Protein AF-0000000082399153 (afdb_homodimer)

InterPro domains:
  IPR025422 Transcription factor TGA like domain [PF14144] (25-101)
  IPR025422 Transcription factor TGA like domain [PS51806] (7-243)
  IPR051886 Seed Development and Stress Response Regulator [PTHR46354] (11-244)

Solvent-accessible surface area (backbone atoms only — not comparable to full-atom values): 25823 Å² total; per-residue (Å²): 63,61,31,47,47,44,48,49,49,50,36,49,52,49,52,51,48,52,51,50,43,52,54,49,32,53,52,40,50,53,63,68,64,56,80,64,89,65,48,62,63,57,38,41,51,50,42,51,50,54,50,46,52,52,45,51,49,43,49,51,50,40,57,51,23,67,76,46,25,39,49,49,59,52,50,81,76,52,36,46,57,50,44,63,47,54,40,72,68,36,66,52,54,59,40,60,56,36,40,50,51,42,46,30,54,44,47,50,59,68,32,35,58,59,37,62,40,90,75,56,67,82,67,37,55,64,54,68,48,70,67,44,51,50,51,50,50,51,50,48,53,52,47,50,52,53,50,49,52,52,50,50,50,50,48,47,57,53,46,44,33,43,73,25,61,61,43,51,37,34,61,40,88,54,82,61,51,66,68,58,49,50,49,41,51,48,52,51,28,50,54,48,22,50,55,35,38,52,42,41,50,48,37,48,49,50,51,51,52,51,44,68,61,38,51,50,57,23,29,36,53,49,53,32,48,53,42,37,33,54,51,40,46,49,52,52,14,50,50,50,50,40,59,23,45,48,47,84,72,76,87,118,67,60,32,48,47,44,51,48,48,51,33,48,51,49,51,52,48,52,52,49,44,51,55,49,31,52,54,40,49,52,57,66,61,51,80,61,82,63,47,63,62,58,37,42,50,50,42,53,50,53,52,48,52,53,46,51,49,44,50,53,50,42,58,51,22,67,77,44,24,37,49,48,56,51,51,80,76,52,37,45,59,51,43,63,47,51,42,78,64,33,66,53,53,60,41,58,54,37,40,51,52,41,46,29,53,45,45,44,56,70,30,37,59,44,48,66,44,90,72,55,72,79,66,36,56,63,51,67,47,72,66,42,51,51,51,49,51,52,49,48,53,52,46,50,52,53,49,51,53,52,49,50,50,51,48,47,56,53,48,43,32,43,72,24,60,60,43,51,35,36,61,41,86,54,81,62,52,66,66,60,49,51,50,43,51,49,51,50,29,51,54,48,23,51,54,37,37,51,48,42,50,48,36,47,49,50,52,50,51,51,44,67,61,38,50,48,59,23,29,38,53,49,52,31,47,52,42,36,32,54,52,41,44,49,52,52,14,49,50,49,49,40,59,24,44,47,48,85,72,80,87,118

Secondary structure (DSSP, 8-state):
-HHHHHHHHHHHHHHHHHHHHHHHHHHHHHHHHS-SS--HHHHHHHHHHHHHHHHHHHHHHHHHHHH-HHHHTS-TTS-HHHHTT-BTTB--HHHHHHHHHHHHHHHHHHHHHHHHSS---TTSGGG--HHHHHHHHHHHHHHHHHHHHHHHHHHHHHHGGGGSHHHHHHHSSS---HHHHHHHHHHHHHHHHHHHHHHHHHHHHHHHHHHHHS-HHHHHHHHHHHHHHHHHHHHHHHHHHHHHH-------/-HHHHHHHHHHHHHHHHHHHHHHHHHHHHHHHH--S---HHHHHHHHHHHHHHHHHHHHHHHHHHHH-HHHHTS-TTS-HHHHTT-BTTB--HHHHHHHHHHHHHHHHHHHHHHHHTT---TTSGGG--HHHHHHHHHHHHHHHHHHHHHHHHHHHHHHGGGGSHHHHHHHSSS---HHHHHHHHHHHHHHHHHHHHHHHHHHHHHHHHHHHHS-HHHHHHHHHHHHHHHHHHHHHHHHHHHHHH-------

Radius of gyration: 25.87 Å; Cα contacts (8 Å, |Δi|>4): 519; chains: 2; bounding box: 43×85×64 Å

Nearest PDB structures (foldseek):
  7tae-assembly1_A-2  TM=8.956E-01  e=6.624E-08  Arabidopsis thaliana
  8gyz-assembly1_A  TM=8.492E-01  e=3.349E-08  Arabidopsis thaliana
  7tad-assembly1_C  TM=8.921E-01  e=1.571E-07  Arabidopsis thaliana
  5msj-assembly3_Q  TM=2.856E-01  e=2.211E+00  Mus musculus
  5msj-assembly4_W  TM=2.194E-01  e=2.211E+00  Mus musculus

Structure (mmCIF, N/CA/C/O backbone):
data_AF-0000000082399153-model_v1
#
loop_
_entity.id
_entity.type
_entity.pdbx_description
1 polymer 'DOG1 domain-containing protein'
#
loop_
_atom_site.group_PDB
_atom_site.id
_atom_site.type_symbol
_atom_site.label_atom_id
_atom_site.label_alt_id
_atom_site.label_comp_id
_atom_site.label_asym_id
_atom_site.label_entity_id
_atom_site.label_seq_id
_atom_site.pdbx_PDB_ins_code
_atom_site.Cartn_x
_atom_site.Cartn_y
_atom_site.Cartn_z
_atom_site.occupancy
_atom_site.B_iso_or_equiv
_atom_site.auth_seq_id
_atom_site.auth_comp_id
_atom_site.auth_asym_id
_atom_site.auth_atom_id
_atom_site.pdbx_PDB_model_num
ATOM 1 N N . MET A 1 1 ? 10.719 13.797 -20.812 1 27.77 1 MET A N 1
ATOM 2 C CA . MET A 1 1 ? 10.531 12.781 -21.844 1 27.77 1 MET A CA 1
ATOM 3 C C . MET A 1 1 ? 10.531 11.383 -21.25 1 27.77 1 MET A C 1
ATOM 5 O O . MET A 1 1 ? 10.016 10.445 -21.859 1 27.77 1 MET A O 1
ATOM 9 N N . GLY A 1 2 ? 11.242 11.102 -20.047 1 37.06 2 GLY A N 1
ATOM 10 C CA . GLY A 1 2 ? 11.773 9.914 -19.406 1 37.06 2 GLY A CA 1
ATOM 11 C C . GLY A 1 2 ? 10.742 9.188 -18.562 1 37.06 2 GLY A C 1
ATOM 12 O O . GLY A 1 2 ? 10.719 7.953 -18.531 1 37.06 2 GLY A O 1
ATOM 13 N N . GLY A 1 3 ? 9.773 9.93 -17.891 1 45.81 3 GLY A N 1
ATOM 14 C CA . GLY A 1 3 ? 8.852 9.359 -16.922 1 45.81 3 GLY A CA 1
ATOM 15 C C . GLY A 1 3 ? 7.766 8.516 -17.562 1 45.81 3 GLY A C 1
ATOM 16 O O . GLY A 1 3 ? 7.551 7.367 -17.172 1 45.81 3 GLY A O 1
ATOM 17 N N . ALA A 1 4 ? 7.078 9.117 -18.656 1 51.53 4 ALA A N 1
ATOM 18 C CA . ALA A 1 4 ? 6.09 8.375 -19.422 1 51.53 4 ALA A CA 1
ATOM 19 C C . ALA A 1 4 ? 6.723 7.156 -20.094 1 51.53 4 ALA A C 1
ATOM 21 O O . ALA A 1 4 ? 6.121 6.082 -20.141 1 51.53 4 ALA A O 1
ATOM 22 N N . HIS A 1 5 ? 7.918 7.516 -20.422 1 55.16 5 HIS A N 1
ATOM 23 C CA . HIS A 1 5 ? 8.664 6.441 -21.062 1 55.16 5 HIS A CA 1
ATOM 24 C C . HIS A 1 5 ? 8.945 5.301 -20.094 1 55.16 5 HIS A C 1
ATOM 26 O O . HIS A 1 5 ? 8.867 4.125 -20.469 1 55.16 5 HIS A O 1
ATOM 32 N N . ASP A 1 6 ? 9.07 5.824 -18.953 1 65.88 6 ASP A N 1
ATOM 33 C CA . ASP A 1 6 ? 9.375 4.805 -17.953 1 65.88 6 ASP A CA 1
ATOM 34 C C . ASP A 1 6 ? 8.141 3.977 -17.625 1 65.88 6 ASP A C 1
ATOM 36 O O . ASP A 1 6 ? 8.211 2.75 -17.531 1 65.88 6 ASP A O 1
ATOM 40 N N . GLN A 1 7 ? 7.047 4.738 -17.719 1 69.62 7 GLN A N 1
ATOM 41 C CA . GLN A 1 7 ? 5.816 4.016 -17.438 1 69.62 7 GLN A CA 1
ATOM 42 C C . GLN A 1 7 ? 5.48 3.033 -18.547 1 69.62 7 GLN A C 1
ATOM 44 O O . GLN A 1 7 ? 5.008 1.925 -18.297 1 69.62 7 GLN A O 1
ATOM 49 N N . GLU A 1 8 ? 5.793 3.51 -19.672 1 77.56 8 GLU A N 1
ATOM 50 C CA . GLU A 1 8 ? 5.559 2.631 -20.812 1 77.56 8 GLU A CA 1
ATOM 51 C C . GLU A 1 8 ? 6.488 1.42 -20.781 1 77.56 8 GLU A C 1
ATOM 53 O O . GLU A 1 8 ? 6.082 0.311 -21.125 1 77.56 8 GLU A O 1
ATOM 58 N N . ARG A 1 9 ? 7.633 1.707 -20.312 1 82.56 9 ARG A N 1
ATOM 59 C CA . ARG A 1 9 ? 8.594 0.615 -20.203 1 82.56 9 ARG A CA 1
ATOM 60 C C . ARG A 1 9 ? 8.148 -0.396 -19.141 1 82.56 9 ARG A C 1
ATOM 62 O O . ARG A 1 9 ? 8.258 -1.605 -19.359 1 82.56 9 ARG A O 1
ATOM 69 N N . TYR A 1 10 ? 7.617 0.101 -18.141 1 84.5 10 TYR A N 1
ATOM 70 C CA . TYR A 1 10 ? 7.152 -0.785 -17.078 1 84.5 10 TYR A CA 1
ATOM 71 C C . TYR A 1 10 ? 5.926 -1.573 -17.531 1 84.5 10 TYR A C 1
ATOM 73 O O . TYR A 1 10 ? 5.816 -2.771 -17.25 1 84.5 10 TYR A O 1
ATOM 81 N N . GLN A 1 11 ? 5.152 -0.875 -18.234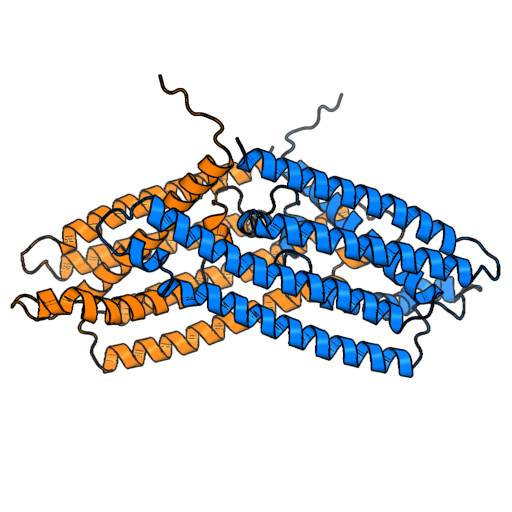 1 87.25 11 GLN A N 1
ATOM 82 C CA . GLN A 1 11 ? 3.963 -1.522 -18.781 1 87.25 11 GLN A CA 1
ATOM 83 C C . GLN A 1 11 ? 4.34 -2.631 -19.766 1 87.25 11 GLN A C 1
ATOM 85 O O . GLN A 1 11 ? 3.752 -3.713 -19.734 1 87.25 11 GLN A O 1
ATOM 90 N N . ARG A 1 12 ? 5.25 -2.318 -20.516 1 89.38 12 ARG A N 1
ATOM 91 C CA . ARG A 1 12 ? 5.703 -3.314 -21.484 1 89.38 12 ARG A CA 1
ATOM 92 C C . ARG A 1 12 ? 6.309 -4.523 -20.781 1 89.38 12 ARG A C 1
ATOM 94 O O . ARG A 1 12 ? 6.055 -5.664 -21.172 1 89.38 12 ARG A O 1
ATOM 101 N N . CYS A 1 13 ? 7.055 -4.215 -19.812 1 90 13 CYS A N 1
ATOM 102 C CA . CYS A 1 13 ? 7.664 -5.293 -19.047 1 90 13 CYS A CA 1
ATOM 103 C C . CYS A 1 13 ? 6.598 -6.184 -18.422 1 90 13 CYS A C 1
ATOM 105 O O . CYS A 1 13 ? 6.699 -7.41 -18.469 1 90 13 CYS A O 1
ATOM 107 N N . PHE A 1 14 ? 5.645 -5.566 -17.953 1 90.75 14 PHE A N 1
ATOM 108 C CA . PHE A 1 14 ? 4.562 -6.312 -17.328 1 90.75 14 PHE A CA 1
ATOM 109 C C . PHE A 1 14 ? 3.799 -7.137 -18.359 1 90.75 14 PHE A C 1
ATOM 111 O O . PHE A 1 14 ? 3.467 -8.297 -18.109 1 90.75 14 PHE A O 1
ATOM 118 N N . HIS A 1 15 ? 3.533 -6.574 -19.422 1 90.88 15 HIS A N 1
ATOM 119 C CA . HIS A 1 15 ? 2.805 -7.281 -20.484 1 90.88 15 HIS A CA 1
ATOM 120 C C . HIS A 1 15 ? 3.6 -8.477 -21 1 90.88 15 HIS A C 1
ATOM 122 O O . HIS A 1 15 ? 3.033 -9.539 -21.25 1 90.88 15 HIS A O 1
ATOM 128 N N . GLU A 1 16 ? 4.84 -8.266 -21.141 1 93.56 16 GLU A N 1
ATOM 129 C CA . GLU A 1 16 ? 5.703 -9.375 -21.531 1 93.56 16 GLU A CA 1
ATOM 130 C C . GLU A 1 16 ? 5.668 -10.492 -20.5 1 93.56 16 GLU A C 1
ATOM 132 O O . GLU A 1 16 ? 5.691 -11.672 -20.844 1 93.56 16 GLU A O 1
ATOM 137 N N . TRP A 1 17 ? 5.672 -10.062 -19.328 1 93.31 17 TRP A N 1
ATOM 138 C CA . TRP A 1 17 ? 5.59 -11.023 -18.234 1 93.31 17 TRP A CA 1
ATOM 139 C C . TRP A 1 17 ? 4.277 -11.797 -18.281 1 93.31 17 TRP A C 1
ATOM 141 O O . TRP A 1 17 ? 4.266 -13.023 -18.109 1 93.31 17 TRP A O 1
ATOM 151 N N . VAL A 1 18 ? 3.203 -11.18 -18.531 1 92.62 18 VAL A N 1
ATOM 152 C CA . VAL A 1 18 ? 1.892 -11.812 -18.609 1 92.62 18 VAL A CA 1
ATOM 153 C C . VAL A 1 18 ? 1.868 -12.812 -19.75 1 92.62 18 VAL A C 1
ATOM 155 O O . VAL A 1 18 ? 1.393 -13.945 -19.594 1 92.62 18 VAL A O 1
ATOM 158 N N . GLU A 1 19 ? 2.41 -12.406 -20.766 1 94 19 GLU A N 1
ATOM 159 C CA . GLU A 1 19 ? 2.475 -13.305 -21.922 1 94 19 GLU A CA 1
ATOM 160 C C . GLU A 1 19 ? 3.322 -14.531 -21.609 1 94 19 GLU A C 1
ATOM 162 O O . GLU A 1 19 ? 2.963 -15.648 -21.984 1 94 19 GLU A O 1
ATOM 167 N N . GLN A 1 20 ? 4.41 -14.25 -21.031 1 94.56 20 GLN A N 1
ATOM 168 C CA . GLN A 1 20 ? 5.293 -15.344 -20.641 1 94.56 20 GLN A CA 1
ATOM 169 C C . GLN A 1 20 ? 4.586 -16.297 -19.688 1 94.56 20 GLN A C 1
ATOM 171 O O . GLN A 1 20 ? 4.742 -17.516 -19.797 1 94.56 20 GLN A O 1
ATOM 176 N N . GLN A 1 21 ? 3.846 -15.781 -18.766 1 92.81 21 GLN A N 1
ATOM 177 C CA . GLN A 1 21 ? 3.111 -16.609 -17.828 1 92.81 21 GLN A CA 1
ATOM 178 C C . GLN A 1 21 ? 2.051 -17.453 -18.531 1 92.81 21 GLN A C 1
ATOM 180 O O . GLN A 1 21 ? 1.809 -18.609 -18.156 1 92.81 21 GLN A O 1
ATOM 185 N N . GLU A 1 22 ? 1.438 -16.875 -19.469 1 93.44 22 GLU A N 1
ATOM 186 C CA . GLU A 1 22 ? 0.438 -17.609 -20.234 1 93.44 22 GLU A CA 1
ATOM 187 C C . GLU A 1 22 ? 1.069 -18.781 -20.984 1 93.44 22 GLU A C 1
ATOM 189 O O . GLU A 1 22 ? 0.515 -19.891 -21 1 93.44 22 GLU A O 1
ATOM 194 N N . ALA A 1 23 ? 2.158 -18.484 -21.609 1 95.25 23 ALA A N 1
ATOM 195 C CA . ALA A 1 23 ? 2.873 -19.531 -22.328 1 95.25 23 ALA A CA 1
ATOM 196 C C . ALA A 1 23 ? 3.318 -20.641 -21.375 1 95.25 23 ALA A C 1
ATOM 198 O O . ALA A 1 23 ? 3.172 -21.828 -21.688 1 95.25 23 ALA A O 1
ATOM 199 N N . ASP A 1 24 ? 3.893 -20.25 -20.25 1 94.31 24 ASP A N 1
ATOM 200 C CA . ASP A 1 24 ? 4.332 -21.219 -19.25 1 94.31 24 ASP A CA 1
ATOM 201 C C . ASP A 1 24 ? 3.164 -22.078 -18.766 1 94.31 24 ASP A C 1
ATOM 203 O O . ASP A 1 24 ? 3.299 -23.281 -18.609 1 94.31 24 ASP A O 1
ATOM 207 N N . LEU A 1 25 ? 2.084 -21.391 -18.484 1 91.69 25 LEU A N 1
ATOM 208 C CA . LEU A 1 25 ? 0.917 -22.109 -17.969 1 91.69 25 LEU A CA 1
ATOM 209 C C . LEU A 1 25 ? 0.461 -23.172 -18.953 1 91.69 25 LEU A C 1
ATOM 211 O O . LEU A 1 25 ? 0.18 -24.312 -18.562 1 91.69 25 LEU A O 1
ATOM 215 N N . SER A 1 26 ? 0.383 -22.781 -20.188 1 91.06 26 SER A N 1
ATOM 216 C CA . SER A 1 26 ? -0.024 -23.734 -21.219 1 91.06 26 SER A CA 1
ATOM 217 C C . SER A 1 26 ? 0.901 -24.938 -21.25 1 91.06 26 SER A C 1
ATOM 219 O O . SER A 1 26 ? 0.439 -26.078 -21.359 1 91.06 26 SER A O 1
ATOM 221 N N . GLU A 1 27 ? 2.188 -24.672 -21.156 1 91.94 27 GLU A N 1
ATOM 222 C CA . GLU A 1 27 ? 3.168 -25.75 -21.172 1 91.94 27 GLU A CA 1
ATOM 223 C C . GLU A 1 27 ? 3.027 -26.656 -19.938 1 91.94 27 GLU A C 1
ATOM 225 O O . GLU A 1 27 ? 3.133 -27.875 -20.047 1 91.94 27 GLU A O 1
ATOM 230 N N . LEU A 1 28 ? 2.852 -26.062 -18.828 1 89.75 28 LEU A N 1
ATOM 231 C CA . LEU A 1 28 ? 2.711 -26.812 -17.578 1 89.75 28 LEU A CA 1
ATOM 232 C C . LEU A 1 28 ? 1.464 -27.688 -17.609 1 89.75 28 LEU A C 1
ATOM 234 O O . LEU A 1 28 ? 1.515 -28.859 -17.219 1 89.75 28 LEU A O 1
ATOM 238 N N . LEU A 1 29 ? 0.375 -27.125 -18.062 1 86.12 29 LEU A N 1
ATOM 239 C CA . LEU A 1 29 ? -0.881 -27.875 -18.125 1 86.12 29 LEU A CA 1
ATOM 240 C C . LEU A 1 29 ? -0.784 -29.031 -19.109 1 86.12 29 LEU A C 1
ATOM 242 O O . LEU A 1 29 ? -1.327 -30.109 -18.859 1 86.12 29 LEU A O 1
ATOM 246 N N . GLN A 1 30 ? -0.141 -28.766 -20.188 1 86.38 30 GLN A N 1
ATOM 247 C CA . GLN A 1 30 ? 0.069 -29.828 -21.156 1 86.38 30 GLN A CA 1
ATOM 248 C C . GLN A 1 30 ? 0.884 -30.969 -20.562 1 86.38 30 GLN A C 1
ATOM 250 O O . GLN A 1 30 ? 0.612 -32.156 -20.828 1 86.38 30 GLN A O 1
ATOM 255 N N . ALA A 1 31 ? 1.885 -30.578 -19.766 1 84.56 31 ALA A N 1
ATOM 256 C CA . ALA A 1 31 ? 2.723 -31.594 -19.125 1 84.56 31 ALA A CA 1
ATOM 257 C C . ALA A 1 31 ? 1.928 -32.406 -18.094 1 84.56 31 ALA A C 1
ATOM 259 O O . ALA A 1 31 ? 2.17 -33.594 -17.922 1 84.56 31 ALA A O 1
ATOM 260 N N . LEU A 1 32 ? 1.047 -31.797 -17.406 1 81.5 32 LEU A N 1
ATOM 261 C CA . LEU A 1 32 ? 0.241 -32.469 -16.391 1 81.5 32 LEU A CA 1
ATOM 262 C C . LEU A 1 32 ? -0.811 -33.375 -17.016 1 81.5 32 LEU A C 1
ATOM 264 O O . LEU A 1 32 ? -1.191 -34.375 -16.438 1 81.5 32 LEU A O 1
ATOM 268 N N . ALA A 1 33 ? -1.481 -32.969 -18.109 1 75.88 33 ALA A N 1
ATOM 269 C CA . ALA A 1 33 ? -2.506 -33.75 -18.797 1 75.88 33 ALA A CA 1
ATOM 270 C C . ALA A 1 33 ? -1.9 -34.969 -19.469 1 75.88 33 ALA A C 1
ATOM 272 O O . ALA A 1 33 ? -2.596 -35.969 -19.703 1 75.88 33 ALA A O 1
ATOM 273 N N . GLY A 1 34 ? -0.936 -34.969 -20 1 62.09 34 GLY A N 1
ATOM 274 C CA . GLY A 1 34 ? -0.326 -36.125 -20.688 1 62.09 34 GLY A CA 1
ATOM 275 C C . GLY A 1 34 ? -0.109 -37.312 -19.781 1 62.09 34 GLY A C 1
ATOM 276 O O . GLY A 1 34 ? -0.024 -37.188 -18.562 1 62.09 34 GLY A O 1
ATOM 277 N N . ASP A 1 35 ? -1.024 -38.562 -19.969 1 51.97 35 ASP A N 1
ATOM 278 C CA . ASP A 1 35 ? -1.108 -39.875 -19.359 1 51.97 35 ASP A CA 1
ATOM 279 C C . ASP A 1 35 ? 0.171 -40.188 -18.594 1 51.97 35 ASP A C 1
ATOM 281 O O . ASP A 1 35 ? 0.12 -40.812 -17.531 1 51.97 35 ASP A O 1
ATOM 285 N N . ARG A 1 36 ? 1.016 -40.938 -19.312 1 50.5 36 ARG A N 1
ATOM 286 C CA . ARG A 1 36 ? 2.09 -41.875 -19 1 50.5 36 ARG A CA 1
ATOM 287 C C . ARG A 1 36 ? 2.963 -41.344 -17.875 1 50.5 36 ARG A C 1
ATOM 289 O O . ARG A 1 36 ? 2.922 -40.156 -17.547 1 50.5 36 ARG A O 1
ATOM 296 N N . GLU A 1 37 ? 3.543 -42.125 -17.156 1 48.12 37 GLU A N 1
ATOM 297 C CA . GLU A 1 37 ? 4.785 -42.219 -16.406 1 48.12 37 GLU A CA 1
ATOM 298 C C . GLU A 1 37 ? 5.68 -41 -16.641 1 48.12 37 GLU A C 1
ATOM 300 O O . GLU A 1 37 ? 6.734 -41.094 -17.266 1 48.12 37 GLU A O 1
ATOM 305 N N . ALA A 1 38 ? 5.18 -40.125 -17.234 1 51.41 38 ALA A N 1
ATOM 306 C CA . ALA A 1 38 ? 5.945 -39.031 -17.797 1 51.41 38 ALA A CA 1
ATOM 307 C C . ALA A 1 38 ? 7.078 -38.594 -16.875 1 51.41 38 ALA A C 1
ATOM 309 O O . ALA A 1 38 ? 6.977 -38.75 -15.648 1 51.41 38 ALA A O 1
ATOM 310 N N . ASP A 1 39 ? 8.086 -38.031 -17.422 1 63.66 39 ASP A N 1
ATOM 311 C CA . ASP A 1 39 ? 9.508 -37.688 -17.422 1 63.66 39 ASP A CA 1
ATOM 312 C C . ASP A 1 39 ? 9.836 -36.719 -16.281 1 63.66 39 ASP A C 1
ATOM 314 O O . ASP A 1 39 ? 9.469 -35.531 -16.344 1 63.66 39 ASP A O 1
ATOM 318 N N . ALA A 1 40 ? 9.805 -37.344 -15.211 1 74.25 40 ALA A N 1
ATOM 319 C CA . ALA A 1 40 ? 10.375 -36.594 -14.102 1 74.25 40 ALA A CA 1
ATOM 320 C C . ALA A 1 40 ? 11.336 -35.531 -14.609 1 74.25 40 ALA A C 1
ATOM 322 O O . ALA A 1 40 ? 11.359 -34.406 -14.102 1 74.25 40 ALA A O 1
ATOM 323 N N . ALA A 1 41 ? 11.977 -36 -15.664 1 82.69 41 ALA A N 1
ATOM 324 C CA . ALA A 1 41 ? 12.961 -35.062 -16.219 1 82.69 41 ALA A CA 1
ATOM 325 C C . ALA A 1 41 ? 12.273 -33.875 -16.891 1 82.69 41 ALA A C 1
ATOM 327 O O . ALA A 1 41 ? 12.734 -32.75 -16.781 1 82.69 41 ALA A O 1
ATOM 328 N N . ALA A 1 42 ? 11.281 -34.188 -17.594 1 86.25 42 ALA A N 1
ATOM 329 C CA . ALA A 1 42 ? 10.547 -33.156 -18.297 1 86.25 42 ALA A CA 1
ATOM 330 C C . ALA A 1 42 ? 9.883 -32.188 -17.297 1 86.25 42 ALA A C 1
ATOM 332 O O . ALA A 1 42 ? 9.883 -30.969 -17.484 1 86.25 42 ALA A O 1
ATOM 333 N N . LEU A 1 43 ? 9.375 -32.781 -16.281 1 88.69 43 LEU A N 1
ATOM 334 C CA . LEU A 1 43 ? 8.734 -31.984 -15.25 1 88.69 43 LEU A CA 1
ATOM 335 C C . LEU A 1 43 ? 9.758 -31.094 -14.539 1 88.69 43 LEU A C 1
ATOM 337 O O . LEU A 1 43 ? 9.484 -29.922 -14.266 1 88.69 43 LEU A O 1
ATOM 341 N N . HIS A 1 44 ? 10.906 -31.656 -14.367 1 89.12 44 HIS A N 1
ATOM 342 C CA . HIS A 1 44 ? 11.977 -30.891 -13.734 1 89.12 44 HIS A CA 1
ATOM 343 C C . HIS A 1 44 ? 12.414 -29.734 -14.617 1 89.12 44 HIS A C 1
ATOM 345 O O . HIS A 1 44 ? 12.688 -28.641 -14.109 1 89.12 44 HIS A O 1
ATOM 351 N N . SER A 1 45 ? 12.484 -30.047 -15.82 1 91.5 45 SER A N 1
ATOM 352 C CA . SER A 1 45 ? 12.898 -29 -16.75 1 91.5 45 SER A CA 1
ATOM 353 C C . SER A 1 45 ? 11.883 -27.859 -16.781 1 91.5 45 SER A C 1
ATOM 355 O O . SER A 1 45 ? 12.25 -26.688 -16.797 1 91.5 45 SER A O 1
ATOM 357 N N . LEU A 1 46 ? 10.641 -28.219 -16.781 1 91.38 46 LEU A N 1
ATOM 358 C CA . LEU A 1 46 ? 9.586 -27.219 -16.828 1 91.38 46 LEU A CA 1
ATOM 359 C C . LEU A 1 46 ? 9.555 -26.406 -15.531 1 91.38 46 LEU A C 1
ATOM 361 O O . LEU A 1 46 ? 9.375 -25.188 -15.57 1 91.38 46 LEU A O 1
ATOM 365 N N . MET A 1 47 ? 9.719 -27.141 -14.516 1 90.81 47 MET A N 1
ATOM 366 C CA . MET A 1 47 ? 9.75 -26.469 -13.219 1 90.81 47 MET A CA 1
ATOM 367 C C . MET A 1 47 ? 10.906 -25.469 -13.148 1 90.81 47 MET A C 1
ATOM 369 O O . MET A 1 47 ? 10.727 -24.344 -12.711 1 90.81 47 MET A O 1
ATOM 373 N N . THR A 1 48 ? 12.055 -25.875 -13.578 1 91.81 48 THR A N 1
ATOM 374 C CA . THR A 1 48 ? 13.242 -25.047 -13.547 1 91.81 48 THR A CA 1
ATOM 375 C C . THR A 1 48 ? 13.078 -23.828 -14.461 1 91.81 48 THR A C 1
ATOM 377 O O . THR A 1 48 ? 13.445 -22.719 -14.086 1 91.81 48 THR A O 1
ATOM 380 N N . LYS A 1 49 ? 12.531 -24.078 -15.562 1 94.12 49 LYS A N 1
ATOM 381 C CA . LYS A 1 49 ? 12.273 -23 -16.5 1 94.12 49 LYS A CA 1
ATOM 382 C C . LYS A 1 49 ? 11.32 -21.969 -15.914 1 94.12 49 LYS A C 1
ATOM 384 O O . LYS A 1 49 ? 11.562 -20.766 -16.016 1 94.12 49 LYS A O 1
ATOM 389 N N . SER A 1 50 ? 10.273 -22.438 -15.375 1 93.06 50 SER A N 1
ATOM 390 C CA . SER A 1 50 ? 9.281 -21.547 -14.781 1 93.06 50 SER A CA 1
ATOM 391 C C . SER A 1 50 ? 9.891 -20.719 -13.648 1 93.06 50 SER A C 1
ATOM 393 O O . SER A 1 50 ? 9.641 -19.516 -13.547 1 93.06 50 SER A O 1
ATOM 395 N N . LEU A 1 51 ? 10.68 -21.359 -12.836 1 93.19 51 LEU A N 1
ATOM 396 C CA . LEU A 1 51 ? 11.328 -20.672 -11.727 1 93.19 51 LEU A CA 1
ATOM 397 C C . LEU A 1 51 ? 12.297 -19.609 -12.242 1 93.19 51 LEU A C 1
ATOM 399 O O . LEU A 1 51 ? 12.391 -18.531 -11.672 1 93.19 51 LEU A O 1
ATOM 403 N N . GLN A 1 52 ? 12.953 -19.953 -13.273 1 94.69 52 GLN A N 1
ATOM 404 C CA . GLN A 1 52 ? 13.891 -19.016 -13.867 1 94.69 52 GLN A CA 1
ATOM 405 C C . GLN A 1 52 ? 13.164 -17.781 -14.391 1 94.69 52 GLN A C 1
ATOM 407 O O . GLN A 1 52 ? 13.672 -16.656 -14.273 1 94.69 52 GLN A O 1
ATOM 412 N N . HIS A 1 53 ? 12.047 -17.984 -14.938 1 94.06 53 HIS A N 1
ATOM 413 C CA . HIS A 1 53 ? 11.273 -16.859 -15.43 1 94.06 53 HIS A CA 1
ATOM 414 C C . HIS A 1 53 ? 10.844 -15.938 -14.289 1 94.06 53 HIS A C 1
ATOM 416 O O . HIS A 1 53 ? 10.836 -14.719 -14.438 1 94.06 53 HIS A O 1
ATOM 422 N N . PHE A 1 54 ? 10.484 -16.516 -13.188 1 92.19 54 PHE A N 1
ATOM 423 C CA . PHE A 1 54 ? 10.133 -15.711 -12.023 1 92.19 54 PHE A CA 1
ATOM 424 C C . PHE A 1 54 ? 11.344 -14.922 -11.531 1 92.19 54 PHE A C 1
ATOM 426 O O . PHE A 1 54 ? 11.219 -13.75 -11.172 1 92.19 54 PHE A O 1
ATOM 433 N N . GLU A 1 55 ? 12.461 -15.578 -11.578 1 93.19 55 GLU A N 1
ATOM 434 C CA . GLU A 1 55 ? 13.695 -14.922 -11.141 1 93.19 55 GLU A CA 1
ATOM 435 C C . GLU A 1 55 ? 14.07 -13.773 -12.07 1 93.19 55 GLU A C 1
ATOM 437 O O . GLU A 1 55 ? 14.438 -12.688 -11.609 1 93.19 55 GLU A O 1
ATOM 442 N N . ASP A 1 56 ? 13.961 -14.07 -13.312 1 94.25 56 ASP A N 1
ATOM 443 C CA . ASP A 1 56 ? 14.289 -13.047 -14.297 1 94.25 56 ASP A CA 1
ATOM 444 C C . ASP A 1 56 ? 13.375 -11.828 -14.148 1 94.25 56 ASP A C 1
ATOM 446 O O . ASP A 1 56 ? 13.836 -10.688 -14.242 1 94.25 56 ASP A O 1
ATOM 450 N N . TYR A 1 57 ? 12.172 -12.047 -13.984 1 92.56 57 TYR A N 1
ATOM 451 C CA . TYR A 1 57 ? 11.219 -10.953 -13.828 1 92.56 57 TYR A CA 1
ATOM 452 C C . TYR A 1 57 ? 11.508 -10.156 -12.562 1 92.56 57 TYR A C 1
ATOM 454 O O . TYR A 1 57 ? 11.461 -8.922 -12.57 1 92.56 57 TYR A O 1
ATOM 462 N N . GLY A 1 58 ? 11.734 -10.922 -11.477 1 89.69 58 GLY A N 1
ATOM 463 C CA . GLY A 1 58 ? 12.07 -10.25 -10.227 1 89.69 58 GLY A CA 1
ATOM 464 C C . GLY A 1 58 ? 13.281 -9.344 -10.344 1 89.69 58 GLY A C 1
ATOM 465 O O . GLY A 1 58 ? 13.289 -8.234 -9.805 1 89.69 58 GLY A O 1
ATOM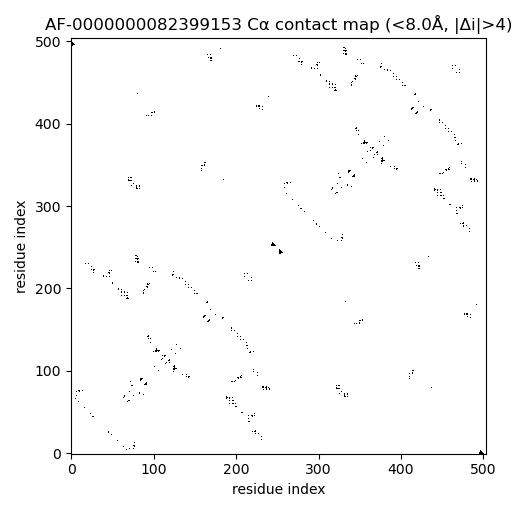 466 N N . GLU A 1 59 ? 14.234 -9.836 -11.109 1 90.56 59 GLU A N 1
ATOM 467 C CA . GLU A 1 59 ? 15.445 -9.047 -11.297 1 90.56 59 GLU A CA 1
ATOM 468 C C . GLU A 1 59 ? 15.172 -7.812 -12.148 1 90.56 59 GLU A C 1
ATOM 470 O O . GLU A 1 59 ? 15.672 -6.723 -11.852 1 90.56 59 GLU A O 1
ATOM 475 N N . ARG A 1 60 ? 14.477 -8.055 -13.195 1 90.25 60 ARG A N 1
ATOM 476 C CA . ARG A 1 60 ? 14.133 -6.938 -14.07 1 90.25 60 ARG A CA 1
ATOM 477 C C . ARG A 1 60 ? 13.344 -5.871 -13.32 1 90.25 60 ARG A C 1
ATOM 479 O O . ARG A 1 60 ? 13.617 -4.676 -13.461 1 90.25 60 ARG A O 1
ATOM 486 N N . ARG A 1 61 ? 12.43 -6.277 -12.555 1 88.75 61 ARG A N 1
ATOM 487 C CA . ARG A 1 61 ? 11.602 -5.363 -11.781 1 88.75 61 ARG A CA 1
ATOM 488 C C . ARG A 1 61 ? 12.438 -4.59 -10.766 1 88.75 61 ARG A C 1
ATOM 490 O O . ARG A 1 61 ? 12.242 -3.387 -10.586 1 88.75 61 ARG A O 1
ATOM 497 N N . SER A 1 62 ? 13.32 -5.316 -10.141 1 87.44 62 SER A N 1
ATOM 498 C CA . SER A 1 62 ? 14.18 -4.684 -9.141 1 87.44 62 SER A CA 1
ATOM 499 C C . SER A 1 62 ? 15.062 -3.615 -9.773 1 87.44 62 SER A C 1
ATOM 501 O O . SER A 1 62 ? 15.266 -2.545 -9.188 1 87.44 62 SER A O 1
ATOM 503 N N . ARG A 1 63 ? 15.555 -3.93 -10.945 1 89 63 ARG A N 1
ATOM 504 C CA . ARG A 1 63 ? 16.391 -2.957 -11.648 1 89 63 ARG A CA 1
ATOM 505 C C . ARG A 1 63 ? 15.57 -1.727 -12.039 1 89 63 ARG A C 1
ATOM 507 O O . ARG A 1 63 ? 16.031 -0.594 -11.875 1 89 63 ARG A O 1
ATOM 514 N N . MET A 1 64 ? 14.445 -1.954 -12.508 1 89.62 64 MET A N 1
ATOM 515 C CA . MET A 1 64 ? 13.586 -0.857 -12.945 1 89.62 64 MET A CA 1
ATOM 516 C C . MET A 1 64 ? 13.133 -0.012 -11.758 1 89.62 64 MET A C 1
ATOM 518 O O . MET A 1 64 ? 13 1.207 -11.875 1 89.62 64 MET A O 1
ATOM 522 N N . SER A 1 65 ? 12.93 -0.664 -10.648 1 87.75 65 SER A N 1
ATOM 523 C CA . SER A 1 65 ? 12.453 0.052 -9.469 1 87.75 65 SER A CA 1
ATOM 524 C C . SER A 1 65 ? 13.516 1.007 -8.938 1 87.75 65 SER A C 1
ATOM 526 O O . SER A 1 65 ? 13.188 1.986 -8.258 1 87.75 65 SER A O 1
ATOM 528 N N . ARG A 1 66 ? 14.75 0.696 -9.242 1 88 66 ARG A N 1
ATOM 529 C CA . ARG A 1 66 ? 15.82 1.589 -8.805 1 88 66 ARG A CA 1
ATOM 530 C C . ARG A 1 66 ? 15.773 2.91 -9.562 1 88 66 ARG A C 1
ATOM 532 O O . ARG A 1 66 ? 16.219 3.941 -9.055 1 88 66 ARG A O 1
ATOM 539 N N . GLU A 1 67 ? 15.211 2.836 -10.719 1 86.31 67 GLU A N 1
ATOM 540 C CA . GLU A 1 67 ? 15.062 4.051 -11.516 1 86.31 67 GLU A CA 1
ATOM 541 C C . GLU A 1 67 ? 13.875 4.879 -11.039 1 86.31 67 GLU A C 1
ATOM 543 O O . GLU A 1 67 ? 13.938 6.109 -10.992 1 86.31 67 GLU A O 1
ATOM 548 N N . ASP A 1 68 ? 12.805 4.207 -10.727 1 86.44 68 ASP A N 1
ATOM 549 C CA . ASP A 1 68 ? 11.586 4.859 -10.266 1 86.44 68 ASP A CA 1
ATOM 550 C C . ASP A 1 68 ? 10.797 3.949 -9.32 1 86.44 68 ASP A C 1
ATOM 552 O O . ASP A 1 68 ? 9.867 3.262 -9.75 1 86.44 68 ASP A O 1
ATOM 556 N N . ALA A 1 69 ? 11.102 4.098 -8.086 1 87.44 69 ALA A N 1
ATOM 557 C CA . ALA A 1 69 ? 10.484 3.217 -7.098 1 87.44 69 ALA A CA 1
ATOM 558 C C . ALA A 1 69 ? 9.039 3.633 -6.82 1 87.44 69 ALA A C 1
ATOM 560 O O . ALA A 1 69 ? 8.188 2.791 -6.516 1 87.44 69 ALA A O 1
ATOM 561 N N . LEU A 1 70 ? 8.797 4.922 -7.047 1 85.62 70 LEU A N 1
ATOM 562 C CA . LEU A 1 70 ? 7.469 5.438 -6.723 1 85.62 70 LEU A CA 1
ATOM 563 C C . LEU A 1 70 ? 6.414 4.848 -7.652 1 85.62 70 LEU A C 1
ATOM 565 O O . LEU A 1 70 ? 5.293 4.562 -7.223 1 85.62 70 LEU A O 1
ATOM 569 N N . ALA A 1 71 ? 6.762 4.586 -8.836 1 83.5 71 ALA A N 1
ATOM 570 C CA . ALA A 1 71 ? 5.836 4.066 -9.836 1 83.5 71 ALA A CA 1
ATOM 571 C C . ALA A 1 71 ? 5.359 2.664 -9.469 1 83.5 71 ALA A C 1
ATOM 573 O O . ALA A 1 71 ? 4.223 2.287 -9.773 1 83.5 71 ALA A O 1
ATOM 574 N N . PHE A 1 72 ? 6.16 1.947 -8.758 1 87.31 72 PHE A N 1
ATOM 575 C CA . PHE A 1 72 ? 5.844 0.557 -8.453 1 87.31 72 PHE A CA 1
ATOM 576 C C . PHE A 1 72 ? 4.875 0.467 -7.277 1 87.31 72 PHE A C 1
ATOM 578 O O . PHE A 1 72 ? 4.25 -0.573 -7.062 1 87.31 72 PHE A O 1
ATOM 585 N N . PHE A 1 73 ? 4.793 1.527 -6.578 1 82.88 73 PHE A N 1
ATOM 586 C CA . PHE A 1 73 ? 3.879 1.534 -5.441 1 82.88 73 PHE A CA 1
ATOM 587 C C . PHE A 1 73 ? 2.49 1.995 -5.867 1 82.88 73 PHE A C 1
ATOM 589 O O . PHE A 1 73 ? 1.538 1.919 -5.09 1 82.88 73 PHE A O 1
ATOM 596 N N . SER A 1 74 ? 2.414 2.357 -7.07 1 79.06 74 SER A N 1
ATOM 597 C CA . SER A 1 74 ? 1.138 2.68 -7.699 1 79.06 74 SER A CA 1
ATOM 598 C C . SER A 1 74 ? 1.164 2.373 -9.195 1 79.06 74 SER A C 1
ATOM 600 O O . SER A 1 74 ? 1.053 3.279 -10.023 1 79.06 74 SER A O 1
ATOM 602 N N . PRO A 1 75 ? 1.212 1.168 -9.398 1 82.88 75 PRO A N 1
ATOM 603 C CA . PRO A 1 75 ? 1.375 0.802 -10.812 1 82.88 75 PRO A CA 1
ATOM 604 C C . PRO A 1 75 ? 0.129 1.096 -11.641 1 82.88 75 PRO A C 1
ATOM 606 O O . PRO A 1 75 ? -0.964 0.63 -11.312 1 82.88 75 PRO A O 1
ATOM 609 N N . THR A 1 76 ? 0.309 1.78 -12.742 1 78.06 76 THR A N 1
ATOM 610 C CA . THR A 1 76 ? -0.795 2.117 -13.633 1 78.06 76 THR A CA 1
ATOM 611 C C . THR A 1 76 ? -1.032 1.003 -14.648 1 78.06 76 THR A C 1
ATOM 613 O O . THR A 1 76 ? -2.055 0.99 -15.336 1 78.06 76 THR A O 1
ATOM 616 N N . TRP A 1 77 ? -0.127 0.08 -14.672 1 84.56 77 TRP A N 1
ATOM 617 C CA . TRP A 1 77 ? -0.214 -1.002 -15.641 1 84.56 77 TRP A CA 1
ATOM 618 C C . TRP A 1 77 ? -0.943 -2.207 -15.055 1 84.56 77 TRP A C 1
ATOM 620 O O . TRP A 1 77 ? -1.167 -3.201 -15.75 1 84.56 77 TRP A O 1
ATOM 630 N N . CYS A 1 78 ? -1.287 -2.104 -13.789 1 87.31 78 CYS A N 1
ATOM 631 C CA . CYS A 1 78 ? -2.086 -3.135 -13.141 1 87.31 78 CYS A CA 1
ATOM 632 C C . CYS A 1 78 ? -3.529 -2.678 -12.969 1 87.31 78 CYS A C 1
ATOM 634 O O . CYS A 1 78 ? -3.811 -1.479 -12.969 1 87.31 78 CYS A O 1
ATOM 636 N N . THR A 1 79 ? -4.406 -3.645 -12.82 1 86.5 79 THR A N 1
ATOM 637 C CA . THR A 1 79 ? -5.812 -3.326 -12.578 1 86.5 79 THR A CA 1
ATOM 638 C C . THR A 1 79 ? -6.043 -2.971 -11.109 1 86.5 79 THR A C 1
ATOM 640 O O . THR A 1 79 ? -5.188 -3.23 -10.258 1 86.5 79 THR A O 1
ATOM 643 N N . ALA A 1 80 ? -7.195 -2.402 -10.914 1 83.62 80 ALA A N 1
ATOM 644 C CA . ALA A 1 80 ? -7.547 -2.059 -9.539 1 83.62 80 ALA A CA 1
ATOM 645 C C . ALA A 1 80 ? -7.637 -3.309 -8.672 1 83.62 80 ALA A C 1
ATOM 647 O O . ALA A 1 80 ? -7.27 -3.281 -7.492 1 83.62 80 ALA A O 1
ATOM 648 N N . LEU A 1 81 ? -8.141 -4.324 -9.234 1 84.25 81 LEU A N 1
ATOM 649 C CA . LEU A 1 81 ? -8.242 -5.582 -8.508 1 84.25 81 LEU A CA 1
ATOM 650 C C . LEU A 1 81 ? -6.859 -6.102 -8.133 1 84.25 81 LEU A C 1
ATOM 652 O O . LEU A 1 81 ? -6.629 -6.5 -6.984 1 84.25 81 LEU A O 1
ATOM 656 N N . GLU A 1 82 ? -5.957 -6.07 -9.07 1 84.5 82 GLU A N 1
ATOM 657 C CA . GLU A 1 82 ? -4.586 -6.504 -8.805 1 84.5 82 GLU A CA 1
ATOM 658 C C . GLU A 1 82 ? -3.938 -5.648 -7.719 1 84.5 82 GLU A C 1
ATOM 660 O O . GLU A 1 82 ? -3.26 -6.168 -6.832 1 84.5 82 GLU A O 1
ATOM 665 N N . ASN A 1 83 ? -4.195 -4.434 -7.812 1 84.12 83 ASN A N 1
ATOM 666 C CA . ASN A 1 83 ? -3.594 -3.486 -6.879 1 84.12 83 ASN A CA 1
ATOM 667 C C . ASN A 1 83 ? -4.148 -3.654 -5.469 1 84.12 83 ASN A C 1
ATOM 669 O O . ASN A 1 83 ? -3.525 -3.227 -4.496 1 84.12 83 ASN A O 1
ATOM 673 N N . SER A 1 84 ? -5.328 -4.219 -5.395 1 79.19 84 SER A N 1
ATOM 674 C CA . SER A 1 84 ? -5.918 -4.434 -4.078 1 79.19 84 SER A CA 1
ATOM 675 C C . SER A 1 84 ? -5.18 -5.527 -3.316 1 79.19 84 SER A C 1
ATOM 677 O O . SER A 1 84 ? -5.332 -5.652 -2.098 1 79.19 84 SER A O 1
ATOM 679 N N . PHE A 1 85 ? -4.348 -6.254 -4.027 1 78.25 85 PHE A N 1
ATOM 680 C CA . PHE A 1 85 ? -3.562 -7.312 -3.402 1 78.25 85 PHE A CA 1
ATOM 681 C C . PHE A 1 85 ? -2.113 -6.875 -3.223 1 78.25 85 PHE A C 1
ATOM 683 O O . PHE A 1 85 ? -1.258 -7.684 -2.857 1 78.25 85 PHE A O 1
ATOM 690 N N . LEU A 1 86 ? -1.884 -5.672 -3.477 1 80.62 86 LEU A N 1
ATOM 691 C CA . LEU A 1 86 ? -0.509 -5.184 -3.479 1 80.62 86 LEU A CA 1
ATOM 692 C C . LEU A 1 86 ? 0.063 -5.164 -2.064 1 80.62 86 LEU A C 1
ATOM 694 O O . LEU A 1 86 ? -0.578 -4.664 -1.137 1 80.62 86 LEU A O 1
ATOM 698 N N . TRP A 1 87 ? 1.017 -5.762 -1.825 1 81.56 87 TRP A N 1
ATOM 699 C CA . TRP A 1 87 ? 1.881 -5.754 -0.649 1 81.56 87 TRP A CA 1
ATOM 700 C C . TRP A 1 87 ? 3.346 -5.625 -1.052 1 81.56 87 TRP A C 1
ATOM 702 O O . TRP A 1 87 ? 3.875 -6.473 -1.775 1 81.56 87 TRP A O 1
ATOM 712 N N . ILE A 1 88 ? 3.928 -4.617 -0.953 1 64.81 88 ILE A N 1
ATOM 713 C CA . ILE A 1 88 ? 5.18 -3.902 -1.184 1 64.81 88 ILE A CA 1
ATOM 714 C C . ILE A 1 88 ? 5.848 -4.43 -2.451 1 64.81 88 ILE A C 1
ATOM 716 O O . ILE A 1 88 ? 6.344 -5.559 -2.473 1 64.81 88 ILE A O 1
ATOM 720 N N . ALA A 1 89 ? 5.609 -4.035 -3.445 1 70.25 89 ALA A N 1
ATOM 721 C CA . ALA A 1 89 ? 5.441 -3.672 -4.852 1 70.25 89 ALA A CA 1
ATOM 722 C C . ALA A 1 89 ? 5.172 -4.902 -5.711 1 70.25 89 ALA A C 1
ATOM 724 O O . ALA A 1 89 ? 5.609 -4.973 -6.863 1 70.25 89 ALA A O 1
ATOM 725 N N . GLY A 1 90 ? 4.328 -6.023 -4.836 1 82.06 90 GLY A N 1
ATOM 726 C CA . GLY A 1 90 ? 3.695 -7.199 -5.414 1 82.06 90 GLY A CA 1
ATOM 727 C C . GLY A 1 90 ? 2.869 -7.984 -4.414 1 82.06 90 GLY A C 1
ATOM 728 O O . GLY A 1 90 ? 2.393 -7.43 -3.422 1 82.06 90 GLY A O 1
ATOM 729 N N . CYS A 1 91 ? 2.562 -9.242 -4.738 1 83.19 91 CYS A N 1
ATOM 730 C CA . CYS A 1 91 ? 1.767 -10.07 -3.84 1 83.19 91 CYS A CA 1
ATOM 731 C C . CYS A 1 91 ? 2.584 -10.508 -2.629 1 83.19 91 CYS A C 1
ATOM 733 O O . CYS A 1 91 ? 3.803 -10.672 -2.725 1 83.19 91 CYS A O 1
ATOM 735 N N . ARG A 1 92 ? 1.942 -10.711 -1.604 1 86.62 92 ARG A N 1
ATOM 736 C CA . ARG A 1 92 ? 2.59 -11.242 -0.408 1 86.62 92 ARG A CA 1
ATOM 737 C C . ARG A 1 92 ? 3.141 -12.641 -0.663 1 86.62 92 ARG A C 1
ATOM 739 O O . ARG A 1 92 ? 2.449 -13.492 -1.224 1 86.62 92 ARG A O 1
ATOM 746 N N . PRO A 1 93 ? 4.371 -12.867 -0.243 1 88.81 93 PRO A N 1
ATOM 747 C CA . PRO A 1 93 ? 4.977 -14.188 -0.452 1 88.81 93 PRO A CA 1
ATOM 748 C C . PRO A 1 93 ? 4.195 -15.305 0.224 1 88.81 93 PRO A C 1
ATOM 750 O O . PRO A 1 93 ? 4.109 -16.422 -0.313 1 88.81 93 PRO A O 1
ATOM 753 N N . SER A 1 94 ? 3.602 -15.078 1.296 1 86.44 94 SER A N 1
ATOM 754 C CA . SER A 1 94 ? 2.863 -16.094 2.027 1 86.44 94 SER A CA 1
ATOM 755 C C . SER A 1 94 ? 1.636 -16.562 1.246 1 86.44 94 SER A C 1
ATOM 757 O O . SER A 1 94 ? 1.077 -17.625 1.526 1 86.44 94 SER A O 1
ATOM 759 N N . LEU A 1 95 ? 1.208 -15.734 0.299 1 81.25 95 LEU A N 1
ATOM 760 C CA . LEU A 1 95 ? 0.069 -16.094 -0.535 1 81.25 95 LEU A CA 1
ATOM 761 C C . LEU A 1 95 ? 0.345 -17.406 -1.285 1 81.25 95 LEU A C 1
ATOM 763 O O . LEU A 1 95 ? -0.556 -18.219 -1.463 1 81.25 95 LEU A O 1
ATOM 767 N N . GLY A 1 96 ? 1.554 -17.516 -1.699 1 83.44 96 GLY A N 1
ATOM 768 C CA . GLY A 1 96 ? 1.918 -18.75 -2.371 1 83.44 96 GLY A CA 1
ATOM 769 C C . GLY A 1 96 ? 1.792 -19.984 -1.48 1 83.44 96 GLY A C 1
ATOM 770 O O . GLY A 1 96 ? 1.348 -21.031 -1.93 1 83.44 96 GLY A O 1
ATOM 771 N N . ILE A 1 97 ? 2.152 -19.828 -0.312 1 86.81 97 ILE A N 1
ATOM 772 C CA . ILE A 1 97 ? 2.078 -20.938 0.639 1 86.81 97 ILE A CA 1
ATOM 773 C C . ILE A 1 97 ? 0.616 -21.25 0.942 1 86.81 97 ILE A C 1
ATOM 775 O O . ILE A 1 97 ? 0.233 -22.422 1.009 1 86.81 97 ILE A O 1
ATOM 779 N N . ARG A 1 98 ? -0.126 -20.297 1.06 1 81.19 98 ARG A N 1
ATOM 780 C CA . ARG A 1 98 ? -1.549 -20.484 1.319 1 81.19 98 ARG A CA 1
ATOM 781 C C . ARG A 1 98 ? -2.23 -21.172 0.139 1 81.19 98 ARG A C 1
ATOM 783 O O . ARG A 1 98 ? -3.139 -21.984 0.324 1 81.19 98 ARG A O 1
ATOM 790 N N . LEU A 1 99 ? -1.838 -20.703 -0.976 1 81.69 99 LEU A N 1
ATOM 791 C CA . LEU A 1 99 ? -2.354 -21.359 -2.168 1 81.69 99 LEU A CA 1
ATOM 792 C C . LEU A 1 99 ? -2.035 -22.859 -2.137 1 81.69 99 LEU A C 1
ATOM 794 O O . LEU A 1 99 ? -2.887 -23.688 -2.471 1 81.69 99 LEU A O 1
ATOM 798 N N . LEU A 1 100 ? -0.874 -23.156 -1.707 1 85.81 100 LEU A N 1
ATOM 799 C CA . LEU A 1 100 ? -0.48 -24.547 -1.607 1 85.81 100 LEU A CA 1
ATOM 800 C C . LEU A 1 100 ? -1.372 -25.297 -0.62 1 85.81 100 LEU A C 1
ATOM 802 O O . LEU A 1 100 ? -1.835 -26.406 -0.908 1 85.81 100 LEU A O 1
ATOM 806 N N . TYR A 1 101 ? -1.624 -24.688 0.504 1 80.5 101 TYR A N 1
ATOM 807 C CA . TYR A 1 101 ? -2.492 -25.297 1.504 1 80.5 101 TYR A CA 1
ATOM 808 C C . TYR A 1 101 ? -3.895 -25.516 0.947 1 80.5 101 TYR A C 1
ATOM 810 O O . TYR A 1 101 ? -4.508 -26.562 1.187 1 80.5 101 TYR A O 1
ATOM 818 N N . ALA A 1 102 ? -4.344 -24.562 0.264 1 75.75 102 ALA A N 1
ATOM 819 C CA . ALA A 1 102 ? -5.68 -24.656 -0.312 1 75.75 102 ALA A CA 1
ATOM 820 C C . ALA A 1 102 ? -5.754 -25.766 -1.354 1 75.75 102 ALA A C 1
ATOM 822 O O . ALA A 1 102 ? -6.766 -26.453 -1.461 1 75.75 102 ALA A O 1
ATOM 823 N N . LEU A 1 103 ? -4.766 -25.891 -2.08 1 75.06 103 LEU A N 1
ATOM 824 C CA . LEU A 1 103 ? -4.715 -26.891 -3.129 1 75.06 103 LEU A CA 1
ATOM 825 C C . LEU A 1 103 ? -4.625 -28.297 -2.529 1 75.06 103 LEU A C 1
ATOM 827 O O . LEU A 1 103 ? -5.168 -29.25 -3.092 1 75.06 103 LEU A O 1
ATOM 831 N N . CYS A 1 104 ? -3.922 -28.297 -1.436 1 74.62 104 CYS A N 1
ATOM 832 C CA . CYS A 1 104 ? -3.795 -29.578 -0.748 1 74.62 104 CYS A CA 1
ATOM 833 C C . CYS A 1 104 ? -5.109 -29.984 -0.087 1 74.62 104 CYS A C 1
ATOM 835 O O . CYS A 1 104 ? -5.465 -31.156 -0.064 1 74.62 104 CYS A O 1
ATOM 837 N N . GLY A 1 105 ? -5.848 -28.938 0.55 1 62.16 105 GLY A N 1
ATOM 838 C CA . GLY A 1 105 ? -7.117 -29.203 1.209 1 62.16 105 GLY A CA 1
ATOM 839 C C . GLY A 1 105 ? -8.258 -29.438 0.237 1 62.16 105 GLY A C 1
ATOM 840 O O . GLY A 1 105 ? -9.102 -30.297 0.459 1 62.16 105 GLY A O 1
ATOM 841 N N . ASN A 1 106 ? -8.586 -28.484 -0.704 1 54.47 106 ASN A N 1
ATOM 842 C CA . ASN A 1 106 ? -9.656 -28.578 -1.69 1 54.47 106 ASN A CA 1
ATOM 843 C C . ASN A 1 106 ? -9.508 -29.828 -2.559 1 54.47 106 ASN A C 1
ATOM 845 O O . ASN A 1 106 ? -10.5 -30.391 -3.01 1 54.47 106 ASN A O 1
ATOM 849 N N . GLU A 1 107 ? -8.352 -30.016 -3.129 1 50.25 107 GLU A N 1
ATOM 850 C CA . GLU A 1 107 ? -8.203 -31.25 -3.9 1 50.25 107 GLU A CA 1
ATOM 851 C C . GLU A 1 107 ? -8.68 -32.469 -3.105 1 50.25 107 GLU A C 1
ATOM 853 O O . GLU A 1 107 ? -9.125 -33.438 -3.686 1 50.25 107 GLU A O 1
ATOM 858 N N . VAL A 1 108 ? -8.648 -32.25 -1.879 1 45.47 108 VAL A N 1
ATOM 859 C CA . VAL A 1 108 ? -9.297 -33.344 -1.129 1 45.47 108 VAL A CA 1
ATOM 860 C C . VAL A 1 108 ? -10.805 -33.281 -1.353 1 45.47 108 VAL A C 1
ATOM 862 O O . VAL A 1 108 ? -11.445 -34.312 -1.557 1 45.47 108 VAL A O 1
ATOM 865 N N . GLU A 1 109 ? -11.445 -32.094 -1.343 1 43.09 109 GLU A N 1
ATOM 866 C CA . GLU A 1 109 ? -12.906 -32.062 -1.438 1 43.09 109 GLU A CA 1
ATOM 867 C C . GLU A 1 109 ? -13.367 -32.344 -2.867 1 43.09 109 GLU A C 1
ATOM 869 O O . GLU A 1 109 ? -14.297 -33.094 -3.094 1 43.09 109 GLU A O 1
ATOM 874 N N . ASP A 1 110 ? -13.102 -31.438 -3.826 1 43.06 110 ASP A N 1
ATOM 875 C CA . ASP A 1 110 ? -13.656 -31.625 -5.164 1 43.06 110 ASP A CA 1
ATOM 876 C C . ASP A 1 110 ? -13.227 -32.969 -5.746 1 43.06 110 ASP A C 1
ATOM 878 O O . ASP A 1 110 ? -13.977 -33.594 -6.492 1 43.06 110 ASP A O 1
ATOM 882 N N . HIS A 1 111 ? -11.93 -33.219 -5.676 1 41.16 111 HIS A N 1
ATOM 883 C CA . HIS A 1 111 ? -11.562 -34.469 -6.293 1 41.16 111 HIS A CA 1
ATOM 884 C C . HIS A 1 111 ? -11.953 -35.656 -5.402 1 41.16 111 HIS A C 1
ATOM 886 O O . HIS A 1 111 ? -11.539 -36.781 -5.648 1 41.16 111 HIS A O 1
ATOM 892 N N . LEU A 1 112 ? -12.586 -35.469 -4.414 1 36.56 112 LEU A N 1
ATOM 893 C CA . LEU A 1 112 ? -13.203 -36.688 -3.869 1 36.56 112 LEU A CA 1
ATOM 894 C C . LEU A 1 112 ? -13.969 -37.438 -4.953 1 36.56 112 LEU A C 1
ATOM 896 O O . LEU A 1 112 ? -13.836 -38.656 -5.07 1 36.56 112 LEU A O 1
ATOM 900 N N . GLU A 1 113 ? -15.016 -36.719 -5.586 1 37.06 113 GLU A N 1
ATOM 901 C CA . GLU A 1 113 ? -15.719 -37.531 -6.582 1 37.06 113 GLU A CA 1
ATOM 902 C C . GLU A 1 113 ? -14.773 -38 -7.688 1 37.06 113 GLU A C 1
ATOM 904 O O . GLU A 1 113 ? -14.805 -39.156 -8.102 1 37.06 113 GLU A O 1
ATOM 909 N N . GLU A 1 114 ? -14.109 -37 -8.391 1 41.75 114 GLU A N 1
ATOM 910 C CA . GLU A 1 114 ? -13.227 -37.531 -9.43 1 41.75 114 GLU A CA 1
ATOM 911 C C . GLU A 1 114 ? -12.078 -38.344 -8.828 1 41.75 114 GLU A C 1
ATOM 913 O O . GLU A 1 114 ? -11.609 -39.312 -9.43 1 41.75 114 GLU A O 1
ATOM 918 N N . LEU A 1 115 ? -11.578 -37.938 -7.68 1 35.66 115 LEU A N 1
ATOM 919 C CA . LEU A 1 115 ? -10.727 -38.844 -6.91 1 35.66 115 LEU A CA 1
ATOM 920 C C . LEU A 1 115 ? -11.477 -40.125 -6.562 1 35.66 115 LEU A C 1
ATOM 922 O O . LEU A 1 115 ? -10.891 -41.219 -6.531 1 35.66 115 LEU A O 1
ATOM 926 N N . LEU A 1 116 ? -12.766 -40.062 -6.195 1 35.62 116 LEU A N 1
ATOM 927 C CA . LEU A 1 116 ? -13.562 -41.281 -6.031 1 35.62 116 LEU A CA 1
ATOM 928 C C . LEU A 1 116 ? -13.75 -41.969 -7.367 1 35.62 116 LEU A C 1
ATOM 930 O O . LEU A 1 116 ? -14.219 -43.125 -7.406 1 35.62 116 LEU A O 1
ATOM 934 N N . GLN A 1 117 ? -14.18 -41.219 -8.344 1 39.84 117 GLN A N 1
ATOM 935 C CA . GLN A 1 117 ? -13.984 -42.188 -9.406 1 39.84 117 GLN A CA 1
ATOM 936 C C . GLN A 1 117 ? -12.539 -42.656 -9.453 1 39.84 117 GLN A C 1
ATOM 938 O O . GLN A 1 117 ? -11.656 -42.062 -8.852 1 39.84 117 GLN A O 1
ATOM 943 N N . GLY A 1 118 ? -11.898 -43.344 -10.297 1 35.81 118 GLY A N 1
ATOM 944 C CA . GLY A 1 118 ? -10.719 -44.188 -10.352 1 35.81 118 GLY A CA 1
ATOM 945 C C . GLY A 1 118 ? -9.43 -43.438 -10.117 1 35.81 118 GLY A C 1
ATOM 946 O O . GLY A 1 118 ? -8.477 -43.938 -9.539 1 35.81 118 GLY A O 1
ATOM 947 N N . ARG A 1 119 ? -8.898 -42.156 -10.984 1 38.69 119 ARG A N 1
ATOM 948 C CA . ARG A 1 119 ? -7.473 -41.906 -11.188 1 38.69 119 ARG A CA 1
ATOM 949 C C . ARG A 1 119 ? -6.941 -40.875 -10.219 1 38.69 119 ARG A C 1
ATOM 951 O O . ARG A 1 119 ? -6.871 -39.688 -10.555 1 38.69 119 ARG A O 1
ATOM 958 N N . ALA A 1 120 ? -7.18 -40.312 -9.172 1 47.09 120 ALA A N 1
ATOM 959 C CA . ALA A 1 120 ? -6.418 -39.625 -8.141 1 47.09 120 ALA A CA 1
ATOM 960 C C . ALA A 1 120 ? -4.934 -39.969 -8.227 1 47.09 120 ALA A C 1
ATOM 962 O O . ALA A 1 120 ? -4.539 -41.094 -7.957 1 47.09 120 ALA A O 1
ATOM 963 N N . LYS A 1 121 ? -4.164 -39.344 -9.102 1 51.81 121 LYS A N 1
ATOM 964 C CA . LYS A 1 121 ? -2.82 -39.875 -9.344 1 51.81 121 LYS A CA 1
ATOM 965 C C . LYS A 1 121 ? -1.951 -39.75 -8.102 1 51.81 121 LYS A C 1
ATOM 967 O O . LYS A 1 121 ? -2.025 -38.75 -7.371 1 51.81 121 LYS A O 1
ATOM 972 N N . GLU A 1 122 ? -1.497 -40.625 -7.254 1 53.56 122 GLU A N 1
ATOM 973 C CA . GLU A 1 122 ? -0.679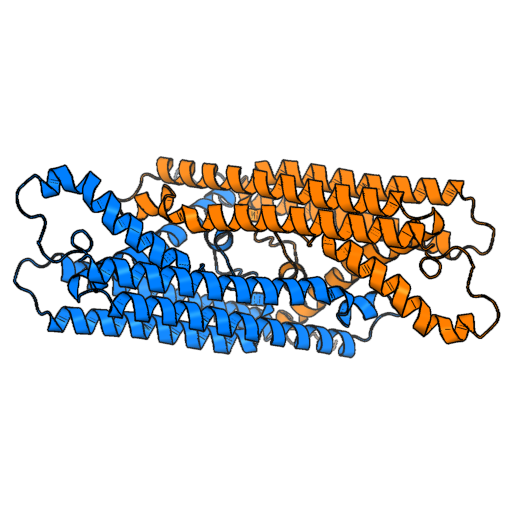 -40.969 -6.09 1 53.56 122 GLU A CA 1
ATOM 974 C C . GLU A 1 122 ? 0.404 -39.906 -5.859 1 53.56 122 GLU A C 1
ATOM 976 O O . GLU A 1 122 ? 0.805 -39.656 -4.719 1 53.56 122 GLU A O 1
ATOM 981 N N . ASP A 1 123 ? 0.857 -38.969 -6.832 1 60.78 123 ASP A N 1
ATOM 982 C CA . ASP A 1 123 ? 2.064 -38.188 -6.66 1 60.78 123 ASP A CA 1
ATOM 983 C C . ASP A 1 123 ? 1.763 -36.688 -6.809 1 60.78 123 ASP A C 1
ATOM 985 O O . ASP A 1 123 ? 2.66 -35.875 -7.098 1 60.78 123 ASP A O 1
ATOM 989 N N . GLY A 1 124 ? 0.408 -36.281 -6.508 1 68.88 124 GLY A N 1
ATOM 990 C CA . GLY A 1 124 ? 0.087 -34.875 -6.715 1 68.88 124 GLY A CA 1
ATOM 991 C C . GLY A 1 124 ? 0.002 -34.094 -5.418 1 68.88 124 GLY A C 1
ATOM 992 O O . GLY A 1 124 ? 0.479 -34.562 -4.379 1 68.88 124 GLY A O 1
ATOM 993 N N . LEU A 1 125 ? -0.405 -32.781 -5.453 1 75.88 125 LEU A N 1
ATOM 994 C CA . LEU A 1 125 ? -0.465 -31.844 -4.332 1 75.88 125 LEU A CA 1
ATOM 995 C C . LEU A 1 125 ? -1.366 -32.375 -3.225 1 75.88 125 LEU A C 1
ATOM 997 O O . LEU A 1 125 ? -1.238 -31.984 -2.064 1 75.88 125 LEU A O 1
ATOM 1001 N N . GLY A 1 126 ? -2.199 -33.281 -3.572 1 68.5 126 GLY A N 1
ATOM 1002 C CA . GLY A 1 126 ? -3.078 -33.875 -2.58 1 68.5 126 GLY A CA 1
ATOM 1003 C C . GLY A 1 126 ? -2.375 -34.906 -1.688 1 68.5 126 GLY A C 1
ATOM 1004 O O . GLY A 1 126 ? -2.928 -35.312 -0.674 1 68.5 126 GLY A O 1
ATOM 1005 N N . SER A 1 127 ? -1.136 -35.219 -1.962 1 75.38 127 SER A N 1
ATOM 1006 C CA . SER A 1 127 ? -0.427 -36.281 -1.252 1 75.38 127 SER A CA 1
ATOM 1007 C C . SER A 1 127 ? 0.867 -35.781 -0.634 1 75.38 127 SER A C 1
ATOM 1009 O O . SER A 1 127 ? 1.916 -36.406 -0.753 1 75.38 127 SER A O 1
ATOM 1011 N N . LEU A 1 128 ? 0.778 -34.688 0.015 1 82.62 128 LEU A N 1
ATOM 1012 C CA . LEU A 1 128 ? 1.999 -34.219 0.659 1 82.62 128 LEU A CA 1
ATOM 1013 C C . LEU A 1 128 ? 2.344 -35.094 1.871 1 82.62 128 LEU A C 1
ATOM 1015 O O . LEU A 1 128 ? 1.466 -35.406 2.674 1 82.62 128 LEU A O 1
ATOM 1019 N N . SER A 1 129 ? 3.59 -35.5 1.911 1 85.88 129 SER A N 1
ATOM 1020 C CA . SER A 1 129 ? 4.047 -36.281 3.062 1 85.88 129 SER A CA 1
ATOM 1021 C C . SER A 1 129 ? 4.078 -35.438 4.324 1 85.88 129 SER A C 1
ATOM 1023 O O . SER A 1 129 ? 4.047 -34.188 4.25 1 85.88 129 SER A O 1
ATOM 1025 N N . ALA A 1 130 ? 4.082 -36.062 5.414 1 85.62 130 ALA A N 1
ATOM 1026 C CA . ALA A 1 130 ? 4.164 -35.375 6.695 1 85.62 130 ALA A CA 1
ATOM 1027 C C . ALA A 1 130 ? 5.422 -34.531 6.773 1 85.62 130 ALA A C 1
ATOM 1029 O O . ALA A 1 130 ? 5.395 -33.406 7.336 1 85.62 130 ALA A O 1
ATOM 1030 N N . GLN A 1 131 ? 6.457 -35.094 6.207 1 91.38 131 GLN A N 1
ATOM 1031 C CA . GLN A 1 131 ? 7.715 -34.344 6.203 1 91.38 131 GLN A CA 1
ATOM 1032 C C . GLN A 1 131 ? 7.605 -33.094 5.348 1 91.38 131 GLN A C 1
ATOM 1034 O O . GLN A 1 131 ? 8.109 -32.031 5.723 1 91.38 131 GLN A O 1
ATOM 1039 N N . GLN A 1 132 ? 7.035 -33.219 4.203 1 92.56 132 GLN A N 1
ATOM 1040 C CA . GLN A 1 132 ? 6.82 -32.094 3.334 1 92.56 132 GLN A CA 1
ATOM 1041 C C . GLN A 1 132 ? 5.957 -31.031 4.023 1 92.56 132 GLN A C 1
ATOM 1043 O O . GLN A 1 132 ? 6.273 -29.828 3.98 1 92.56 132 GLN A O 1
ATOM 1048 N N . LEU A 1 133 ? 4.949 -31.438 4.723 1 88.81 133 LEU A N 1
ATOM 1049 C CA . LEU A 1 133 ? 4.043 -30.516 5.402 1 88.81 133 LEU A CA 1
ATOM 1050 C C . LEU A 1 133 ? 4.762 -29.766 6.516 1 88.81 133 LEU A C 1
ATOM 1052 O O . LEU A 1 133 ? 4.508 -28.578 6.734 1 88.81 133 LEU A O 1
ATOM 1056 N N . GLN A 1 134 ? 5.602 -30.5 7.176 1 91.44 134 GLN A N 1
ATOM 1057 C CA . GLN A 1 134 ? 6.379 -29.859 8.234 1 91.44 134 GLN A CA 1
ATOM 1058 C C . GLN A 1 134 ? 7.312 -28.797 7.672 1 91.44 134 GLN A C 1
ATOM 1060 O O . GLN A 1 134 ? 7.449 -27.719 8.242 1 91.44 134 GLN A O 1
ATOM 1065 N N . ARG A 1 135 ? 7.938 -29.156 6.551 1 94.69 135 ARG A N 1
ATOM 1066 C CA . ARG A 1 135 ? 8.852 -28.203 5.922 1 94.69 135 ARG A CA 1
ATOM 1067 C C . ARG A 1 135 ? 8.109 -26.984 5.391 1 94.69 135 ARG A C 1
ATOM 1069 O O . ARG A 1 135 ? 8.625 -25.875 5.441 1 94.69 135 ARG A O 1
ATOM 1076 N N . VAL A 1 136 ? 6.949 -27.188 4.871 1 92.81 136 VAL A N 1
ATOM 1077 C CA . VAL A 1 136 ? 6.133 -26.078 4.375 1 92.81 136 VAL A CA 1
ATOM 1078 C C . VAL A 1 136 ? 5.734 -25.172 5.539 1 92.81 136 VAL A C 1
ATOM 1080 O O . VAL A 1 136 ? 5.734 -23.953 5.402 1 92.81 136 VAL A O 1
ATOM 1083 N N . GLU A 1 137 ? 5.43 -25.797 6.629 1 91.25 137 GLU A N 1
ATOM 1084 C CA . GLU A 1 137 ? 5.047 -25.016 7.809 1 91.25 137 GLU A CA 1
ATOM 1085 C C . GLU A 1 137 ? 6.211 -24.172 8.312 1 91.25 137 GLU A C 1
ATOM 1087 O O . GLU A 1 137 ? 6.016 -23.016 8.719 1 91.25 137 GLU A O 1
ATOM 1092 N N . GLU A 1 138 ? 7.336 -24.797 8.312 1 94.19 138 GLU A N 1
ATOM 1093 C CA . GLU A 1 138 ? 8.523 -24.047 8.719 1 94.19 138 GLU A CA 1
ATOM 1094 C C . GLU A 1 138 ? 8.797 -22.891 7.773 1 94.19 138 GLU A C 1
ATOM 1096 O O . GLU A 1 138 ? 9.133 -21.781 8.211 1 94.19 138 GLU A O 1
ATOM 1101 N N . LEU A 1 139 ? 8.68 -23.156 6.469 1 95.31 139 LEU A N 1
ATOM 1102 C CA . LEU A 1 139 ? 8.844 -22.094 5.473 1 95.31 139 LEU A CA 1
ATOM 1103 C C . LEU A 1 139 ? 7.812 -21 5.668 1 95.31 139 LEU A C 1
ATOM 1105 O O . LEU A 1 139 ? 8.125 -19.812 5.523 1 95.31 139 LEU A O 1
ATOM 1109 N N . HIS A 1 140 ? 6.625 -21.391 6.008 1 91.56 140 HIS A N 1
ATOM 1110 C CA . HIS A 1 140 ? 5.547 -20.438 6.25 1 91.56 140 HIS A CA 1
ATOM 1111 C C . HIS A 1 140 ? 5.891 -19.5 7.402 1 91.56 140 HIS A C 1
ATOM 1113 O O . HIS A 1 140 ? 5.77 -18.281 7.27 1 91.56 140 HIS A O 1
ATOM 1119 N N . ARG A 1 141 ? 6.387 -20.047 8.453 1 91.56 141 ARG A N 1
ATOM 1120 C CA . ARG A 1 141 ? 6.738 -19.25 9.633 1 91.56 141 ARG A CA 1
ATOM 1121 C C . ARG A 1 141 ? 7.879 -18.297 9.32 1 91.56 141 ARG A C 1
ATOM 1123 O O . ARG A 1 141 ? 7.828 -17.125 9.695 1 91.56 141 ARG A O 1
ATOM 1130 N N . SER A 1 142 ? 8.781 -18.828 8.641 1 95 142 SER A N 1
ATOM 1131 C CA . SER A 1 142 ? 9.93 -18 8.289 1 95 142 SER A CA 1
ATOM 1132 C C . SER A 1 142 ? 9.523 -16.875 7.34 1 95 142 SER A C 1
ATOM 1134 O O . SER A 1 142 ? 9.984 -15.734 7.484 1 95 142 SER A O 1
ATOM 1136 N N . THR A 1 143 ? 8.703 -17.172 6.383 1 93.5 143 THR A N 1
ATOM 1137 C CA . THR A 1 143 ? 8.25 -16.188 5.406 1 93.5 143 THR A CA 1
ATOM 1138 C C . THR A 1 143 ? 7.414 -15.094 6.074 1 93.5 143 THR A C 1
ATOM 1140 O O . THR A 1 143 ? 7.609 -13.906 5.809 1 93.5 143 THR A O 1
ATOM 1143 N N . VAL A 1 144 ? 6.543 -15.516 6.957 1 89.12 144 VAL A N 1
ATOM 1144 C CA . VAL A 1 144 ? 5.707 -14.562 7.676 1 89.12 144 VAL A CA 1
ATOM 1145 C C . VAL A 1 144 ? 6.578 -13.648 8.531 1 89.12 144 VAL A C 1
ATOM 1147 O O . VAL A 1 144 ? 6.344 -12.445 8.609 1 89.12 144 VAL A O 1
ATOM 1150 N N . GLY A 1 145 ? 7.52 -14.242 9.117 1 91.62 145 GLY A N 1
ATOM 1151 C CA . GLY A 1 145 ? 8.461 -13.445 9.883 1 91.62 145 GLY A CA 1
ATOM 1152 C C . GLY A 1 145 ? 9.172 -12.398 9.047 1 91.62 145 GLY A C 1
ATOM 1153 O O . GLY A 1 145 ? 9.32 -11.25 9.469 1 91.62 145 GLY A O 1
ATOM 1154 N N . SER A 1 146 ? 9.664 -12.797 7.875 1 94.94 146 SER A N 1
ATOM 1155 C CA . SER A 1 146 ? 10.344 -11.875 6.969 1 94.94 146 SER A CA 1
ATOM 1156 C C . SER A 1 146 ? 9.391 -10.797 6.469 1 94.94 146 SER A C 1
ATOM 1158 O O . SER A 1 146 ? 9.797 -9.641 6.289 1 94.94 146 SER A O 1
ATOM 1160 N N . GLU A 1 147 ? 8.148 -11.164 6.215 1 91.56 147 GLU A N 1
ATOM 1161 C CA . GLU A 1 147 ? 7.137 -10.195 5.805 1 91.56 147 GLU A CA 1
ATOM 1162 C C . GLU A 1 147 ? 6.922 -9.133 6.879 1 91.56 147 GLU A C 1
ATOM 1164 O O . GLU A 1 147 ? 6.809 -7.945 6.57 1 91.56 147 GLU A O 1
ATOM 1169 N N . GLU A 1 148 ? 6.883 -9.562 8.078 1 87.94 148 GLU A N 1
ATOM 1170 C CA . GLU A 1 148 ? 6.68 -8.641 9.195 1 87.94 148 GLU A CA 1
ATOM 1171 C C . GLU A 1 148 ? 7.836 -7.652 9.312 1 87.94 148 GLU A C 1
ATOM 1173 O O . GLU A 1 148 ? 7.625 -6.48 9.617 1 87.94 148 GLU A O 1
ATOM 1178 N N . LYS A 1 149 ? 8.977 -8.148 9.109 1 92.19 149 LYS A N 1
ATOM 1179 C CA . LYS A 1 149 ? 10.133 -7.258 9.156 1 92.19 149 LYS A CA 1
ATOM 1180 C C . LYS A 1 149 ? 10.047 -6.188 8.07 1 92.19 149 LYS A C 1
ATOM 1182 O O . LYS A 1 149 ? 10.383 -5.027 8.312 1 92.19 149 LYS A O 1
ATOM 1187 N N . LEU A 1 150 ? 9.648 -6.586 6.926 1 91.88 150 LEU A N 1
ATOM 1188 C CA . LEU A 1 150 ? 9.516 -5.641 5.824 1 91.88 150 LEU A CA 1
ATOM 1189 C C . LEU A 1 150 ? 8.391 -4.648 6.094 1 91.88 150 LEU A C 1
ATOM 1191 O O . LEU A 1 150 ? 8.516 -3.463 5.773 1 91.88 150 LEU A O 1
ATOM 1195 N N . ASP A 1 151 ? 7.32 -5.152 6.715 1 85.94 151 ASP A N 1
ATOM 1196 C CA . ASP A 1 151 ? 6.23 -4.27 7.117 1 85.94 151 ASP A CA 1
ATOM 1197 C C . ASP A 1 151 ? 6.719 -3.205 8.102 1 85.94 151 ASP A C 1
ATOM 1199 O O . ASP A 1 151 ? 6.344 -2.037 7.992 1 85.94 151 ASP A O 1
ATOM 1203 N N . GLN A 1 152 ? 7.496 -3.625 8.992 1 83.5 152 GLN A N 1
ATOM 1204 C CA . GLN A 1 152 ? 8.023 -2.709 10 1 83.5 152 GLN A CA 1
ATOM 1205 C C . GLN A 1 152 ? 8.945 -1.667 9.367 1 83.5 152 GLN A C 1
ATOM 1207 O O . GLN A 1 152 ? 8.938 -0.501 9.766 1 83.5 152 GLN A O 1
ATOM 1212 N N . ARG A 1 153 ? 9.703 -2.123 8.438 1 85.94 153 ARG A N 1
ATOM 1213 C CA . ARG A 1 153 ? 10.586 -1.193 7.746 1 85.94 153 ARG A CA 1
ATOM 1214 C C . ARG A 1 153 ? 9.789 -0.161 6.957 1 85.94 153 ARG A C 1
ATOM 1216 O O . ARG A 1 153 ? 10.133 1.023 6.953 1 85.94 153 ARG A O 1
ATOM 1223 N N . MET A 1 154 ? 8.781 -0.577 6.32 1 84.25 154 MET A N 1
ATOM 1224 C CA . MET A 1 154 ? 7.926 0.335 5.566 1 84.25 154 MET A CA 1
ATOM 1225 C C . MET A 1 154 ? 7.242 1.332 6.496 1 84.25 154 MET A C 1
ATOM 1227 O O . MET A 1 154 ? 7.176 2.525 6.195 1 84.25 154 MET A O 1
ATOM 1231 N N . ALA A 1 155 ? 6.723 0.764 7.594 1 77.44 155 ALA A N 1
ATOM 1232 C CA . ALA A 1 155 ? 6.074 1.621 8.586 1 77.44 155 ALA A CA 1
ATOM 1233 C C . ALA A 1 155 ? 7.039 2.678 9.109 1 77.44 155 ALA A C 1
ATOM 1235 O O . ALA A 1 155 ? 6.668 3.844 9.266 1 77.44 155 ALA A O 1
ATOM 1236 N N . SER A 1 156 ? 8.25 2.193 9.32 1 77.12 156 SER A N 1
ATOM 1237 C CA . SER A 1 156 ? 9.273 3.111 9.82 1 77.12 156 SER A CA 1
ATOM 1238 C C . SER A 1 156 ? 9.578 4.203 8.805 1 77.12 156 SER A C 1
ATOM 1240 O O . SER A 1 156 ? 9.82 5.355 9.18 1 77.12 156 SER A O 1
ATOM 1242 N N . LEU A 1 157 ? 9.664 3.834 7.574 1 76.12 157 LEU A N 1
ATOM 1243 C CA . LEU A 1 157 ? 9.883 4.805 6.508 1 76.12 157 LEU A CA 1
ATOM 1244 C C . LEU A 1 157 ? 8.727 5.797 6.43 1 76.12 157 LEU A C 1
ATOM 1246 O O . LEU A 1 157 ? 8.945 7 6.27 1 76.12 157 LEU A O 1
ATOM 1250 N N . GLN A 1 158 ? 7.555 5.301 6.586 1 69.12 158 GLN A N 1
ATOM 1251 C CA . GLN A 1 158 ? 6.367 6.141 6.492 1 69.12 158 GLN A CA 1
ATOM 1252 C C . GLN A 1 158 ? 6.223 7.031 7.723 1 69.12 158 GLN A C 1
ATOM 1254 O O . GLN A 1 158 ? 5.812 8.188 7.613 1 69.12 158 GLN A O 1
ATOM 1259 N N . ASP A 1 159 ? 6.5 6.43 8.883 1 62.19 159 ASP A N 1
ATOM 1260 C CA . ASP A 1 159 ? 6.43 7.176 10.141 1 62.19 159 ASP A CA 1
ATOM 1261 C C . ASP A 1 159 ? 7.543 8.211 10.227 1 62.19 159 ASP A C 1
ATOM 1263 O O . ASP A 1 159 ? 7.367 9.273 10.836 1 62.19 159 ASP A O 1
ATOM 1267 N N . GLY A 1 160 ? 8.672 7.695 9.766 1 59.97 160 GLY A N 1
ATOM 1268 C CA . GLY A 1 160 ? 9.812 8.602 9.805 1 59.97 160 GLY A CA 1
ATOM 1269 C C . GLY A 1 160 ? 9.68 9.766 8.836 1 59.97 160 GLY A C 1
ATOM 1270 O O . GLY A 1 160 ? 10.609 10.555 8.68 1 59.97 160 GLY A O 1
ATOM 1271 N N . VAL A 1 161 ? 8.57 9.766 8.211 1 57.94 161 VAL A N 1
ATOM 1272 C CA . VAL A 1 161 ? 8.352 10.852 7.258 1 57.94 161 VAL A CA 1
ATOM 1273 C C . VAL A 1 161 ? 8.383 12.195 7.988 1 57.94 161 VAL A C 1
ATOM 1275 O O . VAL A 1 161 ? 8.836 13.203 7.434 1 57.94 161 VAL A O 1
ATOM 1278 N N . ALA A 1 162 ? 8.062 12.109 9.258 1 57.47 162 ALA A N 1
ATOM 1279 C CA . ALA A 1 162 ? 8.141 13.367 10 1 57.47 162 ALA A CA 1
ATOM 1280 C C . ALA A 1 162 ? 9.57 13.906 10.016 1 57.47 162 ALA A C 1
ATOM 1282 O O . ALA A 1 162 ? 9.773 15.125 10.047 1 57.47 162 ALA A O 1
ATOM 1283 N N . ASP A 1 163 ? 10.406 13.023 9.93 1 61.31 163 ASP A N 1
ATOM 1284 C CA . ASP A 1 163 ? 11.805 13.43 9.891 1 61.31 163 ASP A CA 1
ATOM 1285 C C . ASP A 1 163 ? 12.312 13.523 8.453 1 61.31 163 ASP A C 1
ATOM 1287 O O . ASP A 1 163 ? 13.477 13.844 8.219 1 61.31 163 ASP A O 1
ATOM 1291 N N . ASN A 1 164 ? 11.367 13.195 7.66 1 65.69 164 ASN A N 1
ATOM 1292 C CA . ASN A 1 164 ? 11.672 13.281 6.238 1 65.69 164 ASN A CA 1
ATOM 1293 C C . ASN A 1 164 ? 11.945 14.719 5.809 1 65.69 164 ASN A C 1
ATOM 1295 O O . ASN A 1 164 ? 11.203 15.633 6.176 1 65.69 164 ASN A O 1
ATOM 1299 N N . PRO A 1 165 ? 13.047 14.805 5.203 1 66.75 165 PRO A N 1
ATOM 1300 C CA . PRO A 1 165 ? 13.383 16.141 4.73 1 66.75 165 PRO A CA 1
ATOM 1301 C C . PRO A 1 165 ? 12.203 16.844 4.055 1 66.75 165 PRO A C 1
ATOM 1303 O O . PRO A 1 165 ? 12.07 18.062 4.16 1 66.75 165 PRO A O 1
ATOM 1306 N N . LEU A 1 166 ? 11.406 16.047 3.461 1 69.69 166 LEU A N 1
ATOM 1307 C CA . LEU A 1 166 ? 10.258 16.641 2.793 1 69.69 166 LEU A CA 1
ATOM 1308 C C . LEU A 1 166 ? 9.305 17.281 3.805 1 69.69 166 LEU A C 1
ATOM 1310 O O . LEU A 1 166 ? 8.781 18.375 3.57 1 69.69 166 LEU A O 1
ATOM 1314 N N . VAL A 1 167 ? 9.195 16.578 4.855 1 70.38 167 VAL A N 1
ATOM 1315 C CA . VAL A 1 167 ? 8.32 17.078 5.906 1 70.38 167 VAL A CA 1
ATOM 1316 C C . VAL A 1 167 ? 8.93 18.344 6.512 1 70.38 167 VAL A C 1
ATOM 1318 O O . VAL A 1 167 ? 8.227 19.344 6.73 1 70.38 167 VAL A O 1
ATOM 1321 N N . ARG A 1 168 ? 10.211 18.344 6.648 1 71.44 168 ARG A N 1
ATOM 1322 C CA . ARG A 1 168 ? 10.898 19.531 7.172 1 71.44 168 ARG A CA 1
ATOM 1323 C C . ARG A 1 168 ? 10.781 20.703 6.215 1 71.44 168 ARG A C 1
ATOM 1325 O O . ARG A 1 168 ? 10.562 21.844 6.645 1 71.44 168 ARG A O 1
ATOM 1332 N N . MET A 1 169 ? 10.883 20.344 5.051 1 70.56 169 MET A N 1
ATOM 1333 C CA . MET A 1 169 ? 10.805 21.375 4.031 1 70.56 169 MET A CA 1
ATOM 1334 C C . MET A 1 169 ? 9.414 21.984 3.975 1 70.56 169 MET A C 1
ATOM 1336 O O . MET A 1 169 ? 9.258 23.172 3.686 1 70.56 169 MET A O 1
ATOM 1340 N N . SER A 1 170 ? 8.461 21.141 4.176 1 71.06 170 SER A N 1
ATOM 1341 C CA . SER A 1 170 ? 7.09 21.641 4.094 1 71.06 170 SER A CA 1
ATOM 1342 C C . SER A 1 170 ? 6.785 22.609 5.234 1 71.06 170 SER A C 1
ATOM 1344 O O . SER A 1 170 ? 5.879 23.438 5.133 1 71.06 170 SER A O 1
ATOM 1346 N N . ARG A 1 171 ? 7.574 22.516 6.199 1 67.75 171 ARG A N 1
ATOM 1347 C CA . ARG A 1 171 ? 7.332 23.312 7.395 1 67.75 171 ARG A CA 1
ATOM 1348 C C . ARG A 1 171 ? 7.918 24.703 7.246 1 67.75 171 ARG A C 1
ATOM 1350 O O . ARG A 1 171 ? 7.5 25.641 7.934 1 67.75 171 ARG A O 1
ATOM 1357 N N . THR A 1 172 ? 8.922 24.656 6.41 1 61.34 172 THR A N 1
ATOM 1358 C CA . THR A 1 172 ? 9.594 25.938 6.277 1 61.34 172 THR A CA 1
ATOM 1359 C C . THR A 1 172 ? 8.773 26.891 5.398 1 61.34 172 THR A C 1
ATOM 1361 O O . THR A 1 172 ? 8.086 26.438 4.477 1 61.34 172 THR A O 1
ATOM 1364 N N . ARG A 1 173 ? 8.133 27.797 6.078 1 55.22 173 ARG A N 1
ATOM 1365 C CA . ARG A 1 173 ? 7.352 28.812 5.391 1 55.22 173 ARG A CA 1
ATOM 1366 C C . ARG A 1 173 ? 7.992 29.188 4.055 1 55.22 173 ARG A C 1
ATOM 1368 O O . ARG A 1 173 ? 7.309 29.672 3.146 1 55.22 173 ARG A O 1
ATOM 1375 N N . ARG A 1 174 ? 9.242 28.844 4 1 58.34 174 ARG A N 1
ATOM 1376 C CA . ARG A 1 174 ? 9.922 29.172 2.754 1 58.34 174 ARG A CA 1
ATOM 1377 C C . ARG A 1 174 ? 9.789 28.047 1.738 1 58.34 174 ARG A C 1
ATOM 1379 O O . ARG A 1 174 ? 9.758 26.875 2.109 1 58.34 174 ARG A O 1
ATOM 1386 N N . ALA A 1 175 ? 9.445 28.391 0.537 1 65.75 175 ALA A N 1
ATOM 1387 C CA . ALA A 1 175 ? 9.375 27.453 -0.573 1 65.75 175 ALA A CA 1
ATOM 1388 C C . ALA A 1 175 ? 10.672 26.656 -0.705 1 65.75 175 ALA A C 1
ATOM 1390 O O . ALA A 1 175 ? 11.75 27.25 -0.792 1 65.75 175 ALA A O 1
ATOM 1391 N N . ALA A 1 176 ? 10.609 25.422 -0.435 1 70.56 176 ALA A N 1
ATOM 1392 C CA . ALA A 1 176 ? 11.781 24.562 -0.608 1 70.56 176 ALA A CA 1
ATOM 1393 C C . ALA A 1 176 ? 12.25 24.578 -2.059 1 70.56 176 ALA A C 1
ATOM 1395 O O . ALA A 1 176 ? 11.438 24.516 -2.984 1 70.56 176 ALA A O 1
ATOM 1396 N N . PRO A 1 177 ? 13.562 24.797 -2.129 1 75.31 177 PRO A N 1
ATOM 1397 C CA . PRO A 1 177 ? 14.102 24.734 -3.49 1 75.31 177 PRO A CA 1
ATOM 1398 C C . PRO A 1 177 ? 13.789 23.422 -4.184 1 75.31 177 PRO A C 1
ATOM 1400 O O . PRO A 1 177 ? 13.781 22.359 -3.541 1 75.31 177 PRO A O 1
ATOM 1403 N N . ASP A 1 178 ? 13.555 23.594 -5.43 1 79.38 178 ASP A N 1
ATOM 1404 C CA . ASP A 1 178 ? 13.203 22.438 -6.238 1 79.38 178 ASP A CA 1
ATOM 1405 C C . ASP A 1 178 ? 14.289 21.359 -6.148 1 79.38 178 ASP A C 1
ATOM 1407 O O . ASP A 1 178 ? 13.984 20.156 -6.094 1 79.38 178 ASP A O 1
ATOM 1411 N N . ALA A 1 179 ? 15.523 21.828 -6.094 1 82.31 179 ALA A N 1
ATOM 1412 C CA . ALA A 1 179 ? 16.641 20.875 -6.059 1 82.31 179 ALA A CA 1
ATOM 1413 C C . ALA A 1 179 ? 16.625 20.062 -4.77 1 82.31 179 ALA A C 1
ATOM 1415 O O . ALA A 1 179 ? 16.891 18.859 -4.785 1 82.31 179 ALA A O 1
ATOM 1416 N N . ALA A 1 180 ? 16.281 20.719 -3.695 1 82.5 180 ALA A N 1
ATOM 1417 C CA . ALA A 1 180 ? 16.25 20.047 -2.402 1 82.5 180 ALA A CA 1
ATOM 1418 C C . ALA A 1 180 ? 15.094 19.047 -2.34 1 82.5 180 ALA A C 1
ATOM 1420 O O . ALA A 1 180 ? 15.234 17.953 -1.8 1 82.5 180 ALA A O 1
ATOM 1421 N N . VAL A 1 181 ? 14.047 19.5 -2.914 1 82.12 181 VAL A N 1
ATOM 1422 C CA . VAL A 1 181 ? 12.875 18.625 -2.961 1 82.12 181 VAL A CA 1
ATOM 1423 C C . VAL A 1 181 ? 13.172 17.391 -3.816 1 82.12 181 VAL A C 1
ATOM 1425 O O . VAL A 1 181 ? 12.883 16.266 -3.416 1 82.12 181 VAL A O 1
ATOM 1428 N N . SER A 1 182 ? 13.766 17.656 -4.93 1 83.88 182 SER A N 1
ATOM 1429 C CA . SER A 1 182 ? 14.109 16.562 -5.832 1 83.88 182 SER A CA 1
ATOM 1430 C C . SER A 1 182 ? 15.062 15.578 -5.172 1 83.88 182 SER A C 1
ATOM 1432 O O . SER A 1 182 ? 14.938 14.359 -5.344 1 83.88 182 SER A O 1
ATOM 1434 N N . GLU A 1 183 ? 15.953 16.094 -4.469 1 86.06 183 GLU A N 1
ATOM 1435 C CA . GLU A 1 183 ? 16.922 15.242 -3.781 1 86.06 183 GLU A CA 1
ATOM 1436 C C . GLU A 1 183 ? 16.234 14.406 -2.703 1 86.06 183 GLU A C 1
ATOM 1438 O O . GLU A 1 183 ? 16.531 13.219 -2.551 1 86.06 183 GLU A O 1
ATOM 1443 N N . ALA A 1 184 ? 15.375 15.055 -2.002 1 83.88 184 ALA A N 1
ATOM 1444 C CA . ALA A 1 184 ? 14.664 14.352 -0.935 1 83.88 184 ALA A CA 1
ATOM 1445 C C . ALA A 1 184 ? 13.742 13.281 -1.504 1 83.88 184 ALA A C 1
ATOM 1447 O O . ALA A 1 184 ? 13.648 12.18 -0.957 1 83.88 184 ALA A O 1
ATOM 1448 N N . VAL A 1 185 ? 13.141 13.641 -2.529 1 83.75 185 VAL A N 1
ATOM 1449 C CA . VAL A 1 185 ? 12.266 12.68 -3.199 1 83.75 185 VAL A CA 1
ATOM 1450 C C . VAL A 1 185 ? 13.102 11.523 -3.752 1 83.75 185 VAL A C 1
ATOM 1452 O O . VAL A 1 185 ? 12.688 10.367 -3.689 1 83.75 185 VAL A O 1
ATOM 1455 N N . GLY A 1 186 ? 14.188 11.859 -4.312 1 84.44 186 GLY A N 1
ATOM 1456 C CA . GLY A 1 186 ? 15.102 10.836 -4.793 1 84.44 186 GLY A CA 1
ATOM 1457 C C . GLY A 1 186 ? 15.555 9.883 -3.701 1 84.44 186 GLY A C 1
ATOM 1458 O O . GLY A 1 186 ? 15.609 8.672 -3.91 1 84.44 186 GLY A O 1
ATOM 1459 N N . ARG A 1 187 ? 15.875 10.438 -2.574 1 86.06 187 ARG A N 1
ATOM 1460 C CA . ARG A 1 187 ? 16.297 9.617 -1.446 1 86.06 187 ARG A CA 1
ATOM 1461 C C . ARG A 1 187 ? 15.18 8.688 -0.995 1 86.06 187 ARG A C 1
ATOM 1463 O O . ARG A 1 187 ? 15.422 7.531 -0.649 1 86.06 187 ARG A O 1
ATOM 1470 N N . LEU A 1 188 ? 14.039 9.227 -0.939 1 84.69 188 LEU A N 1
ATOM 1471 C CA . LEU A 1 188 ? 12.883 8.398 -0.609 1 84.69 188 LEU A CA 1
ATOM 1472 C C . LEU A 1 188 ? 12.727 7.262 -1.61 1 84.69 188 LEU A C 1
ATOM 1474 O O . LEU A 1 188 ? 12.484 6.117 -1.222 1 84.69 188 LEU A O 1
ATOM 1478 N N . GLY A 1 189 ? 12.867 7.629 -2.822 1 86.75 189 GLY A N 1
ATOM 1479 C CA . GLY A 1 189 ? 12.805 6.617 -3.865 1 86.75 189 GLY A CA 1
ATOM 1480 C C . GLY A 1 189 ? 13.82 5.5 -3.676 1 86.75 189 GLY A C 1
ATOM 1481 O O . GLY A 1 189 ? 13.5 4.328 -3.883 1 86.75 189 GLY A O 1
ATOM 1482 N N . ASP A 1 190 ? 14.969 5.887 -3.279 1 90 190 ASP A N 1
ATOM 1483 C CA . ASP A 1 190 ? 16.031 4.898 -3.061 1 90 190 ASP A CA 1
ATOM 1484 C C . ASP A 1 190 ? 15.664 3.953 -1.919 1 90 190 ASP A C 1
ATOM 1486 O O . ASP A 1 190 ? 15.875 2.744 -2.016 1 90 190 ASP A O 1
ATOM 1490 N N . LEU A 1 191 ? 15.172 4.523 -0.917 1 88.38 191 LEU A N 1
ATOM 1491 C CA . LEU A 1 191 ? 14.797 3.715 0.238 1 88.38 191 LEU A CA 1
ATOM 1492 C C . LEU A 1 191 ? 13.656 2.758 -0.114 1 88.38 191 LEU A C 1
ATOM 1494 O O . LEU A 1 191 ? 13.688 1.585 0.263 1 88.38 191 LEU A O 1
ATOM 1498 N N . LEU A 1 192 ? 12.742 3.262 -0.854 1 89.19 192 LEU A N 1
ATOM 1499 C CA . LEU A 1 192 ? 11.633 2.422 -1.287 1 89.19 192 LEU A CA 1
ATOM 1500 C C . LEU A 1 192 ? 12.117 1.303 -2.201 1 89.19 192 LEU A C 1
ATOM 1502 O O . LEU A 1 192 ? 11.648 0.167 -2.102 1 89.19 192 LEU A O 1
ATOM 1506 N N . ALA A 1 193 ? 13.023 1.647 -3.078 1 92.19 193 ALA A N 1
ATOM 1507 C CA . ALA A 1 193 ? 13.586 0.655 -3.99 1 92.19 193 ALA A CA 1
ATOM 1508 C C . ALA A 1 193 ? 14.281 -0.467 -3.223 1 92.19 193 ALA A C 1
ATOM 1510 O O . ALA A 1 193 ? 14.219 -1.632 -3.623 1 92.19 193 ALA A O 1
ATOM 1511 N N . ASP A 1 194 ? 14.914 -0.096 -2.191 1 93.12 194 ASP A N 1
ATOM 1512 C CA . ASP A 1 194 ? 15.602 -1.097 -1.378 1 93.12 194 ASP A CA 1
ATOM 1513 C C . ASP A 1 194 ? 14.602 -2.062 -0.743 1 93.12 194 ASP A C 1
ATOM 1515 O O . ASP A 1 194 ? 14.805 -3.279 -0.773 1 93.12 194 ASP A O 1
ATOM 1519 N N . ILE A 1 195 ? 13.602 -1.546 -0.169 1 92.62 195 ILE A N 1
ATOM 1520 C CA . ILE A 1 195 ? 12.594 -2.379 0.475 1 92.62 195 ILE A CA 1
ATOM 1521 C C . ILE A 1 195 ? 11.898 -3.252 -0.569 1 92.62 195 ILE A C 1
ATOM 1523 O O . ILE A 1 195 ? 11.664 -4.441 -0.336 1 92.62 195 ILE A O 1
ATOM 1527 N N . LEU A 1 196 ? 11.602 -2.625 -1.681 1 92.56 196 LEU A N 1
ATOM 1528 C CA . LEU A 1 196 ? 10.984 -3.361 -2.779 1 92.56 196 LEU A CA 1
ATOM 1529 C C . LEU A 1 196 ? 11.883 -4.496 -3.246 1 92.56 196 LEU A C 1
ATOM 1531 O O . LEU A 1 196 ? 11.414 -5.617 -3.471 1 92.56 196 LEU A O 1
ATOM 1535 N N . GLY A 1 197 ? 13.148 -4.195 -3.402 1 93.31 197 GLY A N 1
ATOM 1536 C CA . GLY A 1 197 ? 14.102 -5.223 -3.797 1 93.31 197 GLY A CA 1
ATOM 1537 C C . GLY A 1 197 ? 14.148 -6.391 -2.83 1 93.31 197 GLY A C 1
ATOM 1538 O O . GLY A 1 197 ? 14.227 -7.547 -3.25 1 93.31 197 GLY A O 1
ATOM 1539 N N . GLU A 1 198 ? 14.125 -6.102 -1.611 1 94.5 198 GLU A N 1
ATOM 1540 C CA . GLU A 1 198 ? 14.125 -7.148 -0.595 1 94.5 198 GLU A CA 1
ATOM 1541 C C . GLU A 1 198 ? 12.844 -7.977 -0.659 1 94.5 198 GLU A C 1
ATOM 1543 O O . GLU A 1 198 ? 12.875 -9.195 -0.478 1 94.5 198 GLU A O 1
ATOM 1548 N N . ALA A 1 199 ? 11.734 -7.32 -0.845 1 94.38 199 ALA A N 1
ATOM 1549 C CA . ALA A 1 199 ? 10.461 -8.023 -0.975 1 94.38 199 ALA A CA 1
ATOM 1550 C C . ALA A 1 199 ? 10.461 -8.945 -2.188 1 94.38 199 ALA A C 1
ATOM 1552 O O . ALA A 1 199 ? 9.961 -10.07 -2.121 1 94.38 199 ALA A O 1
ATOM 1553 N N . ASP A 1 200 ? 11.031 -8.484 -3.25 1 93.62 200 ASP A N 1
ATOM 1554 C CA . ASP A 1 200 ? 11.117 -9.305 -4.453 1 93.62 200 ASP A CA 1
ATOM 1555 C C . ASP A 1 200 ? 11.992 -10.539 -4.215 1 93.62 200 ASP A C 1
ATOM 1557 O O . ASP A 1 200 ? 11.664 -11.633 -4.672 1 93.62 200 ASP A O 1
ATOM 1561 N N . ARG A 1 201 ? 13.078 -10.297 -3.557 1 94.12 201 ARG A N 1
ATOM 1562 C CA . ARG A 1 201 ? 13.945 -11.43 -3.234 1 94.12 201 ARG A CA 1
ATOM 1563 C C . ARG A 1 201 ? 13.219 -12.445 -2.355 1 94.12 201 ARG A C 1
ATOM 1565 O O . ARG A 1 201 ? 13.359 -13.648 -2.543 1 94.12 201 ARG A O 1
ATOM 1572 N N . LEU A 1 202 ? 12.484 -11.961 -1.45 1 95.81 202 LEU A N 1
ATOM 1573 C CA . LEU A 1 202 ? 11.719 -12.844 -0.579 1 95.81 202 LEU A CA 1
ATOM 1574 C C . LEU A 1 202 ? 10.688 -13.641 -1.379 1 95.81 202 LEU A C 1
ATOM 1576 O O . LEU A 1 202 ? 10.492 -14.828 -1.132 1 95.81 202 LEU A O 1
ATOM 1580 N N . ARG A 1 203 ? 10.023 -13.031 -2.318 1 94.25 203 ARG A N 1
ATOM 1581 C CA . ARG A 1 203 ? 9.039 -13.695 -3.164 1 94.25 203 ARG A CA 1
ATOM 1582 C C . ARG A 1 203 ? 9.672 -14.836 -3.953 1 94.25 203 ARG A C 1
ATOM 1584 O O . ARG A 1 203 ? 9.156 -15.953 -3.957 1 94.25 203 ARG A O 1
ATOM 1591 N N . VAL A 1 204 ? 10.773 -14.492 -4.566 1 93.5 204 VAL A N 1
ATOM 1592 C CA . VAL A 1 204 ? 11.453 -15.484 -5.395 1 93.5 204 VAL A CA 1
ATOM 1593 C C . VAL A 1 204 ? 12.008 -16.609 -4.516 1 93.5 204 VAL A C 1
ATOM 1595 O O . VAL A 1 204 ? 11.891 -17.781 -4.863 1 93.5 204 VAL A O 1
ATOM 1598 N N . ALA A 1 205 ? 12.578 -16.219 -3.412 1 95.31 205 ALA A N 1
ATOM 1599 C CA . ALA A 1 205 ? 13.133 -17.203 -2.498 1 95.31 205 ALA A CA 1
ATOM 1600 C C . ALA A 1 205 ? 12.047 -18.141 -1.973 1 95.31 205 ALA A C 1
ATOM 1602 O O . ALA A 1 205 ? 12.258 -19.344 -1.857 1 95.31 205 ALA A O 1
ATOM 1603 N N . THR A 1 206 ? 10.93 -17.609 -1.628 1 95.25 206 THR A N 1
ATOM 1604 C CA . THR A 1 206 ? 9.828 -18.406 -1.115 1 95.25 206 THR A CA 1
ATOM 1605 C C . THR A 1 206 ? 9.352 -19.406 -2.166 1 95.25 206 THR A C 1
ATOM 1607 O O . THR A 1 206 ? 9.117 -20.578 -1.856 1 95.25 206 THR A O 1
ATOM 1610 N N . LEU A 1 207 ? 9.219 -18.953 -3.363 1 93.75 207 LEU A N 1
ATOM 1611 C CA . LEU A 1 207 ? 8.789 -19.828 -4.449 1 93.75 207 LEU A CA 1
ATOM 1612 C C . LEU A 1 207 ? 9.805 -20.938 -4.676 1 93.75 207 LEU A C 1
ATOM 1614 O O . LEU A 1 207 ? 9.43 -22.109 -4.828 1 93.75 207 LEU A O 1
ATOM 1618 N N . ARG A 1 208 ? 11.031 -20.547 -4.664 1 94.25 208 ARG A N 1
ATOM 1619 C CA . ARG A 1 208 ? 12.102 -21.516 -4.859 1 94.25 208 ARG A CA 1
ATOM 1620 C C . ARG A 1 208 ? 12.102 -22.562 -3.748 1 94.25 208 ARG A C 1
ATOM 1622 O O . ARG A 1 208 ? 12.242 -23.766 -4.016 1 94.25 208 ARG A O 1
ATOM 1629 N N . ASP A 1 209 ? 11.992 -22.109 -2.578 1 96.31 209 ASP A N 1
ATOM 1630 C CA . ASP A 1 209 ? 11.992 -23.031 -1.438 1 96.31 209 ASP A CA 1
ATOM 1631 C C . ASP A 1 209 ? 10.781 -23.953 -1.478 1 96.31 209 ASP A C 1
ATOM 1633 O O . ASP A 1 209 ? 10.891 -25.141 -1.126 1 96.31 209 ASP A O 1
ATOM 1637 N N . LEU A 1 210 ? 9.617 -23.438 -1.881 1 94.06 210 LEU A N 1
ATOM 1638 C CA . LEU A 1 210 ? 8.422 -24.266 -1.988 1 94.06 210 LEU A CA 1
ATOM 1639 C C . LEU A 1 210 ? 8.625 -25.375 -3.012 1 94.06 210 LEU A C 1
ATOM 1641 O O . LEU A 1 210 ? 8.312 -26.531 -2.738 1 94.06 210 LEU A O 1
ATOM 1645 N N . VAL A 1 211 ? 9.125 -24.953 -4.125 1 92.44 211 VAL A N 1
ATOM 1646 C CA . VAL A 1 211 ? 9.375 -25.922 -5.188 1 92.44 211 VAL A CA 1
ATOM 1647 C C . VAL A 1 211 ? 10.422 -26.938 -4.73 1 92.44 211 VAL A C 1
ATOM 1649 O O . VAL A 1 211 ? 10.367 -28.109 -5.109 1 92.44 211 VAL A O 1
ATOM 1652 N N . GLY A 1 212 ? 11.328 -26.531 -3.877 1 92.56 212 GLY A N 1
ATOM 1653 C CA . GLY A 1 212 ? 12.352 -27.422 -3.338 1 92.56 212 GLY A CA 1
ATOM 1654 C C . GLY A 1 212 ? 11.797 -28.453 -2.375 1 92.56 212 GLY A C 1
ATOM 1655 O O . GLY A 1 212 ? 12.391 -29.516 -2.193 1 92.56 212 GLY A O 1
ATOM 1656 N N . ILE A 1 213 ? 10.742 -28.172 -1.769 1 94.81 213 ILE A N 1
ATOM 1657 C CA . ILE A 1 213 ? 10.102 -29.078 -0.818 1 94.81 213 ILE A CA 1
ATOM 1658 C C . ILE A 1 213 ? 9.242 -30.094 -1.57 1 94.81 213 ILE A C 1
ATOM 1660 O O . ILE A 1 213 ? 9.125 -31.25 -1.153 1 94.81 213 ILE A O 1
ATOM 1664 N N . LEU A 1 214 ? 8.648 -29.656 -2.676 1 92.19 214 LEU A N 1
ATOM 1665 C CA . LEU A 1 214 ? 7.668 -30.453 -3.414 1 92.19 214 LEU A CA 1
ATOM 1666 C C . LEU A 1 214 ? 8.359 -31.391 -4.402 1 92.19 214 LEU A C 1
ATOM 1668 O O . LEU A 1 214 ? 9.508 -31.141 -4.793 1 92.19 214 LEU A O 1
ATOM 1672 N N . GLY A 1 215 ? 7.73 -32.406 -4.637 1 88.62 215 GLY A N 1
ATOM 1673 C CA . GLY A 1 215 ? 8.18 -33.25 -5.738 1 88.62 215 GLY A CA 1
ATOM 1674 C C . GLY A 1 215 ? 7.977 -32.594 -7.098 1 88.62 215 GLY A C 1
ATOM 1675 O O . GLY A 1 215 ? 7.332 -31.562 -7.207 1 88.62 215 GLY A O 1
ATOM 1676 N N . PRO A 1 216 ? 8.523 -33.219 -8.094 1 86.5 216 PRO A N 1
ATOM 1677 C CA . PRO A 1 216 ? 8.469 -32.594 -9.43 1 86.5 216 PRO A CA 1
ATOM 1678 C C . PRO A 1 216 ? 7.035 -32.375 -9.914 1 86.5 216 PRO A C 1
ATOM 1680 O O . PRO A 1 216 ? 6.703 -31.312 -10.406 1 86.5 216 PRO A O 1
ATOM 1683 N N . ARG A 1 217 ? 6.211 -33.375 -9.742 1 86.5 217 ARG A N 1
ATOM 1684 C CA . ARG A 1 217 ? 4.836 -33.219 -10.203 1 86.5 217 ARG A CA 1
ATOM 1685 C C . ARG A 1 217 ? 4.082 -32.219 -9.336 1 86.5 217 ARG A C 1
ATOM 1687 O O . ARG A 1 217 ? 3.316 -31.391 -9.852 1 86.5 217 ARG A O 1
ATOM 1694 N N . GLN A 1 218 ? 4.32 -32.344 -8.055 1 87.94 218 GLN A N 1
ATOM 1695 C CA . GLN A 1 218 ? 3.697 -31.406 -7.117 1 87.94 218 GLN A CA 1
ATOM 1696 C C . GLN A 1 218 ? 4.09 -29.969 -7.441 1 87.94 218 GLN A C 1
ATOM 1698 O O . GLN A 1 218 ? 3.25 -29.062 -7.391 1 87.94 218 GLN A O 1
ATOM 1703 N N . SER A 1 219 ? 5.32 -29.828 -7.797 1 90.75 219 SER A N 1
ATOM 1704 C CA . SER A 1 219 ? 5.836 -28.5 -8.117 1 90.75 219 SER A CA 1
ATOM 1705 C C . SER A 1 219 ? 5.18 -27.938 -9.383 1 90.75 219 SER A C 1
ATOM 1707 O O . SER A 1 219 ? 4.82 -26.766 -9.43 1 90.75 219 SER A O 1
ATOM 1709 N N . VAL A 1 220 ? 5.078 -28.75 -10.359 1 89.81 220 VAL A N 1
ATOM 1710 C CA . VAL A 1 220 ? 4.488 -28.312 -11.625 1 89.81 220 VAL A CA 1
ATOM 1711 C C . VAL A 1 220 ? 3.02 -27.953 -11.406 1 89.81 220 VAL A C 1
ATOM 1713 O O . VAL A 1 220 ? 2.539 -26.953 -11.938 1 89.81 220 VAL A O 1
ATOM 1716 N N . GLU A 1 221 ? 2.314 -28.719 -10.617 1 86.5 221 GLU A N 1
ATOM 1717 C CA . GLU A 1 221 ? 0.919 -28.422 -10.305 1 86.5 221 GLU A CA 1
ATOM 1718 C C . GLU A 1 221 ? 0.789 -27.094 -9.555 1 86.5 221 GLU A C 1
ATOM 1720 O O . GLU A 1 221 ? -0.096 -26.297 -9.859 1 86.5 221 GLU A O 1
ATOM 1725 N N . PHE A 1 222 ? 1.623 -26.938 -8.641 1 89.56 222 PHE A N 1
ATOM 1726 C CA . PHE A 1 222 ? 1.607 -25.719 -7.84 1 89.56 222 PHE A CA 1
ATOM 1727 C C . PHE A 1 222 ? 1.888 -24.5 -8.711 1 89.56 222 PHE A C 1
ATOM 1729 O O . PHE A 1 222 ? 1.192 -23.484 -8.609 1 89.56 222 PHE A O 1
ATOM 1736 N N . LEU A 1 223 ? 2.936 -24.594 -9.523 1 91.06 223 LEU A N 1
ATOM 1737 C CA . LEU A 1 223 ? 3.301 -23.484 -10.391 1 91.06 223 LEU A CA 1
ATOM 1738 C C . LEU A 1 223 ? 2.178 -23.172 -11.375 1 91.06 223 LEU A C 1
ATOM 1740 O O . LEU A 1 223 ? 1.901 -22 -11.656 1 91.06 223 LEU A O 1
ATOM 1744 N N . ALA A 1 224 ? 1.572 -24.172 -11.891 1 88.5 224 ALA A N 1
ATOM 1745 C CA . ALA A 1 224 ? 0.444 -23.969 -12.797 1 88.5 224 ALA A CA 1
ATOM 1746 C C . ALA A 1 224 ? -0.692 -23.234 -12.094 1 88.5 224 ALA A C 1
ATOM 1748 O O . ALA A 1 224 ? -1.268 -22.297 -12.648 1 88.5 224 ALA A O 1
ATOM 1749 N N . ALA A 1 225 ? -0.944 -23.656 -10.891 1 84.31 225 ALA A N 1
ATOM 1750 C CA . ALA A 1 225 ? -2.016 -23.031 -10.133 1 84.31 225 ALA A CA 1
ATOM 1751 C C . ALA A 1 225 ? -1.678 -21.562 -9.82 1 84.31 225 ALA A C 1
ATOM 1753 O O . ALA A 1 225 ? -2.557 -20.703 -9.836 1 84.31 225 ALA A O 1
ATOM 1754 N N . THR A 1 226 ? -0.468 -21.328 -9.453 1 86.44 226 THR A N 1
ATOM 1755 C CA . THR A 1 226 ? -0.012 -19.984 -9.148 1 86.44 226 THR A CA 1
ATOM 1756 C C . THR A 1 226 ? -0.172 -19.062 -10.359 1 86.44 226 THR A C 1
ATOM 1758 O O . THR A 1 226 ? -0.681 -17.953 -10.234 1 86.44 226 THR A O 1
ATOM 1761 N N . LYS A 1 227 ? 0.274 -19.547 -11.5 1 89.12 227 LYS A N 1
ATOM 1762 C CA . LYS A 1 227 ? 0.171 -18.75 -12.727 1 89.12 227 LYS A CA 1
ATOM 1763 C C . LYS A 1 227 ? -1.288 -18.547 -13.125 1 89.12 227 LYS A C 1
ATOM 1765 O O . LYS A 1 227 ? -1.667 -17.453 -13.555 1 89.12 227 LYS A O 1
ATOM 1770 N N . GLN A 1 228 ? -2.037 -19.578 -12.977 1 86 228 GLN A N 1
ATOM 1771 C CA . GLN A 1 228 ? -3.459 -19.484 -13.289 1 86 228 GLN A CA 1
ATOM 1772 C C . GLN A 1 228 ? -4.137 -18.438 -12.406 1 86 228 GLN A C 1
ATOM 1774 O O . GLN A 1 228 ? -4.965 -17.656 -12.891 1 86 228 GLN A O 1
ATOM 1779 N N . LEU A 1 229 ? -3.791 -18.5 -11.203 1 83.56 229 LEU A N 1
ATOM 1780 C CA . LEU A 1 229 ? -4.367 -17.531 -10.281 1 83.56 229 LEU A CA 1
ATOM 1781 C C . LEU A 1 229 ? -4.008 -16.109 -10.695 1 83.56 229 LEU A C 1
ATOM 1783 O O . LEU A 1 229 ? -4.883 -15.242 -10.766 1 83.56 229 LEU A O 1
ATOM 1787 N N . HIS A 1 230 ? -2.787 -15.836 -10.922 1 86.31 230 HIS A N 1
ATOM 1788 C CA . HIS A 1 230 ? -2.324 -14.516 -11.32 1 86.31 230 HIS A CA 1
ATOM 1789 C C . HIS A 1 230 ? -3.021 -14.047 -12.594 1 86.31 230 HIS A C 1
ATOM 1791 O O . HIS A 1 230 ? -3.451 -12.891 -12.688 1 86.31 230 HIS A O 1
ATOM 1797 N N . LEU A 1 231 ? -3.082 -14.906 -13.523 1 88 231 LEU A N 1
ATOM 1798 C CA . LEU A 1 231 ? -3.686 -14.562 -14.812 1 88 231 LEU A CA 1
ATOM 1799 C C . LEU A 1 231 ? -5.184 -14.336 -14.664 1 88 231 LEU A C 1
ATOM 1801 O O . LEU A 1 231 ? -5.746 -13.453 -15.312 1 88 231 LEU A O 1
ATOM 1805 N N . SER A 1 232 ? -5.809 -15.133 -13.859 1 85.25 232 SER A N 1
ATOM 1806 C CA . SER A 1 232 ? -7.238 -14.961 -13.617 1 85.25 232 SER A CA 1
ATOM 1807 C C . SER A 1 232 ? -7.527 -13.609 -12.977 1 85.25 232 SER A C 1
ATOM 1809 O O . SER A 1 232 ? -8.445 -12.898 -13.391 1 85.25 232 SER A O 1
ATOM 1811 N N . ILE A 1 233 ? -6.773 -13.32 -12.023 1 82.88 233 ILE A N 1
ATOM 1812 C CA . ILE A 1 233 ? -6.953 -12.047 -11.336 1 82.88 233 ILE A CA 1
ATOM 1813 C C . ILE A 1 233 ? -6.766 -10.898 -12.32 1 82.88 233 ILE A C 1
ATOM 1815 O O . ILE A 1 233 ? -7.5 -9.906 -12.281 1 82.88 233 ILE A O 1
ATOM 1819 N N . HIS A 1 234 ? -5.801 -11.047 -13.133 1 88.44 234 HIS A N 1
ATOM 1820 C CA . HIS A 1 234 ? -5.547 -10.039 -14.156 1 88.44 234 HIS A CA 1
ATOM 1821 C C . HIS A 1 234 ? -6.742 -9.891 -15.094 1 88.44 234 HIS A C 1
ATOM 1823 O O . HIS A 1 234 ? -7.195 -8.781 -15.359 1 88.44 234 HIS A O 1
ATOM 1829 N N . ASP A 1 235 ? -7.227 -10.961 -15.531 1 88.06 235 ASP A N 1
ATOM 1830 C CA . ASP A 1 235 ? -8.352 -10.953 -16.453 1 88.06 235 ASP A CA 1
ATOM 1831 C C . ASP A 1 235 ? -9.609 -10.398 -15.797 1 88.06 235 ASP A C 1
ATOM 1833 O O . ASP A 1 235 ? -10.336 -9.609 -16.406 1 88.06 235 ASP A O 1
ATOM 1837 N N . TRP A 1 236 ? -9.828 -10.883 -14.648 1 84.62 236 TRP A N 1
ATOM 1838 C CA . TRP A 1 236 ? -10.992 -10.391 -13.914 1 84.62 236 TRP A CA 1
ATOM 1839 C C . TRP A 1 236 ? -10.875 -8.898 -13.641 1 84.62 236 TRP A C 1
ATOM 1841 O O . TRP A 1 236 ? -11.867 -8.172 -13.688 1 84.62 236 TRP A O 1
ATOM 1851 N N . GLY A 1 237 ? -9.664 -8.508 -13.305 1 86.25 237 GLY A N 1
ATOM 1852 C CA . GLY A 1 237 ? -9.414 -7.09 -13.102 1 86.25 237 GLY A CA 1
ATOM 1853 C C . GLY A 1 237 ? -9.695 -6.258 -14.344 1 86.25 237 GLY A C 1
ATOM 1854 O O . GLY A 1 237 ? -10.297 -5.184 -14.25 1 86.25 237 GLY A O 1
ATOM 1855 N N . LEU A 1 238 ? -9.25 -6.703 -15.422 1 86.69 238 LEU A N 1
ATOM 1856 C CA . LEU A 1 238 ? -9.484 -6.004 -16.672 1 86.69 238 LEU A CA 1
ATOM 1857 C C . LEU A 1 238 ? -10.977 -5.879 -16.953 1 86.69 238 LEU A C 1
ATOM 1859 O O . LEU A 1 238 ? -11.453 -4.812 -17.359 1 86.69 238 LEU A O 1
ATOM 1863 N N . LYS A 1 239 ? -11.656 -6.941 -16.688 1 84.25 239 LYS A N 1
ATOM 1864 C CA . LYS A 1 239 ? -13.102 -6.953 -16.906 1 84.25 239 LYS A CA 1
ATOM 1865 C C . LYS A 1 239 ? -13.805 -5.984 -15.961 1 84.25 239 LYS A C 1
ATOM 1867 O O . LYS A 1 239 ? -14.711 -5.25 -16.375 1 84.25 239 LYS A O 1
ATOM 1872 N N . THR A 1 240 ? -13.375 -6.051 -14.844 1 82.88 240 THR A N 1
ATOM 1873 C CA . THR A 1 240 ? -13.977 -5.18 -13.844 1 82.88 240 THR A CA 1
ATOM 1874 C C . THR A 1 240 ? -13.703 -3.715 -14.164 1 82.88 240 THR A C 1
ATOM 1876 O O . THR A 1 240 ? -14.594 -2.867 -14.023 1 82.88 240 THR A O 1
ATOM 1879 N N . ASP A 1 241 ? -12.484 -3.432 -14.539 1 81.38 241 ASP A N 1
ATOM 1880 C CA . ASP A 1 241 ? -12.117 -2.061 -14.883 1 81.38 241 ASP A CA 1
ATOM 1881 C C . ASP A 1 241 ? -12.922 -1.564 -16.094 1 81.38 241 ASP A C 1
ATOM 1883 O O . ASP A 1 241 ? -13.312 -0.398 -16.141 1 81.38 241 ASP A O 1
ATOM 1887 N N . ARG A 1 242 ? -13.109 -2.383 -17.047 1 77.75 242 ARG A N 1
ATOM 1888 C CA . ARG A 1 242 ? -13.906 -2.041 -18.219 1 77.75 242 ARG A CA 1
ATOM 1889 C C . ARG A 1 242 ? -15.352 -1.766 -17.844 1 77.75 242 ARG A C 1
ATOM 1891 O O . ARG A 1 242 ? -15.977 -0.853 -18.391 1 77.75 242 ARG A O 1
ATOM 1898 N N . ALA A 1 243 ? -15.828 -2.656 -17 1 73.31 243 ALA A N 1
ATOM 1899 C CA . ALA A 1 243 ? -17.203 -2.465 -16.547 1 73.31 243 ALA A CA 1
ATOM 1900 C C . ALA A 1 243 ? -17.344 -1.156 -15.766 1 73.31 243 ALA A C 1
ATOM 1902 O O . ALA A 1 243 ? -18.406 -0.516 -15.812 1 73.31 243 ALA A O 1
ATOM 1903 N N . ARG A 1 244 ? -16.297 -0.934 -15.266 1 69.19 244 ARG A N 1
ATOM 1904 C CA . ARG A 1 244 ? -16.297 0.291 -14.477 1 69.19 244 ARG A CA 1
ATOM 1905 C C . ARG A 1 244 ? -16.188 1.521 -15.367 1 69.19 244 ARG A C 1
ATOM 1907 O O . ARG A 1 244 ? -16.75 2.574 -15.062 1 69.19 244 ARG A O 1
ATOM 1914 N N . CYS A 1 245 ? -15.258 1.267 -16.453 1 59.5 245 CYS A N 1
ATOM 1915 C CA . CYS A 1 245 ? -15.055 2.383 -17.359 1 59.5 245 CYS A CA 1
ATOM 1916 C C . CYS A 1 245 ? -16.172 2.438 -18.406 1 59.5 245 CYS A C 1
ATOM 1918 O O . CYS A 1 245 ? -16.406 3.482 -19.016 1 59.5 245 CYS A O 1
ATOM 1920 N N . GLY A 1 246 ? -16.547 1.102 -19.297 1 51.44 246 GLY A N 1
ATOM 1921 C CA . GLY A 1 246 ? -17.469 1.013 -20.422 1 51.44 246 GLY A CA 1
ATOM 1922 C C . GLY A 1 246 ? -18.875 1.475 -20.078 1 51.44 246 GLY A C 1
ATOM 1923 O O . GLY A 1 246 ? -19.469 1.007 -19.094 1 51.44 246 GLY A O 1
ATOM 1924 N N . GLY A 1 247 ? -19.438 2.627 -20.609 1 38.22 247 GLY A N 1
ATOM 1925 C CA . GLY A 1 247 ? -20.797 2.902 -21.031 1 38.22 247 GLY A CA 1
ATOM 1926 C C . GLY A 1 247 ? -21.469 1.709 -21.688 1 38.22 247 GLY A C 1
ATOM 1927 O O . GLY A 1 247 ? -20.828 0.704 -21.984 1 38.22 247 GLY A O 1
ATOM 1928 N N . PRO A 1 248 ? -22.797 1.79 -22.375 1 32.56 248 PRO A N 1
ATOM 1929 C CA . PRO A 1 248 ? -23.547 0.86 -23.234 1 32.56 248 PRO A CA 1
ATOM 1930 C C . PRO A 1 248 ? -22.688 0.254 -24.344 1 32.56 248 PRO A C 1
ATOM 1932 O O . PRO A 1 248 ? -21.969 0.976 -25.031 1 32.56 248 PRO A O 1
ATOM 1935 N N . GLY A 1 249 ? -22.062 -0.816 -24.328 1 28.08 249 GLY A N 1
ATOM 1936 C CA . GLY A 1 249 ? -21.812 -1.51 -25.578 1 28.08 249 GLY A CA 1
ATOM 1937 C C . GLY A 1 249 ? -22.922 -1.325 -26.594 1 28.08 249 GLY A C 1
ATOM 1938 O O . GLY A 1 249 ? -24.094 -1.189 -26.234 1 28.08 249 GLY A O 1
ATOM 1939 N N . ASP A 1 250 ? -22.578 -0.876 -27.891 1 28.73 250 ASP A N 1
ATOM 1940 C CA . ASP A 1 250 ? -23.312 -1.104 -29.125 1 28.73 250 ASP A CA 1
ATOM 1941 C C . ASP A 1 250 ? -23.781 -2.555 -29.234 1 28.73 250 ASP A C 1
ATOM 1943 O O . ASP A 1 250 ? -22.953 -3.473 -29.266 1 28.73 250 ASP A O 1
ATOM 1947 N N . SER A 1 251 ? -24.844 -2.932 -28.641 1 27.23 251 SER A N 1
ATOM 1948 C CA . SER A 1 251 ? -25.672 -3.873 -29.375 1 27.23 251 SER A CA 1
ATOM 1949 C C . SER A 1 251 ? -25.688 -3.557 -30.859 1 27.23 251 SER A C 1
ATOM 1951 O O . SER A 1 251 ? -26.531 -2.777 -31.328 1 27.23 251 SER A O 1
ATOM 1953 N N . GLY A 1 252 ? -24.4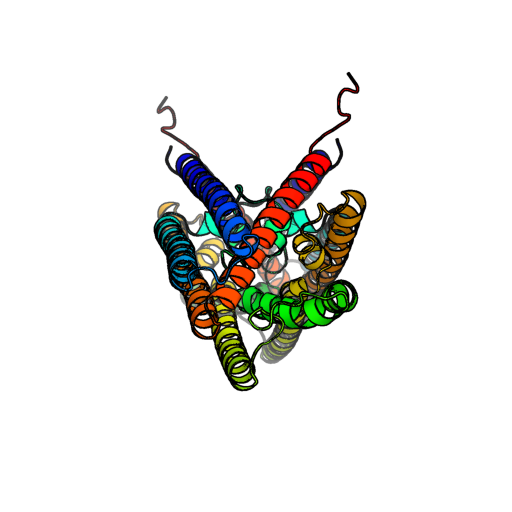53 -3.398 -31.656 1 20.28 252 GLY A N 1
ATOM 1954 C CA . GLY A 1 252 ? -24.703 -3.912 -33 1 20.28 252 GLY A CA 1
ATOM 1955 C C . GLY A 1 252 ? -24.766 -5.426 -33.031 1 20.28 252 GLY A C 1
ATOM 1956 O O . GLY A 1 252 ? -24.234 -6.109 -32.156 1 20.28 252 GLY A O 1
ATOM 1957 N N . MET B 1 1 ? -20.625 3.125 -18.188 1 27.12 1 MET B N 1
ATOM 1958 C CA . MET B 1 1 ? -20.609 4.582 -18.156 1 27.12 1 MET B CA 1
ATOM 1959 C C . MET B 1 1 ? -20.109 5.09 -16.812 1 27.12 1 MET B C 1
ATOM 1961 O O . MET B 1 1 ? -19.719 6.254 -16.688 1 27.12 1 MET B O 1
ATOM 1965 N N . GLY B 1 2 ? -20.266 4.281 -15.633 1 36.62 2 GLY B N 1
ATOM 1966 C CA . GLY B 1 2 ? -20.281 4.512 -14.203 1 36.62 2 GLY B CA 1
ATOM 1967 C C . GLY B 1 2 ? -18.891 4.562 -13.586 1 36.62 2 GLY B C 1
ATOM 1968 O O . GLY B 1 2 ? -18.641 5.367 -12.68 1 36.62 2 GLY B O 1
ATOM 1969 N N . GLY B 1 3 ? -17.891 3.725 -14.094 1 45.72 3 GLY B N 1
ATOM 1970 C CA . GLY B 1 3 ? -16.594 3.559 -13.461 1 45.72 3 GLY B CA 1
ATOM 1971 C C . GLY B 1 3 ? -15.672 4.754 -13.656 1 45.72 3 GLY B C 1
ATOM 1972 O O . GLY B 1 3 ? -15.133 5.293 -12.688 1 45.72 3 GLY B O 1
ATOM 1973 N N . ALA B 1 4 ? -15.578 5.242 -14.992 1 50.25 4 ALA B N 1
ATOM 1974 C CA . ALA B 1 4 ? -14.828 6.457 -15.305 1 50.25 4 ALA B CA 1
ATOM 1975 C C . ALA B 1 4 ? -15.438 7.668 -14.602 1 50.25 4 ALA B C 1
ATOM 1977 O O . ALA B 1 4 ? -14.719 8.531 -14.094 1 50.25 4 ALA B O 1
ATOM 1978 N N . HIS B 1 5 ? -16.703 7.457 -14.617 1 54.44 5 HIS B N 1
ATOM 1979 C CA . HIS B 1 5 ? -17.438 8.531 -13.961 1 54.44 5 HIS B CA 1
ATOM 1980 C C . HIS B 1 5 ? -17.141 8.562 -12.469 1 54.44 5 HIS B C 1
ATOM 1982 O O . HIS B 1 5 ? -17 9.641 -11.875 1 54.44 5 HIS B O 1
ATOM 1988 N N . ASP B 1 6 ? -16.922 7.367 -12.094 1 65.56 6 ASP B N 1
ATOM 1989 C CA . ASP B 1 6 ? -16.656 7.293 -10.664 1 65.56 6 ASP B CA 1
ATOM 1990 C C . ASP B 1 6 ? -15.25 7.805 -10.336 1 65.56 6 ASP B C 1
ATOM 1992 O O . ASP B 1 6 ? -15.07 8.562 -9.375 1 65.56 6 ASP B O 1
ATOM 1996 N N . GLN B 1 7 ? -14.398 7.52 -11.328 1 69.12 7 GLN B N 1
ATOM 1997 C CA . GLN B 1 7 ? -13.039 8.008 -11.102 1 69.12 7 GLN B CA 1
ATOM 1998 C C . GLN B 1 7 ? -12.984 9.531 -11.188 1 69.12 7 GLN B C 1
ATOM 2000 O O . GLN B 1 7 ? -12.273 10.18 -10.414 1 69.12 7 GLN B O 1
ATOM 2005 N N . GLU B 1 8 ? -13.773 9.953 -12.094 1 76.81 8 GLU B N 1
ATOM 2006 C CA . GLU B 1 8 ? -13.836 11.406 -12.234 1 76.81 8 GLU B CA 1
ATOM 2007 C C . GLU B 1 8 ? -14.469 12.055 -11.008 1 76.81 8 GLU B C 1
ATOM 2009 O O . GLU B 1 8 ? -14.047 13.125 -10.578 1 76.81 8 GLU B O 1
ATOM 2014 N N . ARG B 1 9 ? -15.398 11.328 -10.523 1 81.75 9 ARG B N 1
ATOM 2015 C CA . ARG B 1 9 ? -16.047 11.828 -9.32 1 81.75 9 ARG B CA 1
ATOM 2016 C C . ARG B 1 9 ? -15.086 11.836 -8.141 1 81.75 9 ARG B C 1
ATOM 2018 O O . ARG B 1 9 ? -15.055 12.789 -7.363 1 81.75 9 ARG B O 1
ATOM 2025 N N . TYR B 1 10 ? -14.289 10.859 -8.07 1 84.12 10 TYR B N 1
ATOM 2026 C CA . TYR B 1 10 ? -13.32 10.781 -6.98 1 84.12 10 TYR B CA 1
ATOM 2027 C C . TYR B 1 10 ? -12.234 11.836 -7.141 1 84.12 10 TYR B C 1
ATOM 2029 O O . TYR B 1 10 ? -11.836 12.469 -6.164 1 84.12 10 TYR B O 1
ATOM 2037 N N . GLN B 1 11 ? -11.93 12.008 -8.359 1 86.94 11 GLN B N 1
ATOM 2038 C CA . GLN B 1 11 ? -10.945 13.039 -8.664 1 86.94 11 GLN B CA 1
ATOM 2039 C C . GLN B 1 11 ? -11.469 14.422 -8.312 1 86.94 11 GLN B C 1
ATOM 2041 O O . GLN B 1 11 ? -10.742 15.242 -7.746 1 86.94 11 GLN B O 1
ATOM 2046 N N . ARG B 1 12 ? -12.633 14.617 -8.68 1 89.38 12 ARG B N 1
ATOM 2047 C CA . ARG B 1 12 ? -13.242 15.906 -8.367 1 89.38 12 ARG B CA 1
ATOM 2048 C C . ARG B 1 12 ? -13.328 16.125 -6.859 1 89.38 12 ARG B C 1
ATOM 2050 O O . ARG B 1 12 ? -13.023 17.219 -6.363 1 89.38 12 ARG B O 1
ATOM 2057 N N . CYS B 1 13 ? -13.695 15.094 -6.195 1 89.81 13 CYS B N 1
ATOM 2058 C CA . CYS B 1 13 ? -13.781 15.172 -4.742 1 89.81 13 CYS B CA 1
ATOM 2059 C C . CYS B 1 13 ? -12.422 15.5 -4.133 1 89.81 13 CYS B C 1
ATOM 2061 O O . CYS B 1 13 ? -12.328 16.359 -3.252 1 89.81 13 CYS B O 1
ATOM 2063 N N . PHE B 1 14 ? -11.461 14.906 -4.652 1 90.56 14 PHE B N 1
ATOM 2064 C CA . PHE B 1 14 ? -10.117 15.148 -4.152 1 90.56 14 PHE B CA 1
ATOM 2065 C C . PHE B 1 14 ? -9.664 16.562 -4.465 1 90.56 14 PHE B C 1
ATOM 2067 O O . PHE B 1 14 ? -9.07 17.234 -3.617 1 90.56 14 PHE B O 1
ATOM 2074 N N . HIS B 1 15 ? -9.922 17.016 -5.613 1 90.75 15 HIS B N 1
ATOM 2075 C CA . HIS B 1 15 ? -9.531 18.359 -6 1 90.75 15 HIS B CA 1
ATOM 2076 C C . HIS B 1 15 ? -10.242 19.406 -5.156 1 90.75 15 HIS B C 1
ATOM 2078 O O . HIS B 1 15 ? -9.641 20.406 -4.758 1 90.75 15 HIS B O 1
ATOM 2084 N N . GLU B 1 16 ? -11.5 19.172 -4.957 1 93.12 16 GLU B N 1
ATOM 2085 C CA . GLU B 1 16 ? -12.242 20.062 -4.066 1 93.12 16 GLU B CA 1
ATOM 2086 C C . GLU B 1 16 ? -11.633 20.078 -2.668 1 93.12 16 GLU B C 1
ATOM 2088 O O . GLU B 1 16 ? -11.57 21.125 -2.025 1 93.12 16 GLU B O 1
ATOM 2093 N N . TRP B 1 17 ? -11.234 18.953 -2.244 1 92.94 17 TRP B N 1
ATOM 2094 C CA . TRP B 1 17 ? -10.594 18.828 -0.941 1 92.94 17 TRP B CA 1
ATOM 2095 C C . TRP B 1 17 ? -9.281 19.609 -0.907 1 92.94 17 TRP B C 1
ATOM 2097 O O . TRP B 1 17 ? -9 20.328 0.061 1 92.94 17 TRP B O 1
ATOM 2107 N N . VAL B 1 18 ? -8.492 19.547 -1.912 1 92.56 18 VAL B N 1
ATOM 2108 C CA . VAL B 1 18 ? -7.219 20.25 -1.996 1 92.56 18 VAL B CA 1
ATOM 2109 C C . VAL B 1 18 ? -7.453 21.766 -1.968 1 92.56 18 VAL B C 1
ATOM 2111 O O . VAL B 1 18 ? -6.77 22.484 -1.248 1 92.56 18 VAL B O 1
ATOM 2114 N N . GLU B 1 19 ? -8.406 22.141 -2.666 1 93.75 19 GLU B N 1
ATOM 2115 C CA . GLU B 1 19 ? -8.742 23.562 -2.68 1 93.75 19 GLU B CA 1
ATOM 2116 C C . GLU B 1 19 ? -9.195 24.047 -1.302 1 93.75 19 GLU B C 1
ATOM 2118 O O . GLU B 1 19 ? -8.82 25.125 -0.858 1 93.75 19 GLU B O 1
ATOM 2123 N N . GLN B 1 20 ? -10.039 23.234 -0.737 1 94.25 20 GLN B N 1
ATOM 2124 C CA . GLN B 1 20 ? -10.508 23.547 0.606 1 94.25 20 GLN B CA 1
ATOM 2125 C C . GLN B 1 20 ? -9.344 23.625 1.592 1 94.25 20 GLN B C 1
ATOM 2127 O O . GLN B 1 20 ? -9.312 24.516 2.455 1 94.25 20 GLN B O 1
ATOM 2132 N N . GLN B 1 21 ? -8.391 22.766 1.488 1 92.75 21 GLN B N 1
ATOM 2133 C CA . GLN B 1 21 ? -7.219 22.766 2.363 1 92.75 21 GLN B CA 1
ATOM 2134 C C . GLN B 1 21 ? -6.379 24.031 2.15 1 92.75 21 GLN B C 1
ATOM 2136 O O . GLN B 1 21 ? -5.824 24.578 3.104 1 92.75 21 GLN B O 1
ATOM 2141 N N . GLU B 1 22 ? -6.285 24.422 0.946 1 93.19 22 GLU B N 1
ATOM 2142 C CA . GLU B 1 22 ? -5.539 25.641 0.645 1 93.19 22 GLU B CA 1
ATOM 2143 C C . GLU B 1 22 ? -6.195 26.859 1.279 1 93.19 22 GLU B C 1
ATOM 2145 O O . GLU B 1 22 ? -5.512 27.719 1.848 1 93.19 22 GLU B O 1
ATOM 2150 N N . ALA B 1 23 ? -7.492 26.906 1.075 1 94.88 23 ALA B N 1
ATOM 2151 C CA . ALA B 1 23 ? -8.234 28.016 1.675 1 94.88 23 ALA B CA 1
ATOM 2152 C C . ALA B 1 23 ? -8.094 28 3.193 1 94.88 23 ALA B C 1
ATOM 2154 O O . ALA B 1 23 ? -7.852 29.047 3.807 1 94.88 23 ALA B O 1
ATOM 2155 N N . ASP B 1 24 ? -8.242 26.844 3.82 1 94.06 24 ASP B N 1
ATOM 2156 C CA . ASP B 1 24 ? -8.102 26.719 5.266 1 94.06 24 ASP B CA 1
ATOM 2157 C C . ASP B 1 24 ? -6.703 27.141 5.723 1 94.06 24 ASP B C 1
ATOM 2159 O O . ASP B 1 24 ? -6.562 27.844 6.73 1 94.06 24 ASP B O 1
ATOM 2163 N N . LEU B 1 25 ? -5.727 26.672 5.004 1 91.56 25 LEU B N 1
ATOM 2164 C CA . LEU B 1 25 ? -4.348 26.984 5.371 1 91.56 25 LEU B CA 1
ATOM 2165 C C . LEU B 1 25 ? -4.117 28.484 5.379 1 91.56 25 LEU B C 1
ATOM 2167 O O . LEU B 1 25 ? -3.518 29.031 6.316 1 91.56 25 LEU B O 1
ATOM 2171 N N . SER B 1 26 ? -4.59 29.125 4.344 1 90.88 26 SER B N 1
ATOM 2172 C CA . SER B 1 26 ? -4.445 30.578 4.254 1 90.88 26 SER B CA 1
ATOM 2173 C C . SER B 1 26 ? -5.094 31.266 5.445 1 90.88 26 SER B C 1
ATOM 2175 O O . SER B 1 26 ? -4.516 32.188 6.031 1 90.88 26 SER B O 1
ATOM 2177 N N . GLU B 1 27 ? -6.285 30.797 5.797 1 91.81 27 GLU B N 1
ATOM 2178 C CA . GLU B 1 27 ? -7 31.375 6.93 1 91.81 27 GLU B CA 1
ATOM 2179 C C . GLU B 1 27 ? -6.262 31.125 8.242 1 91.81 27 GLU B C 1
ATOM 2181 O O . GLU B 1 27 ? -6.176 32 9.094 1 91.81 27 GLU B O 1
ATOM 2186 N N . LEU B 1 28 ? -5.754 29.953 8.414 1 89.75 28 LEU B N 1
ATOM 2187 C CA . LEU B 1 28 ? -5.035 29.594 9.633 1 89.75 28 LEU B CA 1
ATOM 2188 C C . LEU B 1 28 ? -3.756 30.422 9.773 1 89.75 28 LEU B C 1
ATOM 2190 O O . LEU B 1 28 ? -3.457 30.922 10.852 1 89.75 28 LEU B O 1
ATOM 2194 N N . LEU B 1 29 ? -3.043 30.578 8.695 1 86.31 29 LEU B N 1
ATOM 2195 C CA . LEU B 1 29 ? -1.792 31.328 8.711 1 86.31 29 LEU B CA 1
ATOM 2196 C C . LEU B 1 29 ? -2.049 32.812 8.992 1 86.31 29 LEU B C 1
ATOM 2198 O O . LEU B 1 29 ? -1.276 33.438 9.703 1 86.31 29 LEU B O 1
ATOM 2202 N N . GLN B 1 30 ? -3.096 33.281 8.414 1 86.5 30 GLN B N 1
ATOM 2203 C CA . GLN B 1 30 ? -3.471 34.656 8.672 1 86.5 30 GLN B CA 1
ATOM 2204 C C . GLN B 1 30 ? -3.795 34.875 10.148 1 86.5 30 GLN B C 1
ATOM 2206 O O . GLN B 1 30 ? -3.439 35.906 10.734 1 86.5 30 GLN B O 1
ATOM 2211 N N . ALA B 1 31 ? -4.469 33.875 10.719 1 84.81 31 ALA B N 1
ATOM 2212 C CA . ALA B 1 31 ? -4.82 33.969 12.133 1 84.81 31 ALA B CA 1
ATOM 2213 C C . ALA B 1 31 ? -3.578 33.906 13.016 1 84.81 31 ALA B C 1
ATOM 2215 O O . ALA B 1 31 ? -3.521 34.562 14.062 1 84.81 31 ALA B O 1
ATOM 2216 N N . LEU B 1 32 ? -2.602 33.156 12.641 1 81.75 32 LEU B N 1
ATOM 2217 C CA . LEU B 1 32 ? -1.374 33 13.414 1 81.75 32 LEU B CA 1
ATOM 2218 C C . LEU B 1 32 ? -0.495 34.219 13.289 1 81.75 32 LEU B C 1
ATOM 2220 O O . LEU B 1 32 ? 0.243 34.562 14.219 1 81.75 32 LEU B O 1
ATOM 2224 N N . ALA B 1 33 ? -0.383 34.844 12.109 1 76 33 ALA B N 1
ATOM 2225 C CA . ALA B 1 33 ? 0.432 36.031 11.875 1 76 33 ALA B CA 1
ATOM 2226 C C . ALA B 1 33 ? -0.151 37.25 12.578 1 76 33 ALA B C 1
ATOM 2228 O O . ALA B 1 33 ? 0.57 38.188 12.883 1 76 33 ALA B O 1
ATOM 2229 N N . GLY B 1 34 ? -1.253 37.438 12.594 1 62.66 34 GLY B N 1
ATOM 2230 C CA . GLY B 1 34 ? -1.871 38.594 13.195 1 62.66 34 GLY B CA 1
ATOM 2231 C C . GLY B 1 34 ? -1.521 38.781 14.664 1 62.66 34 GLY B C 1
ATOM 2232 O O . GLY B 1 34 ? -1.194 37.812 15.344 1 62.66 34 GLY B O 1
ATOM 2233 N N . ASP B 1 35 ? -0.456 39.844 14.953 1 52.72 35 ASP B N 1
ATOM 2234 C CA . ASP B 1 35 ? 0.076 40.312 16.219 1 52.72 35 ASP B CA 1
ATOM 2235 C C . ASP B 1 35 ? -0.845 39.969 17.391 1 52.72 35 ASP B C 1
ATOM 2237 O O . ASP B 1 35 ? -0.407 39.875 18.531 1 52.72 35 ASP B O 1
ATOM 2241 N N . ARG B 1 36 ? -1.886 40.656 17.469 1 51.19 36 ARG B N 1
ATOM 2242 C CA . ARG B 1 36 ? -2.715 40.875 18.656 1 51.19 36 ARG B CA 1
ATOM 2243 C C . ARG B 1 36 ? -3.133 39.562 19.281 1 51.19 36 ARG B C 1
ATOM 2245 O O . ARG B 1 36 ? -3.088 38.531 18.625 1 51.19 36 ARG B O 1
ATOM 2252 N N . GLU B 1 37 ? -3.164 39.406 20.438 1 50.25 37 GLU B N 1
ATOM 2253 C CA . GLU B 1 37 ? -3.928 38.531 21.328 1 50.25 37 GLU B CA 1
ATOM 2254 C C . GLU B 1 37 ? -4.996 37.75 20.562 1 50.25 37 GLU B C 1
ATOM 2256 O O . GLU B 1 37 ? -6.133 38.219 20.422 1 50.25 37 GLU B O 1
ATOM 2261 N N . ALA B 1 38 ? -4.676 37.438 19.422 1 53.91 38 ALA B N 1
ATOM 2262 C CA . ALA B 1 38 ? -5.711 36.75 18.656 1 53.91 38 ALA B CA 1
ATOM 2263 C C . ALA B 1 38 ? -6.617 35.938 19.594 1 53.91 38 ALA B C 1
ATOM 2265 O O . ALA B 1 38 ? -6.137 35.281 20.516 1 53.91 38 ALA B O 1
ATOM 2266 N N . ASP B 1 39 ? -7.785 36.344 19.578 1 68.88 39 ASP B N 1
ATOM 2267 C CA . ASP B 1 39 ? -9.07 35.969 20.172 1 68.88 39 ASP B CA 1
ATOM 2268 C C . ASP B 1 39 ? -9.219 34.438 20.234 1 68.88 39 ASP B C 1
ATOM 2270 O O . ASP B 1 39 ? -9.133 33.781 19.203 1 68.88 39 ASP B O 1
ATOM 2274 N N . ALA B 1 40 ? -8.773 33.938 21.312 1 74.69 40 ALA B N 1
ATOM 2275 C CA . ALA B 1 40 ? -9.016 32.531 21.625 1 74.69 40 ALA B CA 1
ATOM 2276 C C . ALA B 1 40 ? -10.273 32 20.922 1 74.69 40 ALA B C 1
ATOM 2278 O O . ALA B 1 40 ? -10.297 30.875 20.438 1 74.69 40 ALA B O 1
ATOM 2279 N N . ALA B 1 41 ? -11.141 32.969 20.812 1 82.75 41 ALA B N 1
ATOM 2280 C CA . ALA B 1 41 ? -12.398 32.562 20.203 1 82.75 41 ALA B CA 1
ATOM 2281 C C . ALA B 1 41 ? -12.242 32.375 18.703 1 82.75 41 ALA B C 1
ATOM 2283 O O . ALA B 1 41 ? -12.82 31.453 18.125 1 82.75 41 ALA B O 1
ATOM 2284 N N . ALA B 1 42 ? -11.539 33.25 18.125 1 86.12 42 ALA B N 1
ATOM 2285 C CA . ALA B 1 42 ? -11.32 33.156 16.688 1 86.12 42 ALA B CA 1
ATOM 2286 C C . ALA B 1 42 ? -10.508 31.906 16.344 1 86.12 42 ALA B C 1
ATOM 2288 O O . ALA B 1 42 ? -10.797 31.219 15.352 1 86.12 42 ALA B O 1
ATOM 2289 N N . LEU B 1 43 ? -9.562 31.641 17.172 1 88.62 43 LEU B N 1
ATOM 2290 C CA . LEU B 1 43 ? -8.742 30.469 16.953 1 88.62 43 LEU B CA 1
ATOM 2291 C C . LEU B 1 43 ? -9.562 29.188 17.125 1 88.62 43 LEU B C 1
ATOM 2293 O O . LEU B 1 43 ? -9.422 28.25 16.344 1 88.62 43 LEU B O 1
ATOM 2297 N N . HIS B 1 44 ? -10.445 29.266 18.047 1 89.06 44 HIS B N 1
ATOM 2298 C CA . HIS B 1 44 ? -11.32 28.109 18.281 1 89.06 44 HIS B CA 1
ATOM 2299 C C . HIS B 1 44 ? -12.258 27.891 17.109 1 89.06 44 HIS B C 1
ATOM 2301 O O . HIS B 1 44 ? -12.508 26.75 16.719 1 89.06 44 HIS B O 1
ATOM 2307 N N . SER B 1 45 ? -12.711 28.938 16.656 1 91.44 45 SER B N 1
ATOM 2308 C CA . SER B 1 45 ? -13.617 28.828 15.516 1 91.44 45 SER B CA 1
ATOM 2309 C C . SER B 1 45 ? -12.898 28.25 14.297 1 91.44 45 SER B C 1
ATOM 2311 O O . SER B 1 45 ? -13.453 27.406 13.594 1 91.44 45 SER B O 1
ATOM 2313 N N . LEU B 1 46 ? -11.703 28.688 14.086 1 91.19 46 LEU B N 1
ATOM 2314 C CA . LEU B 1 46 ? -10.93 28.219 12.945 1 91.19 46 LEU B CA 1
ATOM 2315 C C . LEU B 1 46 ? -10.562 26.75 13.109 1 91.19 46 LEU B C 1
ATOM 2317 O O . LEU B 1 46 ? -10.625 25.984 12.141 1 91.19 46 LEU B O 1
ATOM 2321 N N . MET B 1 47 ? -10.203 26.484 14.297 1 90.69 47 MET B N 1
ATOM 2322 C CA . MET B 1 47 ? -9.859 25.094 14.586 1 90.69 47 MET B CA 1
ATOM 2323 C C . MET B 1 47 ? -11.062 24.188 14.352 1 90.69 47 MET B C 1
ATOM 2325 O O . MET B 1 47 ? -10.93 23.125 13.727 1 90.69 47 MET B O 1
ATOM 2329 N N . THR B 1 48 ? -12.195 24.578 14.836 1 91.62 48 THR B N 1
ATOM 2330 C CA . THR B 1 48 ? -13.414 23.781 14.703 1 91.62 48 THR B CA 1
ATOM 2331 C C . THR B 1 48 ? -13.82 23.641 13.242 1 91.62 48 THR B C 1
ATOM 2333 O O . THR B 1 48 ? -14.219 22.562 12.805 1 91.62 48 THR B O 1
ATOM 2336 N N . LYS B 1 49 ? -13.695 24.672 12.555 1 93.94 49 LYS B N 1
ATOM 2337 C CA . LYS B 1 49 ? -14.008 24.672 11.125 1 93.94 49 LYS B CA 1
ATOM 2338 C C . LYS B 1 49 ? -13.094 23.703 10.375 1 93.94 49 LYS B C 1
ATOM 2340 O O . LYS B 1 49 ? -13.562 22.922 9.555 1 93.94 49 LYS B O 1
ATOM 2345 N N . SER B 1 50 ? -11.844 23.797 10.656 1 92.81 50 SER B N 1
ATOM 2346 C CA . SER B 1 50 ? -10.875 22.938 10 1 92.81 50 SER B CA 1
ATOM 2347 C C . SER B 1 50 ? -11.148 21.469 10.305 1 92.81 50 SER B C 1
ATOM 2349 O O . SER B 1 50 ? -11.094 20.625 9.414 1 92.81 50 SER B O 1
ATOM 2351 N N . LEU B 1 51 ? -11.453 21.203 11.531 1 93 51 LEU B N 1
ATOM 2352 C CA . LEU B 1 51 ? -11.742 19.828 11.938 1 93 51 LEU B CA 1
ATOM 2353 C C . LEU B 1 51 ? -13 19.312 11.242 1 93 51 LEU B C 1
ATOM 2355 O O . LEU B 1 51 ? -13.062 18.141 10.836 1 93 51 LEU B O 1
ATOM 2359 N N . GLN B 1 52 ? -13.922 20.156 11.133 1 94.62 52 GLN B N 1
ATOM 2360 C CA . GLN B 1 52 ? -15.164 19.781 10.469 1 94.62 52 GLN B CA 1
ATOM 2361 C C . GLN B 1 52 ? -14.922 19.438 9 1 94.62 52 GLN B C 1
ATOM 2363 O O . GLN B 1 52 ? -15.531 18.516 8.461 1 94.62 52 GLN B O 1
ATOM 2368 N N . HIS B 1 53 ? -14.078 20.172 8.391 1 93.69 53 HIS B N 1
ATOM 2369 C CA . HIS B 1 53 ? -13.758 19.891 7 1 93.69 53 HIS B CA 1
ATOM 2370 C C . HIS B 1 53 ? -13.094 18.531 6.852 1 93.69 53 HIS B C 1
ATOM 2372 O O . HIS B 1 53 ? -13.359 17.812 5.887 1 93.69 53 HIS B O 1
ATOM 2378 N N . PHE B 1 54 ? -12.258 18.188 7.793 1 91.94 54 PHE B N 1
ATOM 2379 C CA . PHE B 1 54 ? -11.641 16.859 7.766 1 91.94 54 PHE B CA 1
ATOM 2380 C C . PHE B 1 54 ? -12.688 15.773 7.953 1 91.94 54 PHE B C 1
ATOM 2382 O O . PHE B 1 54 ? -12.641 14.734 7.281 1 91.94 54 PHE B O 1
ATOM 2389 N N . GLU B 1 55 ? -13.609 16.062 8.812 1 92.94 55 GLU B N 1
ATOM 2390 C CA . GLU B 1 55 ? -14.672 15.094 9.07 1 92.94 55 GLU B CA 1
ATOM 2391 C C . GLU B 1 55 ? -15.57 14.922 7.844 1 92.94 55 GLU B C 1
ATOM 2393 O O . GLU B 1 55 ? -15.914 13.797 7.48 1 92.94 55 GLU B O 1
ATOM 2398 N N . ASP B 1 56 ? -15.883 16 7.277 1 93.94 56 ASP B N 1
ATOM 2399 C CA . ASP B 1 56 ? -16.734 15.953 6.09 1 93.94 56 ASP B CA 1
ATOM 2400 C C . ASP B 1 56 ? -16.062 15.188 4.961 1 93.94 56 ASP B C 1
ATOM 2402 O O . ASP B 1 56 ? -16.703 14.398 4.262 1 93.94 56 ASP B O 1
ATOM 2406 N N . TYR B 1 57 ? -14.836 15.414 4.773 1 92.31 57 TYR B N 1
ATOM 2407 C CA . TYR B 1 57 ? -14.094 14.727 3.725 1 92.31 57 TYR B CA 1
ATOM 2408 C C . TYR B 1 57 ? -14.023 13.227 4.004 1 92.31 57 TYR B C 1
ATOM 2410 O O . TYR B 1 57 ? -14.211 12.414 3.096 1 92.31 57 TYR B O 1
ATOM 2418 N N . GLY B 1 58 ? -13.703 12.93 5.258 1 89.44 58 GLY B N 1
ATOM 2419 C CA . GLY B 1 58 ? -13.656 11.523 5.637 1 89.44 58 GLY B CA 1
ATOM 2420 C C . GLY B 1 58 ? -14.961 10.797 5.383 1 89.44 58 GLY B C 1
ATOM 2421 O O . GLY B 1 58 ? -14.969 9.656 4.91 1 89.44 58 GLY B O 1
ATOM 2422 N N . GLU B 1 59 ? -16.016 11.492 5.664 1 90.38 59 GLU B N 1
ATOM 2423 C CA . GLU B 1 59 ? -17.344 10.898 5.453 1 90.38 59 GLU B CA 1
ATOM 2424 C C . GLU B 1 59 ? -17.625 10.719 3.965 1 90.38 59 GLU B C 1
ATOM 2426 O O . GLU B 1 59 ? -18.156 9.688 3.553 1 90.38 59 GLU B O 1
ATOM 2431 N N . ARG B 1 60 ? -17.344 11.734 3.232 1 89.69 60 ARG B N 1
ATOM 2432 C CA . ARG B 1 60 ? -17.547 11.664 1.79 1 89.69 60 ARG B CA 1
ATOM 2433 C C . ARG B 1 60 ? -16.734 10.531 1.175 1 89.69 60 ARG B C 1
ATOM 2435 O O . ARG B 1 60 ? -17.234 9.781 0.336 1 89.69 60 ARG B O 1
ATOM 2442 N N . ARG B 1 61 ? -15.523 10.422 1.604 1 88.75 61 ARG B N 1
ATOM 2443 C CA . ARG B 1 61 ? -14.641 9.383 1.099 1 88.75 61 ARG B CA 1
ATOM 2444 C C . ARG B 1 61 ? -15.164 7.996 1.453 1 88.75 61 ARG B C 1
ATOM 2446 O O . ARG B 1 61 ? -15.133 7.082 0.625 1 88.75 61 ARG B O 1
ATOM 2453 N N . SER B 1 62 ? -15.609 7.883 2.662 1 87 62 SER B N 1
ATOM 2454 C CA . SER B 1 62 ? -16.141 6.602 3.119 1 87 62 SER B CA 1
ATOM 2455 C C . SER B 1 62 ? -17.359 6.188 2.312 1 87 62 SER B C 1
ATOM 2457 O O . SER B 1 62 ? -17.516 5.016 1.964 1 87 62 SER B O 1
ATOM 2459 N N . ARG B 1 63 ? -18.188 7.133 2.051 1 88.62 63 ARG B N 1
ATOM 2460 C CA . ARG B 1 63 ? -19.375 6.844 1.254 1 88.62 63 ARG B CA 1
ATOM 2461 C C . ARG B 1 63 ? -19 6.434 -0.165 1 88.62 63 ARG B C 1
ATOM 2463 O O . ARG B 1 63 ? -19.562 5.473 -0.707 1 88.62 63 ARG B O 1
ATOM 2470 N N . MET B 1 64 ? -18.094 7.117 -0.708 1 89.38 64 MET B N 1
ATOM 2471 C CA . MET B 1 64 ? -17.672 6.832 -2.074 1 89.38 64 MET B CA 1
ATOM 2472 C C . MET B 1 64 ? -16.969 5.484 -2.154 1 89.38 64 MET B C 1
ATOM 2474 O O . MET B 1 64 ? -17.094 4.766 -3.148 1 89.38 64 MET B O 1
ATOM 2478 N N . SER B 1 65 ? -16.266 5.152 -1.105 1 87.75 65 SER B N 1
ATOM 2479 C CA . SER B 1 65 ? -15.516 3.9 -1.105 1 87.75 65 SER B CA 1
ATOM 2480 C C . SER B 1 65 ? -16.453 2.695 -1.078 1 87.75 65 SER B C 1
ATOM 2482 O O . SER B 1 65 ? -16.062 1.6 -1.496 1 87.75 65 SER B O 1
ATOM 2484 N N . ARG B 1 66 ? -17.609 2.91 -0.567 1 87.69 66 ARG B N 1
ATOM 2485 C CA . ARG B 1 66 ? -18.578 1.817 -0.553 1 87.69 66 ARG B CA 1
ATOM 2486 C C . ARG B 1 66 ? -19.047 1.475 -1.966 1 87.69 66 ARG B C 1
ATOM 2488 O O . ARG B 1 66 ? -19.438 0.339 -2.238 1 87.69 66 ARG B O 1
ATOM 2495 N N . GLU B 1 67 ? -18.938 2.422 -2.803 1 86.06 67 GLU B N 1
ATOM 2496 C CA . GLU B 1 67 ? -19.297 2.189 -4.199 1 86.06 67 GLU B CA 1
ATOM 2497 C C . GLU B 1 67 ? -18.172 1.496 -4.953 1 86.06 67 GLU B C 1
ATOM 2499 O O . GLU B 1 67 ? -18.406 0.612 -5.777 1 86.06 67 GLU B O 1
ATOM 2504 N N . ASP B 1 68 ? -16.969 1.903 -4.684 1 85.88 68 ASP B N 1
ATOM 2505 C CA . ASP B 1 68 ? -15.789 1.34 -5.324 1 85.88 68 ASP B CA 1
ATOM 2506 C C . ASP B 1 68 ? -14.578 1.421 -4.402 1 85.88 68 ASP B C 1
ATOM 2508 O O . ASP B 1 68 ? -13.766 2.342 -4.516 1 85.88 68 ASP B O 1
ATOM 2512 N N . ALA B 1 69 ? -14.398 0.39 -3.682 1 87.19 69 ALA B N 1
ATOM 2513 C CA . ALA B 1 69 ? -13.328 0.392 -2.693 1 87.19 69 ALA B CA 1
ATOM 2514 C C . ALA B 1 69 ? -11.969 0.157 -3.354 1 87.19 69 ALA B C 1
ATOM 2516 O O . ALA B 1 69 ? -10.945 0.66 -2.883 1 87.19 69 ALA B O 1
ATOM 2517 N N . LEU B 1 70 ? -12.047 -0.529 -4.512 1 85.19 70 LEU B N 1
ATOM 2518 C CA . LEU B 1 70 ? -10.797 -0.886 -5.168 1 85.19 70 LEU B CA 1
ATOM 2519 C C . LEU B 1 70 ? -10.078 0.357 -5.688 1 85.19 70 LEU B C 1
ATOM 2521 O O . LEU B 1 70 ? -8.852 0.437 -5.637 1 85.19 70 LEU B O 1
ATOM 2525 N N . ALA B 1 71 ? -10.789 1.324 -6.09 1 83.31 71 ALA B N 1
ATOM 2526 C CA . ALA B 1 71 ? -10.234 2.549 -6.656 1 83.31 71 ALA B CA 1
ATOM 2527 C C . ALA B 1 71 ? -9.438 3.322 -5.605 1 83.31 71 ALA B C 1
ATOM 2529 O O . ALA B 1 71 ? -8.445 3.984 -5.93 1 83.31 71 ALA B O 1
ATOM 2530 N N . PHE B 1 72 ? -9.797 3.166 -4.395 1 87.19 72 PHE B N 1
ATOM 2531 C CA . PHE B 1 72 ? -9.172 3.949 -3.332 1 87.19 72 PHE B CA 1
ATOM 2532 C C . PHE B 1 72 ? -7.84 3.338 -2.918 1 87.19 72 PHE B C 1
ATOM 2534 O O . PHE B 1 72 ? -7.027 3.994 -2.266 1 87.19 72 PHE B O 1
ATOM 2541 N N . PHE B 1 73 ? -7.645 2.139 -3.258 1 83 73 PHE B N 1
ATOM 2542 C CA . PHE B 1 73 ? -6.391 1.479 -2.916 1 83 73 PHE B CA 1
ATOM 2543 C C . PHE B 1 73 ? -5.352 1.689 -4.012 1 83 73 PHE B C 1
ATOM 2545 O O . PHE B 1 73 ? -4.176 1.361 -3.83 1 83 73 PHE B O 1
ATOM 2552 N N . SER B 1 74 ? -5.793 2.27 -5.031 1 78.75 74 SER B N 1
ATOM 2553 C CA . SER B 1 74 ? -4.91 2.713 -6.102 1 78.75 74 SER B CA 1
ATOM 2554 C C . SER B 1 74 ? -5.445 3.973 -6.777 1 78.75 74 SER B C 1
ATOM 2556 O O . SER B 1 74 ? -5.797 3.949 -7.957 1 78.75 74 SER B O 1
ATOM 2558 N N . PRO B 1 75 ? -5.387 4.957 -6.062 1 82.25 75 PRO B N 1
ATOM 2559 C CA . PRO B 1 75 ? -6.008 6.172 -6.59 1 82.25 75 PRO B CA 1
ATOM 2560 C C . PRO B 1 75 ? -5.227 6.773 -7.758 1 82.25 75 PRO B C 1
ATOM 2562 O O . PRO B 1 75 ? -4.027 7.035 -7.633 1 82.25 75 PRO B O 1
ATOM 2565 N N . THR B 1 76 ? -5.91 7.023 -8.789 1 77.94 76 THR B N 1
ATOM 2566 C CA . THR B 1 76 ? -5.289 7.609 -9.969 1 77.94 76 THR B CA 1
ATOM 2567 C C . THR B 1 76 ? -5.266 9.133 -9.875 1 77.94 76 THR B C 1
ATOM 2569 O O . THR B 1 76 ? -4.582 9.805 -10.648 1 77.94 76 THR B O 1
ATOM 2572 N N . TRP B 1 77 ? -5.938 9.688 -8.945 1 83.81 77 TRP B N 1
ATOM 2573 C CA . TRP B 1 77 ? -6.039 11.133 -8.789 1 83.81 77 TRP B CA 1
ATOM 2574 C C . TRP B 1 77 ? -4.949 11.656 -7.859 1 83.81 77 TRP B C 1
ATOM 2576 O O . TRP B 1 77 ? -4.84 12.867 -7.648 1 83.81 77 TRP B O 1
ATOM 2586 N N . CYS B 1 78 ? -4.18 10.727 -7.281 1 87.25 78 CYS B N 1
ATOM 2587 C CA . CYS B 1 78 ? -3.031 11.094 -6.461 1 87.25 78 CYS B CA 1
ATOM 2588 C C . CYS B 1 78 ? -1.729 10.922 -7.23 1 87.25 78 CYS B C 1
ATOM 2590 O O . CYS B 1 78 ? -1.672 10.148 -8.188 1 87.25 78 CYS B O 1
ATOM 2592 N N . THR B 1 79 ? -0.739 11.648 -6.809 1 86.5 79 THR B N 1
ATOM 2593 C CA . THR B 1 79 ? 0.574 11.5 -7.43 1 86.5 79 THR B CA 1
ATOM 2594 C C . THR B 1 79 ? 1.282 10.258 -6.91 1 86.5 79 THR B C 1
ATOM 2596 O O . THR B 1 79 ? 0.876 9.68 -5.898 1 86.5 79 THR B O 1
ATOM 2599 N N . ALA B 1 80 ? 2.32 9.93 -7.645 1 83.62 80 ALA B N 1
ATOM 2600 C CA . ALA B 1 80 ? 3.104 8.773 -7.211 1 83.62 80 ALA B CA 1
ATOM 2601 C C . ALA B 1 80 ? 3.729 9.016 -5.84 1 83.62 80 ALA B C 1
ATOM 2603 O O . ALA B 1 80 ? 3.842 8.094 -5.031 1 83.62 80 ALA B O 1
ATOM 2604 N N . LEU B 1 81 ? 4.133 10.203 -5.648 1 84.56 81 LEU B N 1
ATOM 2605 C CA . LEU B 1 81 ? 4.719 10.555 -4.359 1 84.56 81 LEU B CA 1
ATOM 2606 C C . LEU B 1 81 ? 3.693 10.406 -3.24 1 84.56 81 LEU B C 1
ATOM 2608 O O . LEU B 1 81 ? 3.988 9.812 -2.199 1 84.56 81 LEU B O 1
ATOM 2612 N N . GLU B 1 82 ? 2.512 10.867 -3.459 1 84.81 82 GLU B N 1
ATOM 2613 C CA . GLU B 1 82 ? 1.445 10.742 -2.471 1 84.81 82 GLU B CA 1
ATOM 2614 C C . GLU B 1 82 ? 1.119 9.273 -2.195 1 84.81 82 GLU B C 1
ATOM 2616 O O . GLU B 1 82 ? 0.931 8.883 -1.043 1 84.81 82 GLU B O 1
ATOM 2621 N N . ASN B 1 83 ? 1.128 8.57 -3.205 1 83.94 83 ASN B N 1
ATOM 2622 C CA . ASN B 1 83 ? 0.773 7.16 -3.104 1 83.94 83 ASN B CA 1
ATOM 2623 C C . ASN B 1 83 ? 1.84 6.367 -2.355 1 83.94 83 ASN B C 1
ATOM 2625 O O . ASN B 1 83 ? 1.562 5.289 -1.831 1 83.94 83 ASN B O 1
ATOM 2629 N N . SER B 1 84 ? 3.008 6.883 -2.383 1 79.31 84 SER B N 1
ATOM 2630 C CA . SER B 1 84 ? 4.082 6.188 -1.682 1 79.31 84 SER B CA 1
ATOM 2631 C C . SER B 1 84 ? 3.902 6.273 -0.17 1 79.31 84 SER B C 1
ATOM 2633 O O . SER B 1 84 ? 4.527 5.52 0.578 1 79.31 84 SER B O 1
ATOM 2635 N N . PHE B 1 85 ? 2.986 7.129 0.248 1 78.31 85 PHE B N 1
ATOM 2636 C CA . PHE B 1 85 ? 2.705 7.281 1.671 1 78.31 85 PHE B CA 1
ATOM 2637 C C . PHE B 1 85 ? 1.389 6.605 2.037 1 78.31 85 PHE B C 1
ATOM 2639 O O . PHE B 1 85 ? 0.914 6.73 3.168 1 78.31 85 PHE B O 1
ATOM 2646 N N . LEU B 1 86 ? 0.877 5.895 1.124 1 80.75 86 LEU B N 1
ATOM 2647 C CA . LEU B 1 86 ? -0.461 5.348 1.321 1 80.75 86 LEU B CA 1
ATOM 2648 C C . LEU B 1 86 ? -0.434 4.188 2.312 1 80.75 86 LEU B C 1
ATOM 2650 O O . LEU B 1 86 ? 0.395 3.283 2.191 1 80.75 86 LEU B O 1
ATOM 2654 N N . TRP B 1 87 ? -1.188 4.289 3.266 1 86.56 87 TRP B N 1
ATOM 2655 C CA . TRP B 1 87 ? -1.589 3.25 4.211 1 86.56 87 TRP B CA 1
ATOM 2656 C C . TRP B 1 87 ? -3.105 3.1 4.242 1 86.56 87 TRP B C 1
ATOM 2658 O O . TRP B 1 87 ? -3.812 3.975 4.75 1 86.56 87 TRP B O 1
ATOM 2668 N N . ILE B 1 88 ? -3.656 2.016 3.727 1 88.19 88 ILE B N 1
ATOM 2669 C CA . ILE B 1 88 ? -5.086 1.759 3.613 1 88.19 88 ILE B CA 1
ATOM 2670 C C . ILE B 1 88 ? -5.789 2.988 3.041 1 88.19 88 ILE B C 1
ATOM 2672 O O . ILE B 1 88 ? -6.613 3.611 3.717 1 88.19 88 ILE B O 1
ATOM 2676 N N . ALA B 1 89 ? -5.43 3.402 1.865 1 86.62 89 ALA B N 1
ATOM 2677 C CA . ALA B 1 89 ? -6.059 4.418 1.023 1 86.62 89 ALA B CA 1
ATOM 2678 C C . ALA B 1 89 ? -5.824 5.816 1.585 1 86.62 89 ALA B C 1
ATOM 2680 O O . ALA B 1 89 ? -6.531 6.762 1.226 1 86.62 89 ALA B O 1
ATOM 2681 N N . GLY B 1 90 ? -4.918 6.008 2.484 1 84.75 90 GLY B N 1
ATOM 2682 C CA . GLY B 1 90 ? -4.559 7.309 3.031 1 84.75 90 GLY B CA 1
ATOM 2683 C C . GLY B 1 90 ? -3.293 7.277 3.865 1 84.75 90 GLY B C 1
ATOM 2684 O O . GLY B 1 90 ? -2.531 6.309 3.811 1 84.75 90 GLY B O 1
ATOM 2685 N N . CYS B 1 91 ? -3.127 8.398 4.609 1 83.75 91 CYS B N 1
ATOM 2686 C CA . CYS B 1 91 ? -1.935 8.453 5.445 1 83.75 91 CYS B CA 1
ATOM 2687 C C . CYS B 1 91 ? -2.162 7.734 6.77 1 83.75 91 CYS B C 1
ATOM 2689 O O . CYS B 1 91 ? -3.289 7.672 7.262 1 83.75 91 CYS B O 1
ATOM 2691 N N . ARG B 1 92 ? -1.12 7.293 7.289 1 86.81 92 ARG B N 1
ATOM 2692 C CA . ARG B 1 92 ? -1.182 6.695 8.617 1 86.81 92 ARG B CA 1
ATOM 2693 C C . ARG B 1 92 ? -1.543 7.738 9.672 1 86.81 92 ARG B C 1
ATOM 2695 O O . ARG B 1 92 ? -0.976 8.836 9.688 1 86.81 92 ARG B O 1
ATOM 2702 N N . PRO B 1 93 ? -2.475 7.398 10.539 1 88.62 93 PRO B N 1
ATOM 2703 C CA . PRO B 1 93 ? -2.875 8.352 11.578 1 88.62 93 PRO B CA 1
ATOM 2704 C C . PRO B 1 93 ? -1.716 8.758 12.484 1 88.62 93 PRO B C 1
ATOM 2706 O O . PRO B 1 93 ? -1.644 9.914 12.922 1 88.62 93 PRO B O 1
ATOM 2709 N N . SER B 1 94 ? -0.818 7.945 12.742 1 86.81 94 SER B N 1
ATOM 2710 C CA . SER B 1 94 ? 0.304 8.242 13.625 1 86.81 94 SER B CA 1
ATOM 2711 C C . SER B 1 94 ? 1.209 9.312 13.023 1 86.81 94 SER B C 1
ATOM 2713 O O . SER B 1 94 ? 2.002 9.93 13.742 1 86.81 94 SER B O 1
ATOM 2715 N N . LEU B 1 95 ? 1.111 9.508 11.719 1 81.62 95 LEU B N 1
ATOM 2716 C CA . LEU B 1 95 ? 1.902 10.539 11.062 1 81.62 95 LEU B CA 1
ATOM 2717 C C . LEU B 1 95 ? 1.587 11.914 11.641 1 81.62 95 LEU B C 1
ATOM 2719 O O . LEU B 1 95 ? 2.482 12.75 11.797 1 81.62 95 LEU B O 1
ATOM 2723 N N . GLY B 1 96 ? 0.347 12.102 11.93 1 83.5 96 GLY B N 1
ATOM 2724 C CA . GLY B 1 96 ? -0.027 13.367 12.547 1 83.5 96 GLY B CA 1
ATOM 2725 C C . GLY B 1 96 ? 0.625 13.578 13.898 1 83.5 96 GLY B C 1
ATOM 2726 O O . GLY B 1 96 ? 1.047 14.695 14.219 1 83.5 96 GLY B O 1
ATOM 2727 N N . ILE B 1 97 ? 0.721 12.578 14.633 1 87.25 97 ILE B N 1
ATOM 2728 C CA . ILE B 1 97 ? 1.326 12.672 15.961 1 87.25 97 ILE B CA 1
ATOM 2729 C C . ILE B 1 97 ? 2.828 12.914 15.82 1 87.25 97 ILE B C 1
ATOM 2731 O O . ILE B 1 97 ? 3.398 13.727 16.547 1 87.25 97 ILE B O 1
ATOM 2735 N N . ARG B 1 98 ? 3.391 12.289 14.914 1 81.81 98 ARG B N 1
ATOM 2736 C CA . ARG B 1 98 ? 4.82 12.469 14.68 1 81.81 98 ARG B CA 1
ATOM 2737 C C . ARG B 1 98 ? 5.121 13.891 14.203 1 81.81 98 ARG B C 1
ATOM 2739 O O . ARG B 1 98 ? 6.156 14.461 14.547 1 81.81 98 ARG B O 1
ATOM 2746 N N . LEU B 1 99 ? 4.277 14.305 13.359 1 82.25 99 LEU B N 1
ATOM 2747 C CA . LEU B 1 99 ? 4.418 15.688 12.93 1 82.25 99 LEU B CA 1
ATOM 2748 C C . LEU B 1 99 ? 4.391 16.641 14.125 1 82.25 99 LEU B C 1
ATOM 2750 O O . LEU B 1 99 ? 5.184 17.578 14.195 1 82.25 99 LEU B O 1
ATOM 2754 N N . LEU B 1 100 ? 3.523 16.359 15.031 1 85.81 100 LEU B N 1
ATOM 2755 C CA . LEU B 1 100 ? 3.439 17.172 16.234 1 85.81 100 LEU B CA 1
ATOM 2756 C C . LEU B 1 100 ? 4.742 17.125 17.016 1 85.81 100 LEU B C 1
ATOM 2758 O O . LEU B 1 100 ? 5.25 18.156 17.453 1 85.81 100 LEU B O 1
ATOM 2762 N N . TYR B 1 101 ? 5.281 15.953 17.156 1 81 101 TYR B N 1
ATOM 2763 C CA . TYR B 1 101 ? 6.551 15.805 17.859 1 81 101 TYR B CA 1
ATOM 2764 C C . TYR B 1 101 ? 7.66 16.578 17.156 1 81 101 TYR B C 1
ATOM 2766 O O . TYR B 1 101 ? 8.484 17.219 17.812 1 81 101 TYR B O 1
ATOM 2774 N N . ALA B 1 102 ? 7.648 16.5 15.898 1 76.19 102 ALA B N 1
ATOM 2775 C CA . ALA B 1 102 ? 8.672 17.188 15.117 1 76.19 102 ALA B CA 1
ATOM 2776 C C . ALA B 1 102 ? 8.539 18.703 15.258 1 76.19 102 ALA B C 1
ATOM 2778 O O . ALA B 1 102 ? 9.539 19.422 15.312 1 76.19 102 ALA B O 1
ATOM 2779 N N . LEU B 1 103 ? 7.383 19.141 15.281 1 75.31 103 LEU B N 1
ATOM 2780 C CA . LEU B 1 103 ? 7.113 20.578 15.391 1 75.31 103 LEU B CA 1
ATOM 2781 C C . LEU B 1 103 ? 7.492 21.094 16.781 1 75.31 103 LEU B C 1
ATOM 2783 O O . LEU B 1 103 ? 7.953 22.219 16.922 1 75.31 103 LEU B O 1
ATOM 2787 N N . CYS B 1 104 ? 7.234 20.219 17.703 1 74.62 104 CYS B N 1
ATOM 2788 C CA . CYS B 1 104 ? 7.594 20.594 19.062 1 74.62 104 CYS B CA 1
ATOM 2789 C C . CYS B 1 104 ? 9.109 20.609 19.25 1 74.62 104 CYS B C 1
ATOM 2791 O O . CYS B 1 104 ? 9.641 21.484 19.938 1 74.62 104 CYS B O 1
ATOM 2793 N N . GLY B 1 105 ? 9.82 19.578 18.625 1 62.78 105 GLY B N 1
ATOM 2794 C CA . GLY B 1 105 ? 11.273 19.516 18.719 1 62.78 105 GLY B CA 1
ATOM 2795 C C . GLY B 1 105 ? 11.977 20.578 17.875 1 62.78 105 GLY B C 1
ATOM 2796 O O . GLY B 1 105 ? 12.961 21.156 18.312 1 62.78 105 GLY B O 1
ATOM 2797 N N . ASN B 1 106 ? 11.695 20.656 16.562 1 54.97 106 ASN B N 1
ATOM 2798 C CA . ASN B 1 106 ? 12.305 21.609 15.648 1 54.97 106 ASN B CA 1
ATOM 2799 C C . ASN B 1 106 ? 12.047 23.047 16.094 1 54.97 106 ASN B C 1
ATOM 2801 O O . ASN B 1 106 ? 12.883 23.922 15.883 1 54.97 106 ASN B O 1
ATOM 2805 N N . GLU B 1 107 ? 10.836 23.359 16.359 1 51.25 107 GLU B N 1
ATOM 2806 C CA . GLU B 1 107 ? 10.594 24.719 16.844 1 51.25 107 GLU B CA 1
ATOM 2807 C C . GLU B 1 107 ? 11.508 25.062 18.016 1 51.25 107 GLU B C 1
ATOM 2809 O O . GLU B 1 107 ? 11.867 26.219 18.219 1 51.25 107 GLU B O 1
ATOM 2814 N N . VAL B 1 108 ? 11.883 24.016 18.672 1 46.16 108 VAL B N 1
ATOM 2815 C CA . VAL B 1 108 ? 12.914 24.312 19.656 1 46.16 108 VAL B CA 1
ATOM 2816 C C . VAL B 1 108 ? 14.211 24.719 18.953 1 46.16 108 VAL B C 1
ATOM 2818 O O . VAL B 1 108 ? 14.875 25.672 19.359 1 46.16 108 VAL B O 1
ATOM 2821 N N . GLU B 1 109 ? 14.594 24.016 17.891 1 45.97 109 GLU B N 1
ATOM 2822 C CA . GLU B 1 109 ? 15.875 24.344 17.281 1 45.97 109 GLU B CA 1
ATOM 2823 C C . GLU B 1 109 ? 15.797 25.656 16.5 1 45.97 109 GLU B C 1
ATOM 2825 O O . GLU B 1 109 ? 16.703 26.484 16.594 1 45.97 109 GLU B O 1
ATOM 2830 N N . ASP B 1 110 ? 14.953 25.734 15.5 1 45.78 110 ASP B N 1
ATOM 2831 C CA . ASP B 1 110 ? 14.914 26.969 14.719 1 45.78 110 ASP B CA 1
ATOM 2832 C C . ASP B 1 110 ? 14.633 28.172 15.609 1 45.78 110 ASP B C 1
ATOM 2834 O O . ASP B 1 110 ? 15.086 29.281 15.32 1 45.78 110 ASP B O 1
ATOM 2838 N N . HIS B 1 111 ? 13.727 27.922 16.547 1 43.12 111 HIS B N 1
ATOM 2839 C CA . HIS B 1 111 ? 13.438 29.094 17.391 1 43.12 111 HIS B CA 1
ATOM 2840 C C . HIS B 1 111 ? 14.445 29.219 18.531 1 43.12 111 HIS B C 1
ATOM 2842 O O . HIS B 1 111 ? 14.266 30.031 19.422 1 43.12 111 HIS B O 1
ATOM 2848 N N . LEU B 1 112 ? 15.328 28.422 18.594 1 40.28 112 LEU B N 1
ATOM 2849 C CA . LEU B 1 112 ? 16.406 28.75 19.516 1 40.28 112 LEU B CA 1
ATOM 2850 C C . LEU B 1 112 ? 16.875 30.188 19.297 1 40.28 112 LEU B C 1
ATOM 2852 O O . LEU B 1 112 ? 17.062 30.938 20.266 1 40.28 112 LEU B O 1
ATOM 2856 N N . GLU B 1 113 ? 17.281 30.453 17.953 1 39.75 113 GLU B N 1
ATOM 2857 C CA . GLU B 1 113 ? 17.703 31.844 17.781 1 39.75 113 GLU B CA 1
ATOM 2858 C C . GLU B 1 113 ? 16.578 32.812 18.172 1 39.75 113 GLU B C 1
ATOM 2860 O O . GLU B 1 113 ? 16.812 33.812 18.828 1 39.75 113 GLU B O 1
ATOM 2865 N N . GLU B 1 114 ? 15.367 32.562 17.578 1 42.62 114 GLU B N 1
ATOM 2866 C CA . GLU B 1 114 ? 14.312 33.469 18.016 1 42.62 114 GLU B CA 1
ATOM 2867 C C . GLU B 1 114 ? 14 33.281 19.5 1 42.62 114 GLU B C 1
ATOM 2869 O O . GLU B 1 114 ? 13.68 34.25 20.188 1 42.62 114 GLU B O 1
ATOM 2874 N N . LEU B 1 115 ? 14.07 32.094 20.031 1 38.34 115 LEU B N 1
ATOM 2875 C CA . LEU B 1 115 ? 14.023 31.891 21.469 1 38.34 115 LEU B CA 1
ATOM 2876 C C . LEU B 1 115 ? 15.18 32.625 22.156 1 38.34 115 LEU B C 1
ATOM 2878 O O . LEU B 1 115 ? 15.016 33.156 23.25 1 38.34 115 LEU B O 1
ATOM 2882 N N . LEU B 1 116 ? 16.359 32.562 21.641 1 38.34 116 LEU B N 1
ATOM 2883 C CA . LEU B 1 116 ? 17.438 33.406 22.172 1 38.34 116 LEU B CA 1
ATOM 2884 C C . LEU B 1 116 ? 17.125 34.875 22 1 38.34 116 LEU B C 1
ATOM 2886 O O . LEU B 1 116 ? 17.641 35.719 22.734 1 38.34 116 LEU B O 1
ATOM 2890 N N . GLN B 1 117 ? 16.781 35.25 20.688 1 42.44 117 GLN B N 1
ATOM 2891 C CA . GLN B 1 117 ? 16.359 36.625 20.859 1 42.44 117 GLN B CA 1
ATOM 2892 C C . GLN B 1 117 ? 15.062 36.719 21.672 1 42.44 117 GLN B C 1
ATOM 2894 O O . GLN B 1 117 ? 14.328 35.75 21.781 1 42.44 117 GLN B O 1
ATOM 2899 N N . GLY B 1 118 ? 14.32 37.469 22.25 1 37.47 118 GLY B N 1
ATOM 2900 C CA . GLY B 1 118 ? 13.281 37.812 23.203 1 37.47 118 GLY B CA 1
ATOM 2901 C C . GLY B 1 118 ? 11.953 37.125 22.922 1 37.47 118 GLY B C 1
ATOM 2902 O O . GLY B 1 118 ? 11.023 37.219 23.719 1 37.47 118 GLY B O 1
ATOM 2903 N N . ARG B 1 119 ? 11.406 36.875 21.531 1 40 119 ARG B N 1
ATOM 2904 C CA . ARG B 1 119 ? 9.969 36.75 21.344 1 40 119 ARG B CA 1
ATOM 2905 C C . ARG B 1 119 ? 9.547 35.281 21.25 1 40 119 ARG B C 1
ATOM 2907 O O . ARG B 1 119 ? 9.328 34.781 20.156 1 40 119 ARG B O 1
ATOM 2914 N N . ALA B 1 120 ? 9.992 34.188 21.484 1 48.44 120 ALA B N 1
ATOM 2915 C CA . ALA B 1 120 ? 9.453 32.875 21.688 1 48.44 120 ALA B CA 1
ATOM 2916 C C . ALA B 1 120 ? 8.016 32.906 22.188 1 48.44 120 ALA B C 1
ATOM 2918 O O . ALA B 1 120 ? 7.758 33.375 23.312 1 48.44 12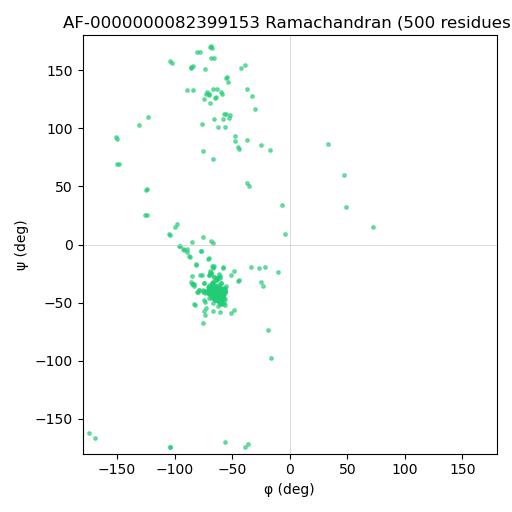0 ALA B O 1
ATOM 2919 N N . LYS B 1 121 ? 6.957 33 21.312 1 52.19 121 LYS B N 1
ATOM 2920 C CA . LYS B 1 121 ? 5.625 33.312 21.828 1 52.19 121 LYS B CA 1
ATOM 2921 C C . LYS B 1 121 ? 5.152 32.219 22.781 1 52.19 121 LYS B C 1
ATOM 2923 O O . LYS B 1 121 ? 5.273 31.016 22.484 1 52.19 121 LYS B O 1
ATOM 2928 N N . GLU B 1 122 ? 5.117 32.156 24.047 1 53.38 122 GLU B N 1
ATOM 2929 C CA . GLU B 1 122 ? 4.809 31.422 25.266 1 53.38 122 GLU B CA 1
ATOM 2930 C C . GLU B 1 122 ? 3.711 30.391 25.031 1 53.38 122 GLU B C 1
ATOM 2932 O O . GLU B 1 122 ? 3.693 29.344 25.672 1 53.38 122 GLU B O 1
ATOM 2937 N N . ASP B 1 123 ? 2.779 30.438 23.938 1 60.75 123 ASP B N 1
ATOM 2938 C CA . ASP B 1 123 ? 1.59 29.594 23.906 1 60.75 123 ASP B CA 1
ATOM 2939 C C . ASP B 1 123 ? 1.553 28.75 22.625 1 60.75 123 ASP B C 1
ATOM 2941 O O . ASP B 1 123 ? 0.493 28.25 22.234 1 60.75 123 ASP B O 1
ATOM 2945 N N . GLY B 1 124 ? 2.797 28.5 22.047 1 68 124 GLY B N 1
ATOM 2946 C CA . GLY B 1 124 ? 2.777 27.75 20.797 1 68 124 GLY B CA 1
ATOM 2947 C C . GLY B 1 124 ? 3.199 26.297 20.969 1 68 124 GLY B C 1
ATOM 2948 O O . GLY B 1 124 ? 3.236 25.781 22.078 1 68 124 GLY B O 1
ATOM 2949 N N . LEU B 1 125 ? 3.334 25.516 19.859 1 75 125 LEU B N 1
ATOM 2950 C CA . LEU B 1 125 ? 3.645 24.094 19.828 1 75 125 LEU B CA 1
ATOM 2951 C C . LEU B 1 125 ? 4.969 23.812 20.531 1 75 125 LEU B C 1
ATOM 2953 O O . LEU B 1 125 ? 5.215 22.688 20.984 1 75 125 LEU B O 1
ATOM 2957 N N . GLY B 1 126 ? 5.754 24.828 20.656 1 67.56 126 GLY B N 1
ATOM 2958 C CA . GLY B 1 126 ? 7.027 24.656 21.344 1 67.56 126 GLY B CA 1
ATOM 2959 C C . GLY B 1 126 ? 6.883 24.594 22.859 1 67.56 126 GLY B C 1
ATOM 2960 O O . GLY B 1 126 ? 7.836 24.234 23.562 1 67.56 126 GLY B O 1
ATOM 2961 N N . SER B 1 127 ? 5.703 24.812 23.391 1 75.25 127 SER B N 1
ATOM 2962 C CA . SER B 1 127 ? 5.5 24.906 24.828 1 75.25 127 SER B CA 1
ATOM 2963 C C . SER B 1 127 ? 4.453 23.906 25.312 1 75.25 127 SER B C 1
ATOM 2965 O O . SER B 1 127 ? 3.562 24.25 26.094 1 75.25 127 SER B O 1
ATOM 2967 N N . LEU B 1 128 ? 4.586 22.719 24.891 1 82.62 128 LEU B N 1
ATOM 2968 C CA . LEU B 1 128 ? 3.627 21.75 25.375 1 82.62 128 LEU B CA 1
ATOM 2969 C C . LEU B 1 128 ? 3.9 21.406 26.844 1 82.62 128 LEU B C 1
ATOM 2971 O O . LEU B 1 128 ? 5.051 21.203 27.234 1 82.62 128 LEU B O 1
ATOM 2975 N N . SER B 1 129 ? 2.857 21.484 27.641 1 85.88 129 SER B N 1
ATOM 2976 C CA . SER B 1 129 ? 2.99 21.125 29.047 1 85.88 129 SER B CA 1
ATOM 2977 C C . SER B 1 129 ? 3.287 19.625 29.203 1 85.88 129 SER B C 1
ATOM 2979 O O . SER B 1 129 ? 3.078 18.844 28.281 1 85.88 129 SER B O 1
ATOM 2981 N N . ALA B 1 130 ? 3.797 19.281 30.328 1 85.81 130 ALA B N 1
ATOM 2982 C CA . ALA B 1 130 ? 4.078 17.875 30.625 1 85.81 130 ALA B CA 1
ATOM 2983 C C . ALA B 1 130 ? 2.814 17.031 30.516 1 85.81 130 ALA B C 1
ATOM 2985 O O . ALA B 1 130 ? 2.861 15.883 30.062 1 85.81 130 ALA B O 1
ATOM 2986 N N . GLN B 1 131 ? 1.761 17.641 30.969 1 91.69 131 GLN B N 1
ATOM 2987 C CA . GLN B 1 131 ? 0.488 16.922 30.906 1 91.69 131 GLN B CA 1
ATOM 2988 C C . GLN B 1 131 ? 0.055 16.703 29.453 1 91.69 131 GLN B C 1
ATOM 2990 O O . GLN B 1 131 ? -0.444 15.633 29.109 1 91.69 131 GLN B O 1
ATOM 2995 N N . GLN B 1 132 ? 0.178 17.719 28.672 1 92.69 132 GLN B N 1
ATOM 2996 C CA . GLN B 1 132 ? -0.141 17.578 27.25 1 92.69 132 GLN B CA 1
ATOM 2997 C C . GLN B 1 132 ? 0.722 16.516 26.594 1 92.69 132 GLN B C 1
ATOM 2999 O O . GLN B 1 132 ? 0.218 15.688 25.828 1 92.69 132 GLN B O 1
ATOM 3004 N N . LEU B 1 133 ? 1.981 16.469 26.922 1 89.25 133 LEU B N 1
ATOM 3005 C CA . LEU B 1 133 ? 2.908 15.508 26.344 1 89.25 133 LEU B CA 1
ATOM 3006 C C . LEU B 1 133 ? 2.539 14.078 26.734 1 89.25 133 LEU B C 1
ATOM 3008 O O . LEU B 1 133 ? 2.643 13.156 25.922 1 89.25 133 LEU B O 1
ATOM 3012 N N . GLN B 1 134 ? 2.133 13.961 27.969 1 91.94 134 GLN B N 1
ATOM 3013 C CA . GLN B 1 134 ? 1.712 12.648 28.438 1 91.94 134 GLN B CA 1
ATOM 3014 C C . GLN B 1 134 ? 0.468 12.172 27.688 1 91.94 134 GLN B C 1
ATOM 3016 O O . GLN B 1 134 ? 0.374 11 27.312 1 91.94 134 GLN B O 1
ATOM 3021 N N . ARG B 1 135 ? -0.44 13.086 27.5 1 94.75 135 ARG B N 1
ATOM 3022 C CA . ARG B 1 135 ? -1.671 12.75 26.797 1 94.75 135 ARG B CA 1
ATOM 3023 C C . ARG B 1 135 ? -1.394 12.422 25.328 1 94.75 135 ARG B C 1
ATOM 3025 O O . ARG B 1 135 ? -2.033 11.547 24.75 1 94.75 135 ARG B O 1
ATOM 3032 N N . VAL B 1 136 ? -0.496 13.125 24.734 1 92.88 136 VAL B N 1
ATOM 3033 C CA . VAL B 1 136 ? -0.122 12.859 23.359 1 92.88 136 VAL B CA 1
ATOM 3034 C C . VAL B 1 136 ? 0.52 11.477 23.25 1 92.88 136 VAL B C 1
ATOM 3036 O O . VAL B 1 136 ? 0.261 10.742 22.297 1 92.88 136 VAL B O 1
ATOM 3039 N N . GLU B 1 137 ? 1.312 11.156 24.219 1 91.62 137 GLU B N 1
ATOM 3040 C CA . GLU B 1 137 ? 1.967 9.852 24.219 1 91.62 137 GLU B CA 1
ATOM 3041 C C . GLU B 1 137 ? 0.948 8.727 24.344 1 91.62 137 GLU B C 1
ATOM 3043 O O . GLU B 1 137 ? 1.084 7.684 23.703 1 91.62 137 GLU B O 1
ATOM 3048 N N . GLU B 1 138 ? 0.027 8.969 25.219 1 94.38 138 GLU B N 1
ATOM 3049 C CA . GLU B 1 138 ? -1.034 7.977 25.375 1 94.38 138 GLU B CA 1
ATOM 3050 C C . GLU B 1 138 ? -1.835 7.816 24.078 1 94.38 138 GLU B C 1
ATOM 3052 O O . GLU B 1 138 ? -2.17 6.699 23.688 1 94.38 138 GLU B O 1
ATOM 3057 N N . LEU B 1 139 ? -2.15 8.938 23.469 1 95.5 139 LEU B N 1
ATOM 3058 C CA . LEU B 1 139 ? -2.852 8.906 22.188 1 95.5 139 LEU B CA 1
ATOM 3059 C C . LEU B 1 139 ? -2.021 8.188 21.125 1 95.5 139 LEU B C 1
ATOM 3061 O O . LEU B 1 139 ? -2.561 7.434 20.312 1 95.5 139 LEU B O 1
ATOM 3065 N N . HIS B 1 140 ? -0.736 8.414 21.172 1 91.75 140 HIS B N 1
ATOM 3066 C CA . HIS B 1 140 ? 0.177 7.77 20.234 1 91.75 140 HIS B CA 1
ATOM 3067 C C . HIS B 1 140 ? 0.134 6.25 20.375 1 91.75 140 HIS B C 1
ATOM 3069 O O . HIS B 1 140 ? -0.011 5.535 19.375 1 91.75 140 HIS B O 1
ATOM 3075 N N . ARG B 1 141 ? 0.161 5.789 21.578 1 92.25 141 ARG B N 1
ATOM 3076 C CA . ARG B 1 141 ? 0.139 4.352 21.828 1 92.25 141 ARG B CA 1
ATOM 3077 C C . ARG B 1 141 ? -1.183 3.736 21.391 1 92.25 141 ARG B C 1
ATOM 3079 O O . ARG B 1 141 ? -1.2 2.674 20.766 1 92.25 141 ARG B O 1
ATOM 3086 N N . SER B 1 142 ? -2.158 4.418 21.703 1 95.12 142 SER B N 1
ATOM 3087 C CA . SER B 1 142 ? -3.477 3.914 21.328 1 95.12 142 SER B CA 1
ATOM 3088 C C . SER B 1 142 ? -3.652 3.895 19.812 1 95.12 142 SER B C 1
ATOM 3090 O O . SER B 1 142 ? -4.215 2.947 19.266 1 95.12 142 SER B O 1
ATOM 3092 N N . THR B 1 143 ? -3.207 4.91 19.141 1 93.62 143 THR B N 1
ATOM 3093 C CA . THR B 1 143 ? -3.336 5.016 17.688 1 93.62 143 THR B CA 1
ATOM 3094 C C . THR B 1 143 ? -2.506 3.939 17 1 93.62 143 THR B C 1
ATOM 3096 O O . THR B 1 143 ? -2.982 3.289 16.062 1 93.62 143 THR B O 1
ATOM 3099 N N . VAL B 1 144 ? -1.324 3.75 17.5 1 89.31 144 VAL B N 1
ATOM 3100 C CA . VAL B 1 144 ? -0.453 2.729 16.922 1 89.31 144 VAL B CA 1
ATOM 3101 C C . VAL B 1 144 ? -1.082 1.349 17.109 1 89.31 144 VAL B C 1
ATOM 3103 O O . VAL B 1 144 ? -1.043 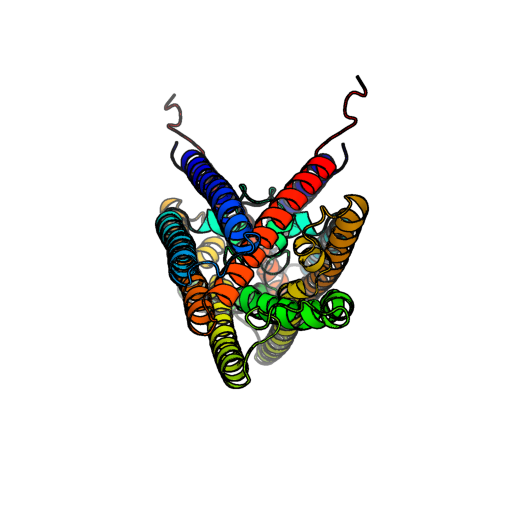0.514 16.203 1 89.31 144 VAL B O 1
ATOM 3106 N N . GLY B 1 145 ? -1.606 1.17 18.234 1 92.06 145 GLY B N 1
ATOM 3107 C CA . GLY B 1 145 ? -2.312 -0.079 18.469 1 92.06 145 GLY B CA 1
ATOM 3108 C C . GLY B 1 145 ? -3.459 -0.309 17.5 1 92.06 145 GLY B C 1
ATOM 3109 O O . GLY B 1 145 ? -3.631 -1.415 16.984 1 92.06 145 GLY B O 1
ATOM 3110 N N . SER B 1 146 ? -4.25 0.707 17.281 1 95 146 SER B N 1
ATOM 3111 C CA . SER B 1 146 ? -5.371 0.612 16.344 1 95 146 SER B CA 1
ATOM 3112 C C . SER B 1 146 ? -4.879 0.399 14.914 1 95 146 SER B C 1
ATOM 3114 O O . SER B 1 146 ? -5.512 -0.322 14.141 1 95 146 SER B O 1
ATOM 3116 N N . GLU B 1 147 ? -3.781 1.036 14.555 1 91.75 147 GLU B N 1
ATOM 3117 C CA . GLU B 1 147 ? -3.178 0.842 13.234 1 91.75 147 GLU B CA 1
ATOM 3118 C C . GLU B 1 147 ? -2.76 -0.611 13.031 1 91.75 147 GLU B C 1
ATOM 3120 O O . GLU B 1 147 ? -2.973 -1.178 11.961 1 91.75 147 GLU B O 1
ATOM 3125 N N . GLU B 1 148 ? -2.201 -1.177 14.039 1 88.12 148 GLU B N 1
ATOM 3126 C CA . GLU B 1 148 ? -1.754 -2.564 13.961 1 88.12 148 GLU B CA 1
ATOM 3127 C C . GLU B 1 148 ? -2.932 -3.514 13.75 1 88.12 148 GLU B C 1
ATOM 3129 O O . GLU B 1 148 ? -2.824 -4.492 13.016 1 88.12 148 GLU B O 1
ATOM 3134 N N . LYS B 1 149 ? -3.943 -3.234 14.406 1 92.12 149 LYS B N 1
ATOM 3135 C CA . LYS B 1 149 ? -5.133 -4.062 14.234 1 92.12 149 LYS B CA 1
ATOM 3136 C C . LYS B 1 149 ? -5.652 -3.99 12.805 1 92.12 149 LYS B C 1
ATOM 3138 O O . LYS B 1 149 ? -6.066 -5.004 12.234 1 92.12 149 LYS B O 1
ATOM 3143 N N . LEU B 1 150 ? -5.637 -2.846 12.273 1 91.88 150 LEU B N 1
ATOM 3144 C CA . LEU B 1 150 ? -6.094 -2.672 10.898 1 91.88 150 LEU B CA 1
ATOM 3145 C C . LEU B 1 150 ? -5.133 -3.336 9.914 1 91.88 150 LEU B C 1
ATOM 3147 O O . LEU B 1 150 ? -5.562 -3.922 8.922 1 91.88 150 LEU B O 1
ATOM 3151 N N . ASP B 1 151 ? -3.846 -3.268 10.25 1 85.94 151 ASP B N 1
ATOM 3152 C CA . ASP B 1 151 ? -2.854 -3.967 9.438 1 85.94 151 ASP B CA 1
ATOM 3153 C C . ASP B 1 151 ? -3.107 -5.473 9.438 1 85.94 151 ASP B C 1
ATOM 3155 O O . ASP B 1 151 ? -3 -6.121 8.398 1 85.94 151 ASP B O 1
ATOM 3159 N N . GLN B 1 152 ? -3.406 -5.957 10.555 1 83.44 152 GLN B N 1
ATOM 3160 C CA . GLN B 1 152 ? -3.672 -7.387 10.68 1 83.44 152 GLN B CA 1
ATOM 3161 C C . GLN B 1 152 ? -4.922 -7.785 9.898 1 83.44 152 GLN B C 1
ATOM 3163 O O . GLN B 1 152 ? -4.969 -8.859 9.297 1 83.44 152 GLN B O 1
ATOM 3168 N N . ARG B 1 153 ? -5.859 -6.949 9.977 1 85.69 153 ARG B N 1
ATOM 3169 C CA . ARG B 1 153 ? -7.086 -7.227 9.234 1 85.69 153 ARG B CA 1
ATOM 3170 C C . ARG B 1 153 ? -6.824 -7.211 7.73 1 85.69 153 ARG B C 1
ATOM 3172 O O . ARG B 1 153 ? -7.336 -8.062 6.996 1 85.69 153 ARG B O 1
ATOM 3179 N N . MET B 1 154 ? -6.074 -6.305 7.266 1 84.06 154 MET B N 1
ATOM 3180 C CA . MET B 1 154 ? -5.719 -6.23 5.852 1 84.06 154 MET B CA 1
ATOM 3181 C C . MET B 1 154 ? -4.922 -7.461 5.426 1 84.06 154 MET B C 1
ATOM 3183 O O . MET B 1 154 ? -5.18 -8.031 4.363 1 84.06 154 MET B O 1
ATOM 3187 N N . ALA B 1 155 ? -3.959 -7.797 6.281 1 76.94 155 ALA B N 1
ATOM 3188 C CA . ALA B 1 155 ? -3.148 -8.977 6.004 1 76.94 155 ALA B CA 1
ATOM 3189 C C . ALA B 1 155 ? -4.016 -10.227 5.914 1 76.94 155 ALA B C 1
ATOM 3191 O O . ALA B 1 155 ? -3.822 -11.07 5.031 1 76.94 155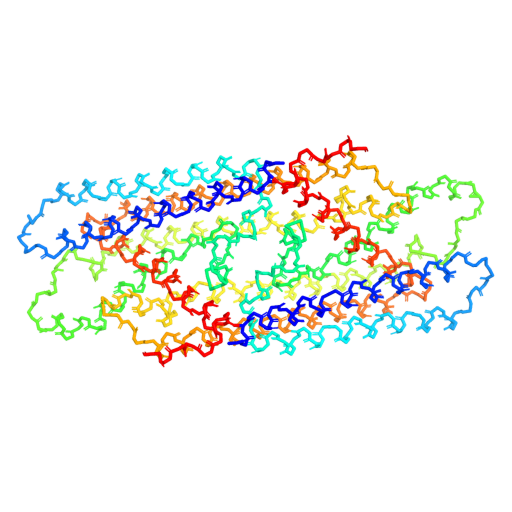 ALA B O 1
ATOM 3192 N N . SER B 1 156 ? -4.938 -10.258 6.859 1 77 156 SER B N 1
ATOM 3193 C CA . SER B 1 156 ? -5.836 -11.406 6.879 1 77 156 SER B CA 1
ATOM 3194 C C . SER B 1 156 ? -6.688 -11.469 5.617 1 77 156 SER B C 1
ATOM 3196 O O . SER B 1 156 ? -6.973 -12.555 5.102 1 77 156 SER B O 1
ATOM 3198 N N . LEU B 1 157 ? -7.152 -10.359 5.195 1 75.56 157 LEU B N 1
ATOM 3199 C CA . LEU B 1 157 ? -7.922 -10.281 3.957 1 75.56 157 LEU B CA 1
ATOM 3200 C C . LEU B 1 157 ? -7.074 -10.719 2.764 1 75.56 157 LEU B C 1
ATOM 3202 O O . LEU B 1 157 ? -7.547 -11.445 1.893 1 75.56 157 LEU B O 1
ATOM 3206 N N . GLN B 1 158 ? -5.844 -10.312 2.773 1 67.94 158 GLN B N 1
ATOM 3207 C CA . GLN B 1 158 ? -4.945 -10.617 1.667 1 67.94 158 GLN B CA 1
ATOM 3208 C C . GLN B 1 158 ? -4.508 -12.086 1.704 1 67.94 158 GLN B C 1
ATOM 3210 O O . GLN B 1 158 ? -4.359 -12.719 0.658 1 67.94 158 GLN B O 1
ATOM 3215 N N . ASP B 1 159 ? -4.246 -12.555 2.91 1 61.75 159 ASP B N 1
ATOM 3216 C CA . ASP B 1 159 ? -3.844 -13.945 3.086 1 61.75 159 ASP B CA 1
ATOM 3217 C C . ASP B 1 159 ? -5.012 -14.898 2.816 1 61.75 159 ASP B C 1
ATOM 3219 O O . ASP B 1 159 ? -4.809 -16.031 2.377 1 61.75 159 ASP B O 1
ATOM 3223 N N . GLY B 1 160 ? -6.141 -14.414 3.344 1 59.22 160 GLY B N 1
ATOM 3224 C CA . GLY B 1 160 ? -7.32 -15.234 3.141 1 59.22 160 GLY B CA 1
ATOM 3225 C C . GLY B 1 160 ? -7.75 -15.32 1.687 1 59.22 160 GLY B C 1
ATOM 3226 O O . GLY B 1 160 ? -8.797 -15.891 1.373 1 59.22 160 GLY B O 1
ATOM 3227 N N . VAL B 1 161 ? -6.984 -14.68 0.898 1 57.38 161 VAL B N 1
ATOM 3228 C CA . VAL B 1 161 ? -7.305 -14.711 -0.525 1 57.38 161 VAL B CA 1
ATOM 3229 C C . VAL B 1 161 ? -7.277 -16.141 -1.033 1 57.38 161 VAL B C 1
ATOM 3231 O O . VAL B 1 161 ? -8.062 -16.516 -1.907 1 57.38 161 VAL B O 1
ATOM 3234 N N . ALA B 1 162 ? -6.473 -16.953 -0.35 1 56.81 162 ALA B N 1
ATOM 3235 C CA . ALA B 1 162 ? -6.477 -18.359 -0.773 1 56.81 162 ALA B CA 1
ATOM 3236 C C . ALA B 1 162 ? -7.863 -18.969 -0.619 1 56.81 162 ALA B C 1
ATOM 3238 O O . ALA B 1 162 ? -8.25 -19.844 -1.396 1 56.81 162 ALA B O 1
ATOM 3239 N N . ASP B 1 163 ? -8.508 -18.438 0.29 1 60.25 163 ASP B N 1
ATOM 3240 C CA . ASP B 1 163 ? -9.875 -18.906 0.491 1 60.25 163 ASP B CA 1
ATOM 3241 C C . ASP B 1 163 ? -10.875 -18.031 -0.239 1 60.25 163 ASP B C 1
ATOM 3243 O O . ASP B 1 163 ? -12.086 -18.266 -0.184 1 60.25 163 ASP B O 1
ATOM 3247 N N . ASN B 1 164 ? -10.234 -17.109 -0.815 1 64.94 164 ASN B N 1
ATOM 3248 C CA . ASN B 1 164 ? -11.062 -16.188 -1.604 1 64.94 164 ASN B CA 1
ATOM 3249 C C . ASN B 1 164 ? -11.711 -16.906 -2.785 1 64.94 164 ASN B C 1
ATOM 3251 O O . ASN B 1 164 ? -11.055 -17.672 -3.496 1 64.94 164 ASN B O 1
ATOM 3255 N N . PRO B 1 165 ? -12.953 -16.719 -2.754 1 65.94 165 PRO B N 1
ATOM 3256 C CA . PRO B 1 165 ? -13.664 -17.359 -3.865 1 65.94 165 PRO B CA 1
ATOM 3257 C C . PRO B 1 165 ? -12.969 -17.156 -5.207 1 65.94 165 PRO B C 1
ATOM 3259 O O . PRO B 1 165 ? -13 -18.031 -6.066 1 65.94 165 PRO B O 1
ATOM 3262 N N . LEU B 1 166 ? -12.32 -16.031 -5.289 1 68.69 166 LEU B N 1
ATOM 3263 C CA . LEU B 1 166 ? -11.625 -15.766 -6.543 1 68.69 166 LEU B CA 1
ATOM 3264 C C . LEU B 1 166 ? -10.492 -16.766 -6.762 1 68.69 166 LEU B C 1
ATOM 3266 O O . LEU B 1 166 ? -10.289 -17.234 -7.879 1 68.69 166 LEU B O 1
ATOM 3270 N N . VAL B 1 167 ? -9.867 -17 -5.695 1 69.25 167 VAL B N 1
ATOM 3271 C CA . VAL B 1 167 ? -8.766 -17.969 -5.773 1 69.25 167 VAL B CA 1
ATOM 3272 C C . VAL B 1 167 ? -9.312 -19.344 -6.102 1 69.25 167 VAL B C 1
ATOM 3274 O O . VAL B 1 167 ? -8.766 -20.047 -6.953 1 69.25 167 VAL B O 1
ATOM 3277 N N . ARG B 1 168 ? -10.438 -19.688 -5.539 1 70.44 168 ARG B N 1
ATOM 3278 C CA . ARG B 1 168 ? -11.07 -20.984 -5.816 1 70.44 168 ARG B CA 1
ATOM 3279 C C . ARG B 1 168 ? -11.523 -21.062 -7.27 1 70.44 168 ARG B C 1
ATOM 3281 O O . ARG B 1 168 ? -11.367 -22.109 -7.914 1 70.44 168 ARG B O 1
ATOM 3288 N N . MET B 1 169 ? -11.977 -19.984 -7.641 1 70.38 169 MET B N 1
ATOM 3289 C CA . MET B 1 169 ? -12.469 -19.953 -9.016 1 70.38 169 MET B CA 1
ATOM 3290 C C . MET B 1 169 ? -11.32 -20.078 -10.008 1 70.38 169 MET B C 1
ATOM 3292 O O . MET B 1 169 ? -11.5 -20.641 -11.094 1 70.38 169 MET B O 1
ATOM 3296 N N . SER B 1 170 ? -10.242 -19.484 -9.664 1 70.38 170 SER B N 1
ATOM 3297 C CA . SER B 1 170 ? -9.102 -19.531 -10.578 1 70.38 170 SER B CA 1
ATOM 3298 C C . SER B 1 170 ? -8.57 -20.953 -10.719 1 70.38 170 SER B C 1
ATOM 3300 O O . SER B 1 170 ? -7.934 -21.281 -11.727 1 70.38 170 SER B O 1
ATOM 3302 N N . ARG B 1 171 ? -8.922 -21.719 -9.82 1 67.19 171 ARG B N 1
ATOM 3303 C CA . ARG B 1 171 ? -8.398 -23.078 -9.781 1 67.19 171 ARG B CA 1
ATOM 3304 C C . ARG B 1 171 ? -9.227 -24.016 -10.656 1 67.19 171 ARG B C 1
ATOM 3306 O O . ARG B 1 171 ? -8.734 -25.047 -11.117 1 67.19 171 ARG B O 1
ATOM 3313 N N . THR B 1 172 ? -10.469 -23.609 -10.648 1 59.81 172 THR B N 1
ATOM 3314 C CA . THR B 1 172 ? -11.367 -24.516 -11.352 1 59.81 172 THR B CA 1
ATOM 3315 C C . THR B 1 172 ? -11.203 -24.375 -12.859 1 59.81 172 THR B C 1
ATOM 3317 O O . THR B 1 172 ? -11.086 -23.25 -13.375 1 59.81 172 THR B O 1
ATOM 3320 N N . ARG B 1 173 ? -10.172 -25.031 -13.32 1 52.69 173 ARG B N 1
ATOM 3321 C CA . ARG B 1 173 ? -9.922 -25.094 -14.758 1 52.69 173 ARG B CA 1
ATOM 3322 C C . ARG B 1 173 ? -11.117 -24.547 -15.539 1 52.69 173 ARG B C 1
ATOM 3324 O O . ARG B 1 173 ? -10.969 -24.141 -16.703 1 52.69 173 ARG B O 1
ATOM 3331 N N . ARG B 1 174 ? -12.242 -24.594 -14.875 1 56.84 174 ARG B N 1
ATOM 3332 C CA . ARG B 1 174 ? -13.414 -24.094 -15.594 1 56.84 174 ARG B CA 1
ATOM 3333 C C . ARG B 1 174 ? -13.508 -22.578 -15.461 1 56.84 174 ARG B C 1
ATOM 3335 O O . ARG B 1 174 ? -13.141 -22 -14.43 1 56.84 174 ARG B O 1
ATOM 3342 N N . ALA B 1 175 ? -13.734 -21.938 -16.531 1 63.88 175 ALA B N 1
ATOM 3343 C CA . ALA B 1 175 ? -13.961 -20.5 -16.578 1 63.88 175 ALA B CA 1
ATOM 3344 C C . ALA B 1 175 ? -15.062 -20.094 -15.602 1 63.88 175 ALA B C 1
ATOM 3346 O O . ALA B 1 175 ? -16.172 -20.609 -15.656 1 63.88 175 ALA B O 1
ATOM 3347 N N . ALA B 1 176 ? -14.711 -19.453 -14.57 1 68.62 176 ALA B N 1
ATOM 3348 C CA . ALA B 1 176 ? -15.695 -18.953 -13.617 1 68.62 176 ALA B CA 1
ATOM 3349 C C . ALA B 1 176 ? -16.672 -18 -14.297 1 68.62 176 ALA B C 1
ATOM 3351 O O . ALA B 1 176 ? -16.266 -17.141 -15.094 1 68.62 176 ALA B O 1
ATOM 3352 N N . PRO B 1 177 ? -17.938 -18.359 -14.008 1 73.94 177 PRO B N 1
ATOM 3353 C CA . PRO B 1 177 ? -18.922 -17.422 -14.57 1 73.94 177 PRO B CA 1
ATOM 3354 C C . PRO B 1 177 ? -18.672 -15.977 -14.148 1 73.94 177 PRO B C 1
ATOM 3356 O O . PRO B 1 177 ? -18.266 -15.727 -13.016 1 73.94 177 PRO B O 1
ATOM 3359 N N . ASP B 1 178 ? -18.953 -15.18 -15.102 1 78.75 178 ASP B N 1
ATOM 3360 C CA . ASP B 1 178 ? -18.75 -13.75 -14.883 1 78.75 178 ASP B CA 1
ATOM 3361 C C . ASP B 1 178 ? -19.516 -13.266 -13.656 1 78.75 178 ASP B C 1
ATOM 3363 O O . ASP B 1 178 ? -19.016 -12.445 -12.883 1 78.75 178 ASP B O 1
ATOM 3367 N N . ALA B 1 179 ? -20.688 -13.867 -13.484 1 82.06 179 ALA B N 1
ATOM 3368 C CA . ALA B 1 179 ? -21.531 -13.438 -12.375 1 82.06 179 ALA B CA 1
ATOM 3369 C C . ALA B 1 179 ? -20.891 -13.797 -11.031 1 82.06 179 ALA B C 1
ATOM 3371 O O . ALA B 1 179 ? -20.938 -13.008 -10.086 1 82.06 179 ALA B O 1
ATOM 3372 N N . ALA B 1 180 ? -20.297 -14.945 -11 1 81.5 180 ALA B N 1
ATOM 3373 C CA . ALA B 1 180 ? -19.656 -15.398 -9.773 1 81.5 180 ALA B CA 1
ATOM 3374 C C . ALA B 1 180 ? -18.406 -14.562 -9.461 1 81.5 180 ALA B C 1
ATOM 3376 O O . ALA B 1 180 ? -18.156 -14.227 -8.305 1 81.5 180 ALA B O 1
ATOM 3377 N N . VAL B 1 181 ? -17.75 -14.281 -10.516 1 81.31 181 VAL B N 1
ATOM 3378 C CA . VAL B 1 181 ? -16.547 -13.453 -10.359 1 81.31 181 VAL B CA 1
ATOM 3379 C C . VAL B 1 181 ? -16.953 -12.062 -9.875 1 81.31 181 VAL B C 1
ATOM 3381 O O . VAL B 1 181 ? -16.344 -11.523 -8.945 1 81.31 181 VAL B O 1
ATOM 3384 N N . SER B 1 182 ? -17.953 -11.547 -10.5 1 83.56 182 SER B N 1
ATOM 3385 C CA . SER B 1 182 ? -18.422 -10.219 -10.125 1 83.56 182 SER B CA 1
ATOM 3386 C C . SER B 1 182 ? -18.875 -10.188 -8.664 1 83.56 182 SER B C 1
ATOM 3388 O O . SER B 1 182 ? -18.625 -9.219 -7.953 1 83.56 182 SER B O 1
ATOM 3390 N N . GLU B 1 183 ? -19.484 -11.211 -8.281 1 85.06 183 GLU B N 1
ATOM 3391 C CA . GLU B 1 183 ? -19.953 -11.281 -6.898 1 85.06 183 GLU B CA 1
ATOM 3392 C C . GLU B 1 183 ? -18.797 -11.359 -5.922 1 85.06 183 GLU B C 1
ATOM 3394 O O . GLU B 1 183 ? -18.812 -10.711 -4.875 1 85.06 183 GLU B O 1
ATOM 3399 N N . ALA B 1 184 ? -17.844 -12.148 -6.305 1 83.25 184 ALA B N 1
ATOM 3400 C CA . ALA B 1 184 ? -16.672 -12.305 -5.438 1 83.25 184 ALA B CA 1
ATOM 3401 C C . ALA B 1 184 ? -15.867 -11.008 -5.355 1 83.25 184 ALA B C 1
ATOM 3403 O O . ALA B 1 184 ? -15.391 -10.633 -4.281 1 83.25 184 ALA B O 1
ATOM 3404 N N . VAL B 1 185 ? -15.758 -10.422 -6.461 1 83.25 185 VAL B N 1
ATOM 3405 C CA . VAL B 1 185 ? -15.055 -9.141 -6.496 1 83.25 185 VAL B CA 1
ATOM 3406 C C . VAL B 1 185 ? -15.836 -8.109 -5.688 1 83.25 185 VAL B C 1
ATOM 3408 O O . VAL B 1 185 ? -15.242 -7.289 -4.977 1 83.25 185 VAL B O 1
ATOM 3411 N N . GLY B 1 186 ? -17.094 -8.125 -5.852 1 84.19 186 GLY B N 1
ATOM 3412 C CA . GLY B 1 186 ? -17.938 -7.246 -5.062 1 84.19 186 GLY B CA 1
ATOM 3413 C C . GLY B 1 186 ? -17.781 -7.453 -3.566 1 84.19 186 GLY B C 1
ATOM 3414 O O . GLY B 1 186 ? -17.703 -6.484 -2.807 1 84.19 186 GLY B O 1
ATOM 3415 N N . ARG B 1 187 ? -17.719 -8.68 -3.164 1 85.44 187 ARG B N 1
ATOM 3416 C CA . ARG B 1 187 ? -17.531 -8.992 -1.749 1 85.44 187 ARG B CA 1
ATOM 3417 C C . ARG B 1 187 ? -16.188 -8.484 -1.243 1 85.44 187 ARG B C 1
ATOM 3419 O O . ARG B 1 187 ? -16.094 -7.988 -0.119 1 85.44 187 ARG B O 1
ATOM 3426 N N . LEU B 1 188 ? -15.211 -8.703 -2.031 1 84.31 188 LEU B N 1
ATOM 3427 C CA . LEU B 1 188 ? -13.898 -8.172 -1.683 1 84.31 188 LEU B CA 1
ATOM 3428 C C . LEU B 1 188 ? -13.953 -6.656 -1.518 1 84.31 188 LEU B C 1
ATOM 3430 O O . LEU B 1 188 ? -13.398 -6.113 -0.562 1 84.31 188 LEU B O 1
ATOM 3434 N N . GLY B 1 189 ? -14.602 -6.059 -2.438 1 86.19 189 GLY B N 1
ATOM 3435 C CA . GLY B 1 189 ? -14.773 -4.617 -2.355 1 86.19 189 GLY B CA 1
ATOM 3436 C C . GLY B 1 189 ? -15.445 -4.172 -1.068 1 86.19 189 GLY B C 1
ATOM 3437 O O . GLY B 1 189 ? -15.047 -3.17 -0.469 1 86.19 189 GLY B O 1
ATOM 3438 N N . ASP B 1 190 ? -16.406 -4.945 -0.678 1 89.69 190 ASP B N 1
ATOM 3439 C CA . ASP B 1 190 ? -17.125 -4.613 0.551 1 89.69 190 ASP B CA 1
ATOM 3440 C C . ASP B 1 190 ? -16.203 -4.719 1.767 1 89.69 190 ASP B C 1
ATOM 3442 O O . ASP B 1 190 ? -16.25 -3.861 2.652 1 89.69 190 ASP B O 1
ATOM 3446 N N . LEU B 1 191 ? -15.461 -5.715 1.785 1 88.12 191 LEU B N 1
ATOM 3447 C CA . LEU B 1 191 ? -14.547 -5.918 2.904 1 88.12 191 LEU B CA 1
ATOM 3448 C C . LEU B 1 191 ? -13.492 -4.82 2.955 1 88.12 191 LEU B C 1
ATOM 3450 O O . LEU B 1 191 ? -13.188 -4.293 4.027 1 88.12 191 LEU B O 1
ATOM 3454 N N . LEU B 1 192 ? -13.008 -4.48 1.79 1 89.25 192 LEU B N 1
ATOM 3455 C CA . LEU B 1 192 ? -12.023 -3.404 1.719 1 89.25 192 LEU B CA 1
ATOM 3456 C C . LEU B 1 192 ? -12.641 -2.08 2.158 1 89.25 192 LEU B C 1
ATOM 3458 O O . LEU B 1 192 ? -11.992 -1.291 2.852 1 89.25 192 LEU B O 1
ATOM 3462 N N . ALA B 1 193 ? -13.867 -1.849 1.729 1 92.12 193 ALA B N 1
ATOM 3463 C CA . ALA B 1 193 ? -14.57 -0.625 2.109 1 92.12 193 ALA B CA 1
ATOM 3464 C C . ALA B 1 193 ? -14.727 -0.531 3.625 1 92.12 193 ALA B C 1
ATOM 3466 O O . ALA B 1 193 ? -14.609 0.554 4.199 1 92.12 193 ALA B O 1
ATOM 3467 N N . ASP B 1 194 ? -14.961 -1.63 4.234 1 93 194 ASP B N 1
ATOM 3468 C CA . ASP B 1 194 ? -15.102 -1.648 5.684 1 93 194 ASP B CA 1
ATOM 3469 C C . ASP B 1 194 ? -13.789 -1.272 6.371 1 93 194 ASP B C 1
ATOM 3471 O O . ASP B 1 194 ? -13.781 -0.461 7.301 1 93 194 ASP B O 1
ATOM 3475 N N . ILE B 1 195 ? -12.75 -1.862 5.941 1 92.44 195 ILE B N 1
ATOM 3476 C CA . ILE B 1 195 ? -11.445 -1.583 6.527 1 92.44 195 ILE B CA 1
ATOM 3477 C C . ILE B 1 195 ? -11.07 -0.122 6.285 1 92.44 195 ILE B C 1
ATOM 3479 O O . ILE B 1 195 ? -10.57 0.556 7.188 1 92.44 195 ILE B O 1
ATOM 3483 N N . LEU B 1 196 ? -11.32 0.316 5.074 1 92.5 196 LEU B N 1
ATOM 3484 C CA . LEU B 1 196 ? -11.055 1.708 4.727 1 92.5 196 LEU B CA 1
ATOM 3485 C C . LEU B 1 196 ? -11.867 2.652 5.609 1 92.5 196 LEU B C 1
ATOM 3487 O O . LEU B 1 196 ? -11.336 3.65 6.105 1 92.5 196 LEU B O 1
ATOM 3491 N N . GLY B 1 197 ? -13.148 2.338 5.77 1 93.12 197 GLY B N 1
ATOM 3492 C CA . GLY B 1 197 ? -13.984 3.146 6.641 1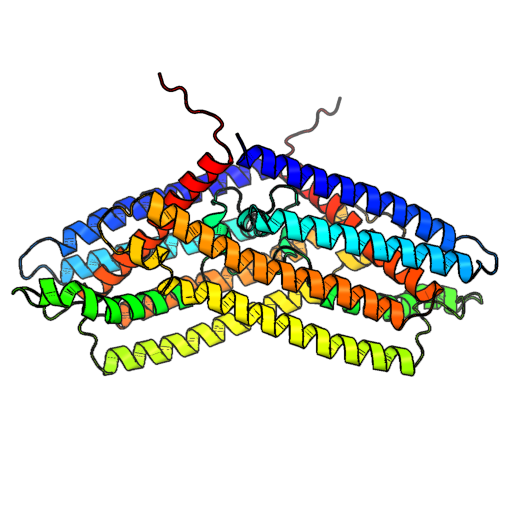 93.12 197 GLY B CA 1
ATOM 3493 C C . GLY B 1 197 ? -13.461 3.24 8.062 1 93.12 197 GLY B C 1
ATOM 3494 O O . GLY B 1 197 ? -13.484 4.312 8.664 1 93.12 197 GLY B O 1
ATOM 3495 N N . GLU B 1 198 ? -13.016 2.178 8.578 1 94.38 198 GLU B N 1
ATOM 3496 C CA . GLU B 1 198 ? -12.453 2.164 9.93 1 94.38 198 GLU B CA 1
ATOM 3497 C C . GLU B 1 198 ? -11.164 2.98 9.992 1 94.38 198 GLU B C 1
ATOM 3499 O O . GLU B 1 198 ? -10.914 3.672 10.984 1 94.38 198 GLU B O 1
ATOM 3504 N N . ALA B 1 199 ? -10.344 2.85 8.992 1 94.25 199 ALA B N 1
ATOM 3505 C CA . ALA B 1 199 ? -9.102 3.627 8.93 1 94.25 199 ALA B CA 1
ATOM 3506 C C . ALA B 1 199 ? -9.398 5.125 8.891 1 94.25 199 ALA B C 1
ATOM 3508 O O . ALA B 1 199 ? -8.719 5.914 9.547 1 94.25 199 ALA B O 1
ATOM 3509 N N . ASP B 1 200 ? -10.391 5.488 8.125 1 93.5 200 ASP B N 1
ATOM 3510 C CA . ASP B 1 200 ? -10.773 6.898 8.039 1 93.5 200 ASP B CA 1
ATOM 3511 C C . ASP B 1 200 ? -11.289 7.414 9.375 1 93.5 200 ASP B C 1
ATOM 3513 O O . ASP B 1 200 ? -10.984 8.539 9.773 1 93.5 200 ASP B O 1
ATOM 3517 N N . ARG B 1 201 ? -12.07 6.574 10.016 1 94.06 201 ARG B N 1
ATOM 3518 C CA . ARG B 1 201 ? -12.547 6.965 11.336 1 94.06 201 ARG B CA 1
ATOM 3519 C C . ARG B 1 201 ? -11.383 7.145 12.312 1 94.06 201 ARG B C 1
ATOM 3521 O O . ARG B 1 201 ? -11.383 8.078 13.117 1 94.06 201 ARG B O 1
ATOM 3528 N N . LEU B 1 202 ? -10.445 6.309 12.227 1 95.62 202 LEU B N 1
ATOM 3529 C CA . LEU B 1 202 ? -9.273 6.414 13.086 1 95.62 202 LEU B CA 1
ATOM 3530 C C . LEU B 1 202 ? -8.492 7.695 12.789 1 95.62 202 LEU B C 1
ATOM 3532 O O . LEU B 1 202 ? -8.016 8.359 13.711 1 95.62 202 LEU B O 1
ATOM 3536 N N . ARG B 1 203 ? -8.344 8.078 11.547 1 94 203 ARG B N 1
ATOM 3537 C CA . ARG B 1 203 ? -7.645 9.297 11.156 1 94 203 ARG B CA 1
ATOM 3538 C C . ARG B 1 203 ? -8.328 10.531 11.734 1 94 203 ARG B C 1
ATOM 3540 O O . ARG B 1 203 ? -7.668 11.375 12.344 1 94 203 ARG B O 1
ATOM 3547 N N . VAL B 1 204 ? -9.641 10.562 11.531 1 93.38 204 VAL B N 1
ATOM 3548 C CA . VAL B 1 204 ? -10.406 11.711 12.008 1 93.38 204 VAL B CA 1
ATOM 3549 C C . VAL B 1 204 ? -10.391 11.75 13.531 1 93.38 204 VAL B C 1
ATOM 3551 O O . VAL B 1 204 ? -10.203 12.812 14.133 1 93.38 204 VAL B O 1
ATOM 3554 N N . ALA B 1 205 ? -10.547 10.586 14.125 1 95.19 205 ALA B N 1
ATOM 3555 C CA . ALA B 1 205 ? -10.547 10.516 15.586 1 95.19 205 ALA B CA 1
ATOM 3556 C C . ALA B 1 205 ? -9.203 10.953 16.156 1 95.19 205 ALA B C 1
ATOM 3558 O O . ALA B 1 205 ? -9.148 11.656 17.172 1 95.19 205 ALA B O 1
ATOM 3559 N N . THR B 1 206 ? -8.148 10.539 15.555 1 95.19 206 THR B N 1
ATOM 3560 C CA . THR B 1 206 ? -6.812 10.906 16.016 1 95.19 206 THR B CA 1
ATOM 3561 C C . THR B 1 206 ? -6.598 12.414 15.93 1 95.19 206 THR B C 1
ATOM 3563 O O . THR B 1 206 ? -6.078 13.023 16.859 1 95.19 206 THR B O 1
ATOM 3566 N N . LEU B 1 207 ? -7 12.992 14.852 1 93.56 207 LEU B N 1
ATOM 3567 C CA . LEU B 1 207 ? -6.863 14.43 14.672 1 93.56 207 LEU B CA 1
ATOM 3568 C C . LEU B 1 207 ? -7.684 15.188 15.711 1 93.56 207 LEU B C 1
ATOM 3570 O O . LEU B 1 207 ? -7.203 16.141 16.312 1 93.56 207 LEU B O 1
ATOM 3574 N N . ARG B 1 208 ? -8.875 14.695 15.891 1 94.12 208 ARG B N 1
ATOM 3575 C CA . ARG B 1 208 ? -9.758 15.32 16.875 1 94.12 208 ARG B CA 1
ATOM 3576 C C . ARG B 1 208 ? -9.172 15.234 18.281 1 94.12 208 ARG B C 1
ATOM 3578 O O . ARG B 1 208 ? -9.188 16.219 19.016 1 94.12 208 ARG B O 1
ATOM 3585 N N . ASP B 1 209 ? -8.703 14.125 18.609 1 96.25 209 ASP B N 1
ATOM 3586 C CA . ASP B 1 209 ? -8.125 13.93 19.938 1 96.25 209 ASP B CA 1
ATOM 3587 C C . ASP B 1 209 ? -6.879 14.789 20.125 1 96.25 209 ASP B C 1
ATOM 3589 O O . ASP B 1 209 ? -6.641 15.32 21.203 1 96.25 209 ASP B O 1
ATOM 3593 N N . LEU B 1 210 ? -6.059 14.922 19.078 1 94 210 LEU B N 1
ATOM 3594 C CA . LEU B 1 210 ? -4.863 15.758 19.156 1 94 210 LEU B CA 1
ATOM 3595 C C . LEU B 1 210 ? -5.238 17.219 19.406 1 94 210 LEU B C 1
ATOM 3597 O O . LEU B 1 210 ? -4.66 17.859 20.297 1 94 210 LEU B O 1
ATOM 3601 N N . VAL B 1 211 ? -6.188 17.656 18.656 1 92.25 211 VAL B N 1
ATOM 3602 C CA . VAL B 1 211 ? -6.648 19.031 18.797 1 92.25 211 VAL B CA 1
ATOM 3603 C C . VAL B 1 211 ? -7.266 19.219 20.188 1 92.25 211 VAL B C 1
ATOM 3605 O O . VAL B 1 211 ? -7.156 20.297 20.781 1 92.25 211 VAL B O 1
ATOM 3608 N N . GLY B 1 212 ? -7.836 18.188 20.734 1 92.44 212 GLY B N 1
ATOM 3609 C CA . GLY B 1 212 ? -8.422 18.234 22.062 1 92.44 212 GLY B CA 1
ATOM 3610 C C . GLY B 1 212 ? -7.383 18.344 23.172 1 92.44 212 GLY B C 1
ATOM 3611 O O . GLY B 1 212 ? -7.672 18.859 24.25 1 92.44 212 GLY B O 1
ATOM 3612 N N . ILE B 1 213 ? -6.246 17.906 22.953 1 94.75 213 ILE B N 1
ATOM 3613 C CA . ILE B 1 213 ? -5.16 17.938 23.922 1 94.75 213 ILE B CA 1
ATOM 3614 C C . ILE B 1 213 ? -4.477 19.297 23.875 1 94.75 213 ILE B C 1
ATOM 3616 O O . ILE B 1 213 ? -4.012 19.812 24.906 1 94.75 213 ILE B O 1
ATOM 3620 N N . LEU B 1 214 ? -4.418 19.891 22.688 1 92.06 214 LEU B N 1
ATOM 3621 C CA . LEU B 1 214 ? -3.662 21.125 22.453 1 92.06 214 LEU B CA 1
ATOM 3622 C C . LEU B 1 214 ? -4.496 22.359 22.781 1 92.06 214 LEU B C 1
ATOM 3624 O O . LEU B 1 214 ? -5.727 22.281 22.828 1 92.06 214 LEU B O 1
ATOM 3628 N N . GLY B 1 215 ? -3.836 23.344 23.125 1 88.69 215 GLY B N 1
ATOM 3629 C CA . GLY B 1 215 ? -4.504 24.625 23.234 1 88.69 215 GLY B CA 1
ATOM 3630 C C . GLY B 1 215 ? -4.934 25.188 21.891 1 88.69 215 GLY B C 1
ATOM 3631 O O . GLY B 1 215 ? -4.566 24.672 20.844 1 88.69 215 GLY B O 1
ATOM 3632 N N . PRO B 1 216 ? -5.711 26.234 21.938 1 86.56 216 PRO B N 1
ATOM 3633 C CA . PRO B 1 216 ? -6.254 26.781 20.703 1 86.56 216 PRO B CA 1
ATOM 3634 C C . PRO B 1 216 ? -5.164 27.219 19.719 1 86.56 216 PRO B C 1
ATOM 3636 O O . PRO B 1 216 ? -5.227 26.891 18.531 1 86.56 216 PRO B O 1
ATOM 3639 N N . ARG B 1 217 ? -4.195 27.906 20.234 1 86.69 217 ARG B N 1
ATOM 3640 C CA . ARG B 1 217 ? -3.135 28.359 19.328 1 86.69 217 ARG B CA 1
ATOM 3641 C C . ARG B 1 217 ? -2.295 27.172 18.844 1 86.69 217 ARG B C 1
ATOM 3643 O O . ARG B 1 217 ? -1.927 27.109 17.672 1 86.69 217 ARG B O 1
ATOM 3650 N N . GLN B 1 218 ? -2.014 26.297 19.766 1 87.88 218 GLN B N 1
ATOM 3651 C CA . GLN B 1 218 ? -1.26 25.094 19.422 1 87.88 218 GLN B CA 1
ATOM 3652 C C . GLN B 1 218 ? -1.981 24.281 18.344 1 87.88 218 GLN B C 1
ATOM 3654 O O . GLN B 1 218 ? -1.352 23.766 17.422 1 87.88 218 GLN B O 1
ATOM 3659 N N . SER B 1 219 ? -3.252 24.219 18.516 1 90.56 219 SER B N 1
ATOM 3660 C CA . SER B 1 219 ? -4.07 23.469 17.562 1 90.56 219 SER B CA 1
ATOM 3661 C C . SER B 1 219 ? -4.035 24.109 16.188 1 90.56 219 SER B C 1
ATOM 3663 O O . SER B 1 219 ? -3.92 23.406 15.172 1 90.56 219 SER B O 1
ATOM 3665 N N . VAL B 1 220 ? -4.191 25.391 16.125 1 89.81 220 VAL B N 1
ATOM 3666 C CA . VAL B 1 220 ? -4.199 26.094 14.852 1 89.81 220 VAL B CA 1
ATOM 3667 C C . VAL B 1 220 ? -2.844 25.938 14.172 1 89.81 220 VAL B C 1
ATOM 3669 O O . VAL B 1 220 ? -2.775 25.703 12.961 1 89.81 220 VAL B O 1
ATOM 3672 N N . GLU B 1 221 ? -1.755 26 14.922 1 86.62 221 GLU B N 1
ATOM 3673 C CA . GLU B 1 221 ? -0.417 25.812 14.375 1 86.62 221 GLU B CA 1
ATOM 3674 C C . GLU B 1 221 ? -0.246 24.406 13.82 1 86.62 221 GLU B C 1
ATOM 3676 O O . GLU B 1 221 ? 0.314 24.219 12.742 1 86.62 221 GLU B O 1
ATOM 3681 N N . PHE B 1 222 ? -0.689 23.484 14.562 1 89.25 222 PHE B N 1
ATOM 3682 C CA . PHE B 1 222 ? -0.588 22.078 14.156 1 89.25 222 PHE B CA 1
ATOM 3683 C C . PHE B 1 222 ? -1.379 21.828 12.883 1 89.25 222 PHE B C 1
ATOM 3685 O O . PHE B 1 222 ? -0.882 21.188 11.953 1 89.25 222 PHE B O 1
ATOM 3692 N N . LEU B 1 223 ? -2.604 22.297 12.867 1 91.06 223 LEU B N 1
ATOM 3693 C CA . LEU B 1 223 ? -3.451 22.109 11.695 1 91.06 223 LEU B CA 1
ATOM 3694 C C . LEU B 1 223 ? -2.848 22.781 10.469 1 91.06 223 LEU B C 1
ATOM 3696 O O . LEU B 1 223 ? -2.9 22.234 9.359 1 91.06 223 LEU B O 1
ATOM 3700 N N . ALA B 1 224 ? -2.342 23.953 10.641 1 88.62 224 ALA B N 1
ATOM 3701 C CA . ALA B 1 224 ? -1.688 24.641 9.531 1 88.62 224 ALA B CA 1
ATOM 3702 C C . ALA B 1 224 ? -0.516 23.828 8.992 1 88.62 224 ALA B C 1
ATOM 3704 O O . ALA B 1 224 ? -0.361 23.688 7.777 1 88.62 224 ALA B O 1
ATOM 3705 N N . ALA B 1 225 ? 0.24 23.297 9.938 1 84.56 225 ALA B N 1
ATOM 3706 C CA . ALA B 1 225 ? 1.394 22.5 9.531 1 84.56 225 ALA B CA 1
ATOM 3707 C C . ALA B 1 225 ? 0.955 21.234 8.805 1 84.56 225 ALA B C 1
ATOM 3709 O O . ALA B 1 225 ? 1.602 20.812 7.844 1 84.56 225 ALA B O 1
ATOM 3710 N N . THR B 1 226 ? -0.041 20.609 9.297 1 86.69 226 THR B N 1
ATOM 3711 C CA . THR B 1 226 ? -0.568 19.391 8.688 1 86.69 226 THR B CA 1
ATOM 3712 C C . THR B 1 226 ? -1.036 19.656 7.258 1 86.69 226 THR B C 1
ATOM 3714 O O . THR B 1 226 ? -0.718 18.906 6.34 1 86.69 226 THR B O 1
ATOM 3717 N N . LYS B 1 227 ? -1.791 20.719 7.098 1 89.25 227 LYS B N 1
ATOM 3718 C CA . LYS B 1 227 ? -2.293 21.078 5.773 1 89.25 227 LYS B CA 1
ATOM 3719 C C . LYS B 1 227 ? -1.149 21.469 4.84 1 89.25 227 LYS B C 1
ATOM 3721 O O . LYS B 1 227 ? -1.156 21.109 3.66 1 89.25 227 LYS B O 1
ATOM 3726 N N . GLN B 1 228 ? -0.248 22.219 5.398 1 86.5 228 GLN B N 1
ATOM 3727 C CA . GLN B 1 228 ? 0.915 22.609 4.609 1 86.5 228 GLN B CA 1
ATOM 3728 C C . GLN B 1 228 ? 1.688 21.391 4.121 1 86.5 228 GLN B C 1
ATOM 3730 O O . GLN B 1 228 ? 2.129 21.344 2.973 1 86.5 228 GLN B O 1
ATOM 3735 N N . LEU B 1 229 ? 1.848 20.5 5.012 1 84 229 LEU B N 1
ATOM 3736 C CA . LEU B 1 229 ? 2.551 19.281 4.645 1 84 229 LEU B CA 1
ATOM 3737 C C . LEU B 1 229 ? 1.825 18.547 3.518 1 84 229 LEU B C 1
ATOM 3739 O O . LEU B 1 229 ? 2.443 18.156 2.523 1 84 229 LEU B O 1
ATOM 3743 N N . HIS B 1 230 ? 0.587 18.312 3.652 1 86.69 230 HIS B N 1
ATOM 3744 C CA . HIS B 1 230 ? -0.21 17.625 2.645 1 86.69 230 HIS B CA 1
ATOM 3745 C C . HIS B 1 230 ? -0.131 18.328 1.297 1 86.69 230 HIS B C 1
ATOM 3747 O O . HIS B 1 230 ? 0.038 17.688 0.26 1 86.69 230 HIS B O 1
ATOM 3753 N N . LEU B 1 231 ? -0.288 19.594 1.312 1 88.12 231 LEU B N 1
ATOM 3754 C CA . LEU B 1 231 ? -0.284 20.391 0.084 1 88.12 231 LEU B CA 1
ATOM 3755 C C . LEU B 1 231 ? 1.099 20.391 -0.56 1 88.12 231 LEU B C 1
ATOM 3757 O O . LEU B 1 231 ? 1.217 20.344 -1.787 1 88.12 231 LEU B O 1
ATOM 3761 N N . SER B 1 232 ? 2.104 20.469 0.272 1 85.62 232 SER B N 1
ATOM 3762 C CA . SER B 1 232 ? 3.465 20.422 -0.252 1 85.62 232 SER B CA 1
ATOM 3763 C C . SER B 1 232 ? 3.748 19.094 -0.946 1 85.62 232 SER B C 1
ATOM 3765 O O . SER B 1 232 ? 4.301 19.078 -2.047 1 85.62 232 SER B O 1
ATOM 3767 N N . ILE B 1 233 ? 3.373 18.078 -0.316 1 83.38 233 ILE B N 1
ATOM 3768 C CA . ILE B 1 233 ? 3.588 16.766 -0.887 1 83.38 233 ILE B CA 1
ATOM 3769 C C . ILE B 1 233 ? 2.842 16.641 -2.215 1 83.38 233 ILE B C 1
ATOM 3771 O O . ILE B 1 233 ? 3.359 16.062 -3.176 1 83.38 233 ILE B O 1
ATOM 3775 N N . HIS B 1 234 ? 1.688 17.141 -2.205 1 88.62 234 HIS B N 1
ATOM 3776 C CA . HIS B 1 234 ? 0.898 17.141 -3.43 1 88.62 234 HIS B CA 1
ATOM 3777 C C . HIS B 1 234 ? 1.599 17.922 -4.539 1 88.62 234 HIS B C 1
ATOM 3779 O O . HIS B 1 234 ? 1.725 17.422 -5.664 1 88.62 234 HIS B O 1
ATOM 3785 N N . ASP B 1 235 ? 2.033 19.047 -4.246 1 88.25 235 ASP B N 1
ATOM 3786 C CA . ASP B 1 235 ? 2.699 19.906 -5.227 1 88.25 235 ASP B CA 1
ATOM 3787 C C . ASP B 1 235 ? 4 19.281 -5.715 1 88.25 235 ASP B C 1
ATOM 3789 O O . ASP B 1 235 ? 4.297 19.297 -6.91 1 88.25 235 ASP B O 1
ATOM 3793 N N . TRP B 1 236 ? 4.727 18.812 -4.758 1 85.31 236 TRP B N 1
ATOM 3794 C CA . TRP B 1 236 ? 5.98 18.156 -5.121 1 85.31 236 TRP B CA 1
ATOM 3795 C C . TRP B 1 236 ? 5.727 16.922 -5.977 1 85.31 236 TRP B C 1
ATOM 3797 O O . TRP B 1 236 ? 6.492 16.625 -6.895 1 85.31 236 TRP B O 1
ATOM 3807 N N . GLY B 1 237 ? 4.688 16.219 -5.602 1 86.56 237 GLY B N 1
ATOM 3808 C CA . GLY B 1 237 ? 4.301 15.078 -6.406 1 86.56 237 GLY B CA 1
ATOM 3809 C C . GLY B 1 237 ? 3.939 15.438 -7.832 1 86.56 237 GLY B C 1
ATOM 3810 O O . GLY B 1 237 ? 4.34 14.75 -8.773 1 86.56 237 GLY B O 1
ATOM 3811 N N . LEU B 1 238 ? 3.197 16.422 -7.98 1 86.88 238 LEU B N 1
ATOM 3812 C CA . LEU B 1 238 ? 2.818 16.891 -9.312 1 86.88 238 LEU B CA 1
ATOM 3813 C C . LEU B 1 238 ? 4.051 17.266 -10.125 1 86.88 238 LEU B C 1
ATOM 3815 O O . LEU B 1 238 ? 4.148 16.922 -11.305 1 86.88 238 LEU B O 1
ATOM 3819 N N . LYS B 1 239 ? 4.934 17.922 -9.461 1 84.62 239 LYS B N 1
ATOM 3820 C CA . LYS B 1 239 ? 6.164 18.328 -10.125 1 84.62 239 LYS B CA 1
ATOM 3821 C C . LYS B 1 239 ? 7.004 17.125 -10.531 1 84.62 239 LYS B C 1
ATOM 3823 O O . LYS B 1 239 ? 7.547 17.078 -11.641 1 84.62 239 LYS B O 1
ATOM 3828 N N . THR B 1 240 ? 7.051 16.281 -9.68 1 83 240 THR B N 1
ATOM 3829 C CA . THR B 1 240 ? 7.832 15.078 -9.938 1 83 240 THR B CA 1
ATOM 3830 C C . THR B 1 240 ? 7.215 14.266 -11.078 1 83 240 THR B C 1
ATOM 3832 O O . THR B 1 240 ? 7.93 13.75 -11.938 1 83 240 THR B O 1
ATOM 3835 N N . ASP B 1 241 ? 5.926 14.141 -11.031 1 81.44 241 ASP B N 1
ATOM 3836 C CA . ASP B 1 241 ? 5.234 13.398 -12.078 1 81.44 241 ASP B CA 1
ATOM 3837 C C . ASP B 1 241 ? 5.422 14.062 -13.438 1 81.44 241 ASP B C 1
ATOM 3839 O O . ASP B 1 241 ? 5.574 13.375 -14.453 1 81.44 241 ASP B O 1
ATOM 3843 N N . ARG B 1 242 ? 5.355 15.336 -13.508 1 77.75 242 ARG B N 1
ATOM 3844 C CA . ARG B 1 242 ? 5.57 16.078 -14.742 1 77.75 242 ARG B CA 1
ATOM 3845 C C . ARG B 1 242 ? 6.988 15.875 -15.266 1 77.75 242 ARG B C 1
ATOM 3847 O O . ARG B 1 242 ? 7.199 15.766 -16.469 1 77.75 242 ARG B O 1
ATOM 3854 N N . ALA B 1 243 ? 7.898 15.945 -14.273 1 73.5 243 ALA B N 1
ATOM 3855 C CA . ALA B 1 243 ? 9.289 15.727 -14.664 1 73.5 243 ALA B CA 1
ATOM 3856 C C . ALA B 1 243 ? 9.492 14.32 -15.203 1 73.5 243 ALA B C 1
ATOM 3858 O O . ALA B 1 243 ? 10.336 14.094 -16.078 1 73.5 243 ALA B O 1
ATOM 3859 N N . ARG B 1 244 ? 8.688 13.617 -14.68 1 69.06 244 ARG B N 1
ATOM 3860 C CA . ARG B 1 244 ? 8.781 12.219 -15.094 1 69.06 244 ARG B CA 1
ATOM 3861 C C . ARG B 1 244 ? 8.133 12 -16.453 1 69.06 244 ARG B C 1
ATOM 3863 O O . ARG B 1 244 ? 8.586 11.172 -17.234 1 69.06 244 ARG B O 1
ATOM 3870 N N . CYS B 1 245 ? 6.926 12.797 -16.547 1 59.62 245 CYS B N 1
ATOM 3871 C CA . CYS B 1 245 ? 6.211 12.664 -17.812 1 59.62 245 CYS B CA 1
ATOM 3872 C C . CYS B 1 245 ? 6.816 13.57 -18.875 1 59.62 245 CYS B C 1
ATOM 3874 O O . CYS B 1 245 ? 6.598 13.367 -20.062 1 59.62 245 CYS B O 1
ATOM 3876 N N . GLY B 1 246 ? 7.059 15.172 -18.578 1 51.53 246 GLY B N 1
ATOM 3877 C CA . GLY B 1 246 ? 7.473 16.203 -19.5 1 51.53 246 GLY B CA 1
ATOM 3878 C C . GLY B 1 246 ? 8.773 15.883 -20.219 1 51.53 246 GLY B C 1
ATOM 3879 O O . GLY B 1 246 ? 9.781 15.602 -19.578 1 51.53 246 GLY B O 1
ATOM 3880 N N . GLY B 1 247 ? 8.844 15.625 -21.547 1 38.09 247 GLY B N 1
ATOM 3881 C CA . GLY B 1 247 ? 9.82 15.992 -22.562 1 38.09 247 GLY B CA 1
ATOM 3882 C C . GLY B 1 247 ? 10.359 17.391 -22.391 1 38.09 247 GLY B C 1
ATOM 3883 O O . GLY B 1 247 ? 9.836 18.172 -21.594 1 38.09 247 GLY B O 1
ATOM 3884 N N . PRO B 1 248 ? 11.273 18.062 -23.359 1 32.47 248 PRO B N 1
ATOM 3885 C CA . PRO B 1 248 ? 11.75 19.438 -23.531 1 32.47 248 PRO B CA 1
ATOM 3886 C C . PRO B 1 248 ? 10.625 20.469 -23.469 1 32.47 248 PRO B C 1
ATOM 3888 O O . PRO B 1 248 ? 9.609 20.328 -24.156 1 32.47 248 PRO B O 1
ATOM 3891 N N . GLY B 1 249 ? 10.148 21.062 -22.5 1 27.83 249 GLY B N 1
ATOM 3892 C CA . GLY B 1 249 ? 9.508 22.344 -22.734 1 27.83 249 GLY B CA 1
ATOM 3893 C C . GLY B 1 249 ? 10.203 23.172 -23.797 1 27.83 249 GLY B C 1
ATOM 3894 O O . GLY B 1 249 ? 11.406 23.047 -24 1 27.83 249 GLY B O 1
ATOM 3895 N N . ASP B 1 250 ? 9.383 23.797 -24.797 1 28.69 250 ASP B N 1
ATOM 3896 C CA . ASP B 1 250 ? 9.68 24.953 -25.625 1 28.69 250 ASP B CA 1
ATOM 3897 C C . ASP B 1 250 ? 10.297 26.078 -24.812 1 28.69 250 ASP B C 1
ATOM 3899 O O . ASP B 1 250 ? 9.664 26.594 -23.875 1 28.69 250 ASP B O 1
ATOM 3903 N N . SER B 1 251 ? 11.539 26.109 -24.562 1 27.06 251 SER B N 1
ATOM 3904 C CA . SER B 1 251 ? 12.188 27.406 -24.641 1 27.06 251 SER B CA 1
ATOM 3905 C C . SER B 1 251 ? 11.594 28.266 -25.75 1 27.06 251 SER B C 1
ATOM 3907 O O . SER B 1 251 ? 12.156 28.328 -26.844 1 27.06 251 SER B O 1
ATOM 3909 N N . GLY B 1 252 ? 10.148 28.469 -25.875 1 20.36 252 GLY B N 1
ATOM 3910 C CA . GLY B 1 252 ? 9.961 29.812 -26.422 1 20.36 252 GLY B CA 1
ATOM 3911 C C . GLY B 1 252 ? 10.203 30.906 -25.391 1 20.36 252 GLY B C 1
ATOM 3912 O O . GLY B 1 252 ? 10.117 30.656 -24.188 1 20.36 252 GLY B O 1
#

Foldseek 3Di:
DVPVVLLVVVLVLVVVLLVVLVVLLVVLVVQLPDDDPDDLPVLVVSLVVLLVSLVVSLVVVLVSLLVPVPCLLPPPSAFPLLNVQDDQSHHQLLVLLVLLVCCLVVCVPPCVVVVVPDCPPCAASVNADPVLVVLSVVLNVVSVVLSVVLVVLVVCLVVCCCVQVVVVCVPPPDNDDPVSVVVSVSVSSNSSSVSSSSSSVSNSVSLVSNLVSGRSNHNSVSSSSVSVVVSVSRVVSVVVVCVVVDDDPPPD/DVPVVLLVVVLVLVVVLLVVLVVLLVVLVVQLPPPDPRDLVVLVVSLVVLLVSLVVSLVVVLVSLLVPVPCLLPPPSAFPLQNVQDDLSHHQLLVLLVLLVCCLVVCCVVCVVVVVVPCPPCAASVNQDPVLVVLSVVLNVVSVVLSVVLVVLVVCLVVCCCVQVVVVCVPPVDNDDPVSVVVSVSVSSNSSSVSSSSRSVSNSVSLVSNLVSGRSNHSSVSSSVVSVVVSVSRVVSVVVVCVVVDDDDPPD

Sequence (504 aa):
MGGAHDQERYQRCFHEWVEQQEADLSELLQALAGDREADAAALHSLMTKSLQHFEDYGERRSRMSREDALAFFSPTWCTALENSFLWIAGCRPSLGIRLLYALCGNEVEDHLEELLQGRAKEDGLGSLSAQQLQRVEELHRSTVGSEEKLDQRMASLQDGVADNPLVRMSRTRRAAPDAAVSEAVGRLGDLLADILGEADRLRVATLRDLVGILGPRQSVEFLAATKQLHLSIHDWGLKTDRARCGGPGDSGMGGAHDQERYQRCFHEWVEQQEADLSELLQALAGDREADAAALHSLMTKSLQHFEDYGERRSRMSREDALAFFSPTWCTALENSFLWIAGCRPSLGIRLLYALCGNEVEDHLEELLQGRAKEDGLGSLSAQQLQRVEELHRSTVGSEEKLDQRMASLQDGVADNPLVRMSRTRRAAPDAAVSEAVGRLGDLLADILGEADRLRVATLRDLVGILGPRQSVEFLAATKQLHLSIHDWGLKTDRARCGGPGDSG

Organism: Colocasia esculenta (NCBI:txid4460)

pLDDT: mean 78.87, std 17.08, range [20.28, 96.31]